Protein AF-A0A0A9XNZ0-F1 (afdb_monomer)

Foldseek 3Di:
DDDDDDDDDPDPPPDPVVVVVCVVVVVVCCVPPVPVVVVVVVVVVPPPPPPVVVVVVVVVVVVVVVVVVVVVVVVVVVVVVVVVVVVVVVVVVVVVVVVVVVVVVVVVVVVVVVVVVVVVVVVVVVVVVVVVVVVVVVVVVVVVVVVVVVVVVVVVPPPDDDPVVVVVVVVVVVVVVVVVVVVVVVVVVVVVVVVVVVVVVVVVVVVVCVVCVVVVVVVVVVVVVVVVVVVVVVVVVVVVVVVVVVVVVVVVVVVVVVVVVVVVVVVVVVVVVVVVVVVVVVVVVVVVVVVVVVVVVVVVVVVVVVVVVVVVVVVVVVVVVVVVVVVVVPDDPCCVVDVADPVLVPDPDVDDPVPVVVSVVVSVVVSVVVVVVVVVVVVVVVVVVVVVVVVVVVVVVVVVVVVVVPPPPPDDD

Secondary structure (DSSP, 8-state):
--------------SSHHHHHHHHTTHHHHHH-HHHHHHHHHHHHSTT-HHHHHHHHHHHHHHHHHHHHHHHHHHHHHHHHHHHHHHHHHHHHHHHHHHHHHHHHHHHHHHHHHHHHHHHHHHHHHHHHHHHHHHHHHHHHHHHHHHHHHHHHHHTTTT--SSHHHHHHHHHHHHHHHHHHHHH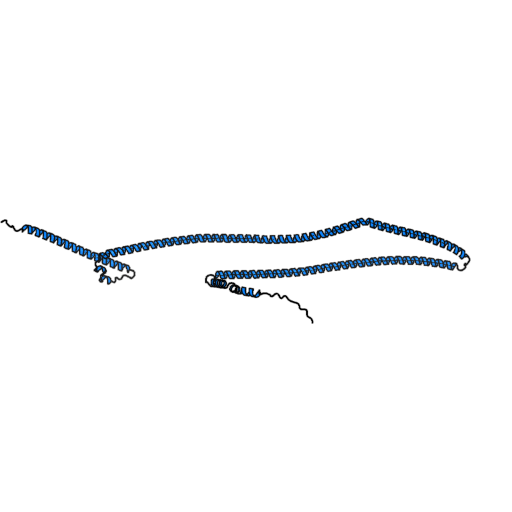HHHHHHHHHHHHHHHHHHHHHHHHHHHHHHHHHHHHHHHHHHHHHHHHHHHHHHHHHHHHHHHHHHHHHHHHHHHHHHHHHHHHHHHHHHHHHHHHHHHHHHHHHHHHHHHHHHHHHHHHHHHHHHHHHHHHHHHHHHHHHHHHTTS-HHHHH-SS-HHHHT------GGGHHHHHHHHHHHHHHHHHHHHHHHHHHHHHHHHHHHHHHHHHHHHHHHHHH--------

Sequence (413 aa):
MPTGKKGGKKKKKGSSFNQEEMISKGELLEASFPDAAVNVANMLKEKSFPVVYQEMKHKWHLFEYASKMKDMYIHKLKEDLDLIDEQKVIVHQLQIESIDKILADTYTRSKKYFNEYERRRNAIITDRNCFISHNIKLSRSEQDWLQSYNYLLHEDNKEYNEFFFQDIR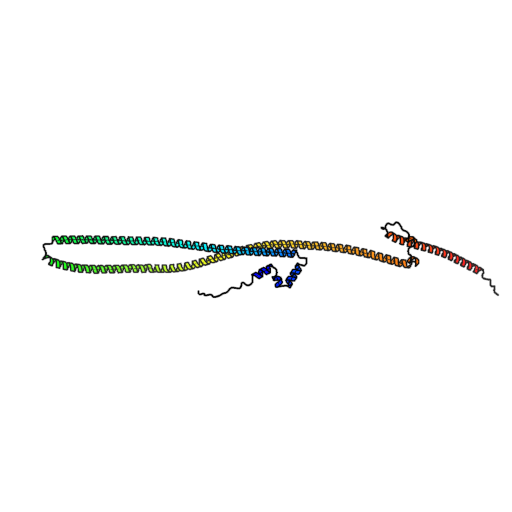LAQYEKRQQFIMEMNYYGEWVLQVMKQACERIQRIYDDYVENTREKKALYDILRDQNSKDEVSIDEFNKKIAWLQVQQKKASDTVSKTKNIASSILDLEAEKSIYDDAQNVLRQRFVTEAEADQRKLDELSQISNACIQELQEDLKLAEDILKYALLCSKYETVVEKAQPYSSLILSIEMPIDKKFSRFKQMHRLLYRMAQTDLECDYMECVKEKYEKENATLEEAVRDVLKNYGSQAPNFGYY

Solvent-accessible surface area (backbone atoms only — not comparable to full-atom values): 22984 Å² total; per-residue (Å²): 137,84,91,83,90,78,87,88,80,81,73,75,81,71,74,59,73,62,53,58,56,30,59,76,67,53,52,54,48,48,76,73,36,51,69,57,40,52,49,52,52,49,60,70,64,45,96,80,47,73,65,60,52,51,51,51,51,50,53,48,52,52,49,54,49,53,51,50,50,50,51,51,52,53,52,49,55,48,53,54,50,53,52,50,52,53,50,50,52,52,53,53,51,54,51,51,56,52,51,52,51,51,51,52,52,52,50,52,52,52,51,50,53,50,53,49,50,50,52,53,52,52,50,53,53,49,52,52,52,50,53,52,53,49,53,54,51,50,53,47,52,54,49,52,50,54,49,50,53,52,48,54,61,50,63,78,53,77,85,72,83,76,76,63,58,57,61,48,46,51,53,47,48,51,50,47,49,51,48,49,52,48,48,49,51,49,48,52,48,48,52,50,51,50,48,52,50,50,55,50,51,48,50,53,49,51,51,47,50,62,71,39,47,65,57,50,53,52,49,52,53,51,52,55,48,51,54,52,49,52,53,50,51,52,52,50,52,55,51,51,56,51,49,53,53,52,51,50,52,52,51,59,48,54,56,52,52,53,55,50,54,53,52,50,54,53,50,52,53,52,47,52,53,51,54,52,52,50,51,53,50,53,53,49,52,53,55,50,53,53,52,50,49,52,51,51,52,51,51,50,51,54,51,51,51,52,52,49,53,52,51,50,52,50,49,50,52,51,50,53,49,51,48,54,57,55,56,54,71,76,52,50,74,63,49,68,79,48,63,63,58,73,70,62,77,66,58,80,67,95,64,59,85,90,48,59,69,56,58,57,53,52,53,50,52,49,43,50,54,53,52,50,53,54,49,55,50,52,50,55,51,48,55,50,51,52,51,52,48,52,52,48,56,48,52,51,53,50,51,54,54,51,49,69,74,61,62,76,85,76,70,92,126

Organism: Lygus hesperus (NCBI:txid30085)

pLDDT: mean 76.3, std 15.9, range [33.09, 95.12]

Mean predicted aligned error: 22.8 Å

Radius of gyration: 82.32 Å; Cα contacts (8 Å, |Δi|>4): 22; chains: 1; bounding box: 132×77×285 Å

Structure (mmCIF, N/CA/C/O backbone):
data_AF-A0A0A9XNZ0-F1
#
_entry.id   AF-A0A0A9XNZ0-F1
#
loop_
_atom_site.group_PDB
_atom_site.id
_atom_site.type_symbol
_atom_site.label_atom_id
_atom_site.label_alt_id
_atom_site.label_comp_id
_atom_site.label_asym_id
_atom_site.label_entity_id
_atom_site.label_seq_id
_atom_site.pdbx_PDB_ins_code
_atom_site.Cartn_x
_atom_site.Cartn_y
_atom_site.Cartn_z
_atom_site.occupancy
_atom_site.B_iso_or_equiv
_atom_site.auth_seq_id
_atom_site.auth_comp_id
_atom_site.auth_asym_id
_atom_site.auth_atom_id
_atom_site.pdbx_PDB_model_num
ATOM 1 N N . MET A 1 1 ? -12.572 -56.417 36.914 1.00 40.06 1 MET A N 1
ATOM 2 C CA . MET A 1 1 ? -13.587 -56.661 35.857 1.00 40.06 1 MET A CA 1
ATOM 3 C C . MET A 1 1 ? -14.944 -56.226 36.396 1.00 40.06 1 MET A C 1
ATOM 5 O O . MET A 1 1 ? -15.097 -56.411 37.598 1.00 40.06 1 MET A O 1
ATOM 9 N N . PRO A 1 2 ? -15.914 -55.701 35.613 1.00 40.25 2 PRO A N 1
ATOM 10 C CA . PRO A 1 2 ? -15.971 -55.431 34.159 1.00 40.25 2 PRO A CA 1
ATOM 11 C C . PRO A 1 2 ? -16.187 -53.921 33.841 1.00 40.25 2 PRO A C 1
ATOM 13 O O . PRO A 1 2 ? -16.897 -53.222 34.545 1.00 40.25 2 PRO A O 1
ATOM 16 N N . THR A 1 3 ? -15.427 -53.273 32.951 1.00 45.97 3 THR A N 1
ATOM 17 C CA . THR A 1 3 ? -15.589 -53.138 31.480 1.00 45.97 3 THR A CA 1
ATOM 18 C C . THR A 1 3 ? -16.940 -52.595 30.996 1.00 45.97 3 THR A C 1
ATOM 20 O O . THR A 1 3 ? -17.890 -53.348 30.818 1.00 45.97 3 THR A O 1
ATOM 23 N N . GLY A 1 4 ? -16.953 -51.305 30.638 1.00 35.38 4 GLY A N 1
ATOM 24 C CA . GLY A 1 4 ? -18.003 -50.654 29.849 1.00 35.38 4 GLY A CA 1
ATOM 25 C C . GLY A 1 4 ? -17.410 -49.664 28.841 1.00 35.38 4 GLY A C 1
ATOM 26 O O . GLY A 1 4 ? -17.440 -48.459 29.055 1.00 35.38 4 GLY A O 1
ATOM 27 N N . LYS A 1 5 ? -16.834 -50.184 27.748 1.00 48.03 5 LYS A N 1
ATOM 28 C CA . LYS A 1 5 ? -16.449 -49.429 26.540 1.00 48.03 5 LYS A CA 1
ATOM 29 C C . LYS A 1 5 ? -17.702 -49.044 25.746 1.00 48.03 5 LYS A C 1
ATOM 31 O O . LYS A 1 5 ? -18.435 -49.951 25.371 1.00 48.03 5 LYS A O 1
ATOM 36 N N . LYS A 1 6 ? -17.839 -47.774 25.345 1.00 37.44 6 LYS A N 1
ATOM 37 C CA . LYS A 1 6 ? -18.437 -47.318 24.064 1.00 37.44 6 LYS A CA 1
ATOM 38 C C . LYS A 1 6 ? -17.749 -45.989 23.705 1.00 37.44 6 LYS A C 1
ATOM 40 O O . LYS A 1 6 ? -17.799 -45.056 24.487 1.00 37.44 6 LYS A O 1
ATOM 45 N N . GLY A 1 7 ? -16.844 -45.953 22.722 1.00 33.09 7 GLY A N 1
ATOM 46 C CA . GLY A 1 7 ? -17.160 -45.716 21.304 1.00 33.09 7 GLY A CA 1
ATOM 47 C C . GLY A 1 7 ? -17.302 -44.201 21.090 1.00 33.09 7 GLY A C 1
ATOM 48 O O . GLY A 1 7 ? -18.287 -43.627 21.510 1.00 33.09 7 GLY A O 1
ATOM 49 N N . GLY A 1 8 ? -16.333 -43.443 20.582 1.00 35.34 8 GLY A N 1
ATOM 50 C CA . GLY A 1 8 ? -15.548 -43.665 19.378 1.00 35.34 8 GLY A CA 1
ATOM 51 C C . GLY A 1 8 ? -15.931 -42.593 18.354 1.00 35.34 8 GLY A C 1
ATOM 52 O O . GLY A 1 8 ? -16.921 -42.755 17.660 1.00 35.34 8 GLY A O 1
ATOM 53 N N . LYS A 1 9 ? -15.137 -41.521 18.245 1.00 33.16 9 LYS A N 1
ATOM 54 C CA . LYS A 1 9 ? -14.952 -40.727 17.015 1.00 33.16 9 LYS A CA 1
ATOM 55 C C . LYS A 1 9 ? -13.532 -40.154 17.028 1.00 33.16 9 LYS A C 1
ATOM 57 O O . LYS A 1 9 ? -13.307 -38.980 17.304 1.00 33.16 9 LYS A O 1
ATOM 62 N N . LYS A 1 10 ? -12.548 -41.008 16.722 1.00 39.66 10 LYS A N 1
ATOM 63 C CA . LYS A 1 10 ? -11.257 -40.536 16.205 1.00 39.66 10 LYS A CA 1
ATOM 64 C C . LYS A 1 10 ? -11.553 -39.884 14.854 1.00 39.66 10 LYS A C 1
ATOM 66 O O . LYS A 1 10 ? -11.751 -40.582 13.863 1.00 39.66 10 LYS A O 1
ATOM 71 N N . LYS A 1 11 ? -11.628 -38.550 14.824 1.00 36.69 11 LYS A N 1
ATOM 72 C CA . LYS A 1 11 ? -11.499 -37.792 13.578 1.00 36.69 11 LYS A CA 1
ATOM 73 C C . LYS A 1 11 ? -10.162 -38.203 12.962 1.00 36.69 11 LYS A C 1
ATOM 75 O O . LYS A 1 11 ? -9.114 -37.982 13.566 1.00 36.69 11 LYS A O 1
ATOM 80 N N . LYS A 1 12 ? -10.211 -38.840 11.788 1.00 39.44 12 LYS A N 1
ATOM 81 C CA . LYS A 1 12 ? -9.060 -38.939 10.890 1.00 39.44 12 LYS A CA 1
ATOM 82 C C . LYS A 1 12 ? -8.509 -37.517 10.745 1.00 39.44 12 LYS A C 1
ATOM 84 O O . LYS A 1 12 ? -9.193 -36.663 10.186 1.00 39.44 12 LYS A O 1
ATOM 89 N N . LYS A 1 13 ? -7.310 -37.261 11.279 1.00 38.69 13 LYS A N 1
ATOM 90 C CA . LYS A 1 13 ? -6.458 -36.168 10.807 1.00 38.69 13 LYS A CA 1
ATOM 91 C C . LYS A 1 13 ? -6.165 -36.500 9.346 1.00 38.69 13 LYS A C 1
ATOM 93 O O . LYS A 1 13 ? -5.299 -37.316 9.052 1.00 38.69 13 LYS A O 1
ATOM 98 N N . GLY A 1 14 ? -6.994 -35.978 8.452 1.00 35.16 14 GLY A N 1
ATOM 99 C CA . GLY A 1 14 ? -6.702 -35.979 7.033 1.00 35.16 14 GLY A CA 1
ATOM 100 C C . GLY A 1 14 ? -5.515 -35.055 6.812 1.00 35.16 14 GLY A C 1
ATOM 101 O O . GLY A 1 14 ? -5.638 -33.857 7.015 1.00 35.16 14 GLY A O 1
ATOM 102 N N . SER A 1 15 ? -4.374 -35.644 6.463 1.00 42.78 15 SER A N 1
ATOM 103 C CA . SER A 1 15 ? -3.613 -35.252 5.274 1.00 42.78 15 SER A CA 1
ATOM 104 C C . SER A 1 15 ? -3.244 -33.766 5.084 1.00 42.78 15 SER A C 1
ATOM 106 O O . SER A 1 15 ? -3.088 -33.346 3.945 1.00 42.78 15 SER A O 1
ATOM 108 N N . SER A 1 16 ? -3.066 -32.958 6.132 1.00 45.91 16 SER A N 1
ATOM 109 C CA . SER A 1 16 ? -2.479 -31.613 5.959 1.00 45.91 16 SER A CA 1
ATOM 110 C C . SER A 1 16 ? -0.948 -31.645 5.947 1.00 45.91 16 SER A C 1
ATOM 112 O O . SER A 1 16 ? -0.320 -30.820 5.299 1.00 45.91 16 SER A O 1
ATOM 114 N N . PHE A 1 17 ? -0.343 -32.648 6.595 1.00 38.59 17 PHE A N 1
ATOM 115 C CA . PHE A 1 17 ? 1.112 -32.719 6.770 1.00 38.59 17 PHE A CA 1
ATOM 116 C C . PHE A 1 17 ? 1.870 -33.057 5.471 1.00 38.59 17 PHE A C 1
ATOM 118 O O . PHE A 1 17 ? 2.995 -32.615 5.295 1.00 38.59 17 PHE A O 1
ATOM 125 N N . ASN A 1 18 ? 1.233 -33.754 4.518 1.00 50.47 18 ASN A N 1
ATOM 126 C CA . ASN A 1 18 ? 1.841 -34.023 3.207 1.00 50.47 18 ASN A CA 1
ATOM 127 C C . ASN A 1 18 ? 1.691 -32.859 2.216 1.00 50.47 18 ASN A C 1
ATOM 129 O O . ASN A 1 18 ? 2.448 -32.791 1.258 1.00 50.47 18 ASN A O 1
ATOM 133 N N . GLN A 1 19 ? 0.733 -31.946 2.407 1.00 45.38 19 GLN A N 1
ATOM 134 C CA . GLN A 1 19 ? 0.562 -30.810 1.496 1.00 45.38 19 GLN A CA 1
ATOM 135 C C . GLN A 1 19 ? 1.620 -29.732 1.743 1.00 45.38 19 GLN A C 1
ATOM 137 O O . GLN A 1 19 ? 2.163 -29.191 0.788 1.00 45.38 19 GLN A O 1
ATOM 142 N N . GLU A 1 20 ? 1.966 -29.465 3.002 1.00 45.38 20 GLU A N 1
ATOM 143 C CA . GLU A 1 20 ? 2.979 -28.464 3.364 1.00 45.38 20 GLU A CA 1
ATOM 144 C C . GLU A 1 20 ? 4.404 -28.903 2.973 1.00 45.38 20 GLU A C 1
ATOM 146 O O . GLU A 1 20 ? 5.168 -28.091 2.449 1.00 45.38 20 GLU A O 1
ATOM 151 N N . GLU A 1 21 ? 4.741 -30.194 3.103 1.00 46.94 21 GLU A N 1
ATOM 152 C CA . GLU A 1 21 ? 6.018 -30.740 2.607 1.00 46.94 21 GLU A CA 1
ATOM 153 C C . GLU A 1 21 ? 6.102 -30.761 1.069 1.00 46.94 21 GLU A C 1
ATOM 155 O O . GLU A 1 21 ? 7.163 -30.473 0.512 1.00 46.94 21 GLU A O 1
ATOM 160 N N . MET A 1 22 ? 4.994 -31.029 0.365 1.00 40.25 22 MET A N 1
ATOM 161 C CA . MET A 1 22 ? 4.961 -30.996 -1.107 1.00 40.25 22 MET A CA 1
ATOM 162 C C . MET A 1 22 ? 4.988 -29.569 -1.679 1.00 40.25 22 MET A C 1
ATOM 164 O O . MET A 1 22 ? 5.526 -29.357 -2.767 1.00 40.25 22 MET A O 1
ATOM 168 N N . ILE A 1 23 ? 4.470 -28.573 -0.948 1.00 48.50 23 ILE A N 1
ATOM 169 C CA . ILE A 1 23 ? 4.598 -27.147 -1.300 1.00 48.50 23 ILE A CA 1
ATOM 170 C C . ILE A 1 23 ? 6.050 -26.683 -1.116 1.00 48.50 23 ILE A C 1
ATOM 172 O O . ILE A 1 23 ? 6.578 -25.984 -1.978 1.00 48.50 23 ILE A O 1
ATOM 176 N N . SER A 1 24 ? 6.729 -27.140 -0.056 1.00 45.25 24 SER A N 1
ATOM 177 C CA . SER A 1 24 ? 8.149 -26.845 0.188 1.00 45.25 24 SER A CA 1
ATOM 178 C C . SER A 1 24 ? 9.097 -27.419 -0.876 1.00 45.25 24 SER A C 1
ATOM 180 O O . SER A 1 24 ? 10.214 -26.916 -1.005 1.00 45.25 24 SER A O 1
ATOM 182 N N . LYS A 1 25 ? 8.696 -28.464 -1.613 1.00 49.56 25 LYS A N 1
ATOM 183 C CA . LYS A 1 25 ? 9.523 -29.126 -2.641 1.00 49.56 25 LYS A CA 1
ATOM 184 C C . LYS A 1 25 ? 9.133 -28.804 -4.087 1.00 49.56 25 LYS A C 1
ATOM 186 O O . LYS A 1 25 ? 9.803 -29.268 -5.000 1.00 49.56 25 LYS A O 1
ATOM 191 N N . GLY A 1 26 ? 8.080 -28.016 -4.318 1.00 45.88 26 GLY A N 1
ATOM 192 C CA . GLY A 1 26 ? 7.606 -27.686 -5.673 1.00 45.88 26 GLY A CA 1
ATOM 193 C C . GLY A 1 26 ? 6.859 -28.821 -6.395 1.00 45.88 26 GLY A C 1
ATOM 194 O O . GLY A 1 26 ? 6.390 -28.628 -7.513 1.00 45.88 26 GLY A O 1
ATOM 195 N N . GLU A 1 27 ? 6.667 -29.972 -5.746 1.00 52.25 27 GLU A N 1
ATOM 196 C CA . GLU A 1 27 ? 6.055 -31.181 -6.325 1.00 52.25 27 GLU A CA 1
ATOM 197 C C . GLU A 1 27 ? 4.544 -31.014 -6.592 1.00 52.25 27 GLU A C 1
ATOM 199 O O . GLU A 1 27 ? 3.958 -31.712 -7.420 1.00 52.25 27 GLU A O 1
ATOM 204 N N . LEU A 1 28 ? 3.886 -30.052 -5.932 1.00 49.47 28 LEU A N 1
ATOM 205 C CA . LEU A 1 28 ? 2.449 -29.804 -6.104 1.00 49.47 28 LEU A CA 1
ATOM 206 C C . LEU A 1 28 ? 2.112 -29.112 -7.439 1.00 49.47 28 LEU A C 1
ATOM 208 O O . LEU A 1 28 ? 1.003 -29.273 -7.955 1.00 49.47 28 LEU A O 1
ATOM 212 N N . LEU A 1 29 ? 3.072 -28.376 -8.013 1.00 49.19 29 LEU A N 1
ATOM 213 C CA . LEU A 1 29 ? 2.934 -27.722 -9.317 1.00 49.19 29 LEU A CA 1
ATOM 214 C C . LEU A 1 29 ? 3.086 -28.739 -10.461 1.00 49.19 29 LEU A C 1
ATOM 216 O O . LEU A 1 29 ? 2.298 -28.710 -11.404 1.00 49.19 29 LEU A O 1
ATOM 220 N N . GLU A 1 30 ? 4.018 -29.689 -10.327 1.00 50.62 30 GLU A N 1
ATOM 221 C CA . GLU A 1 30 ? 4.184 -30.818 -11.257 1.00 50.62 30 GLU A CA 1
ATOM 222 C C . GLU A 1 30 ? 2.984 -31.775 -11.239 1.00 50.62 30 GLU A C 1
ATOM 224 O O . GLU A 1 30 ? 2.555 -32.240 -12.293 1.00 50.62 30 GLU A O 1
ATOM 229 N N . ALA A 1 31 ? 2.398 -32.034 -10.064 1.00 53.91 31 ALA A N 1
ATOM 230 C CA . ALA A 1 31 ? 1.256 -32.942 -9.932 1.00 53.91 31 ALA A CA 1
ATOM 231 C C . ALA A 1 31 ? -0.071 -32.351 -10.444 1.00 53.91 31 ALA A C 1
ATOM 233 O O . ALA A 1 31 ? -0.949 -33.099 -10.876 1.00 53.91 31 ALA A O 1
ATOM 234 N N . SER A 1 32 ? -0.236 -31.025 -10.380 1.00 55.44 32 SER A N 1
ATOM 235 C CA . SER A 1 32 ? -1.504 -30.360 -10.718 1.00 55.44 32 SER A CA 1
ATOM 236 C C . SER A 1 32 ? -1.523 -29.789 -12.140 1.00 55.44 32 SER A C 1
ATOM 238 O O . SER A 1 32 ? -2.592 -29.703 -12.738 1.00 55.44 32 SER A O 1
ATOM 240 N N . PHE A 1 33 ? -0.360 -29.411 -12.690 1.00 51.44 33 PHE A N 1
ATOM 241 C CA . PHE A 1 33 ? -0.231 -28.798 -14.017 1.00 51.44 33 PHE A CA 1
ATOM 242 C C . PHE A 1 33 ? 1.116 -29.168 -14.674 1.00 51.44 33 PHE A C 1
ATOM 244 O O . PHE A 1 33 ? 1.997 -28.311 -14.789 1.00 51.44 33 PHE A O 1
ATOM 251 N N . PRO A 1 34 ? 1.299 -30.423 -15.124 1.00 57.75 34 PRO A N 1
ATOM 252 C CA . PRO A 1 34 ? 2.582 -30.906 -15.642 1.00 57.75 34 PRO A CA 1
ATOM 253 C C . PRO A 1 34 ? 3.095 -30.077 -16.832 1.00 57.75 34 PRO A C 1
ATOM 255 O O . PRO A 1 34 ? 4.269 -29.719 -16.867 1.00 57.75 34 PRO A O 1
ATOM 258 N N . ASP A 1 35 ? 2.210 -29.649 -17.736 1.00 53.88 35 ASP A N 1
ATOM 259 C CA . ASP A 1 35 ? 2.588 -28.811 -18.884 1.00 53.88 35 ASP A CA 1
ATOM 260 C C . ASP A 1 35 ? 2.987 -27.380 -18.480 1.00 53.88 35 ASP A C 1
ATOM 262 O O . ASP A 1 35 ? 3.872 -26.778 -19.090 1.00 53.88 35 ASP A O 1
ATOM 266 N N . ALA A 1 36 ? 2.381 -26.824 -17.423 1.00 54.62 36 ALA A N 1
ATOM 267 C CA . ALA A 1 36 ? 2.734 -25.498 -16.914 1.00 54.62 36 ALA A CA 1
ATOM 268 C C . ALA A 1 36 ? 4.044 -25.531 -16.119 1.00 54.62 36 ALA A C 1
ATOM 270 O O . ALA A 1 36 ? 4.851 -24.615 -16.241 1.00 54.62 36 ALA A O 1
ATOM 271 N N . ALA A 1 37 ? 4.291 -26.597 -15.353 1.00 56.62 37 ALA A N 1
ATOM 272 C CA . ALA A 1 37 ? 5.547 -26.799 -14.639 1.00 56.62 37 ALA A CA 1
ATOM 273 C C . ALA A 1 37 ? 6.722 -26.980 -15.615 1.00 56.62 37 ALA A C 1
ATOM 275 O O . ALA A 1 37 ? 7.766 -26.354 -15.436 1.00 56.62 37 ALA A O 1
ATOM 276 N N . VAL A 1 38 ? 6.529 -27.749 -16.696 1.00 62.59 38 VAL A N 1
ATOM 277 C CA . VAL A 1 38 ? 7.525 -27.914 -17.767 1.00 62.59 38 VAL A CA 1
ATOM 278 C C . VAL A 1 38 ? 7.754 -26.602 -18.522 1.00 62.59 38 VAL A C 1
ATOM 280 O O . VAL A 1 38 ? 8.905 -26.246 -18.763 1.00 62.59 38 VAL A O 1
ATOM 283 N N . ASN A 1 39 ? 6.707 -25.827 -18.827 1.00 57.25 39 ASN A N 1
ATOM 284 C CA . ASN A 1 39 ? 6.858 -24.518 -19.473 1.00 57.25 39 ASN A CA 1
ATOM 285 C C . ASN A 1 39 ? 7.536 -23.477 -18.573 1.00 57.25 39 ASN A C 1
ATOM 287 O O . ASN A 1 39 ? 8.412 -22.759 -19.043 1.00 57.25 39 ASN A O 1
ATOM 291 N N . VAL A 1 40 ? 7.212 -23.420 -17.279 1.00 57.31 40 VAL A N 1
ATOM 292 C CA . VAL A 1 40 ? 7.881 -22.528 -16.315 1.00 57.31 40 VAL A CA 1
ATOM 293 C C . VAL A 1 40 ? 9.341 -22.941 -16.117 1.00 57.31 40 VAL A C 1
ATOM 295 O O . VAL A 1 40 ? 10.224 -22.086 -16.105 1.00 57.31 40 VAL A O 1
ATOM 298 N N . ALA A 1 41 ? 9.629 -24.243 -16.039 1.00 57.25 41 ALA A N 1
ATOM 299 C CA . ALA A 1 41 ? 10.993 -24.755 -15.949 1.00 57.25 41 ALA A CA 1
ATOM 300 C C . ALA A 1 41 ? 11.804 -24.514 -17.236 1.00 57.25 41 ALA A C 1
ATOM 302 O O . ALA A 1 41 ? 12.999 -24.231 -17.153 1.00 57.25 41 ALA A O 1
ATOM 303 N N . ASN A 1 42 ? 11.174 -24.587 -18.413 1.00 57.62 42 ASN A N 1
ATOM 304 C CA . ASN A 1 42 ? 11.808 -24.277 -19.695 1.00 57.62 42 ASN A CA 1
ATOM 305 C C . ASN A 1 42 ? 12.032 -22.765 -19.870 1.00 57.62 42 ASN A C 1
ATOM 307 O O . ASN A 1 42 ? 13.133 -22.374 -20.248 1.00 57.62 42 ASN A O 1
ATOM 311 N N . MET A 1 43 ? 11.075 -21.911 -19.479 1.00 53.50 43 MET A N 1
ATOM 312 C CA . MET A 1 43 ? 11.239 -20.447 -19.476 1.00 53.50 43 MET A CA 1
ATOM 313 C C . MET A 1 43 ? 12.303 -19.966 -18.477 1.00 53.50 43 MET A C 1
ATOM 315 O O . MET A 1 43 ? 12.984 -18.979 -18.735 1.00 53.50 43 MET A O 1
ATOM 319 N N . LEU A 1 44 ? 12.481 -20.662 -17.348 1.00 52.25 44 LEU A N 1
ATOM 320 C CA . LEU A 1 44 ? 13.549 -20.378 -16.379 1.00 52.25 44 LEU A CA 1
ATOM 321 C C . LEU A 1 44 ? 14.925 -20.913 -16.820 1.00 52.25 44 LEU A C 1
ATOM 323 O O . LEU A 1 44 ? 15.948 -20.402 -16.362 1.00 52.25 44 LEU A O 1
ATOM 327 N N . LYS A 1 45 ? 14.969 -21.938 -17.686 1.00 50.94 45 LYS A N 1
ATOM 328 C CA . LYS A 1 45 ? 16.206 -22.486 -18.280 1.00 50.94 45 LYS A CA 1
ATOM 329 C C . LYS A 1 45 ? 16.676 -21.706 -19.512 1.00 50.94 45 LYS A C 1
ATOM 331 O O . LYS A 1 45 ? 17.873 -21.731 -19.810 1.00 50.94 45 LYS A O 1
ATOM 336 N N . GLU A 1 46 ? 15.779 -21.023 -20.221 1.00 51.50 46 GLU A N 1
ATOM 337 C CA . GLU A 1 46 ? 16.140 -20.101 -21.298 1.00 51.50 46 GLU A CA 1
ATOM 338 C C . GLU A 1 46 ? 16.889 -18.883 -20.724 1.00 51.50 46 GLU A C 1
ATOM 340 O O . GLU A 1 46 ? 16.485 -18.249 -19.753 1.00 51.50 46 GLU A O 1
ATOM 345 N N . LYS A 1 47 ? 18.061 -18.604 -21.300 1.00 47.19 47 LYS A N 1
ATOM 346 C CA . LYS A 1 47 ? 19.194 -17.843 -20.739 1.00 47.19 47 LYS A CA 1
ATOM 347 C C . LYS A 1 47 ? 18.969 -16.337 -20.457 1.00 47.19 47 LYS A C 1
ATOM 349 O O . LYS A 1 47 ? 19.949 -15.598 -20.410 1.00 47.19 47 LYS A O 1
ATOM 354 N N . SER A 1 48 ? 17.747 -15.845 -20.243 1.00 50.56 48 SER A N 1
ATOM 355 C CA . SER A 1 48 ? 17.464 -14.397 -20.166 1.00 50.56 48 SER A CA 1
ATOM 356 C C . SER A 1 48 ? 16.848 -13.865 -18.865 1.00 50.56 48 SER A C 1
ATOM 358 O O . SER A 1 48 ? 16.632 -12.661 -18.787 1.00 50.56 48 SER A O 1
ATOM 360 N N . PHE A 1 49 ? 16.614 -14.669 -17.817 1.00 53.47 49 PHE A N 1
ATOM 361 C CA . PHE A 1 49 ? 15.954 -14.157 -16.595 1.00 53.47 49 PHE A CA 1
ATOM 362 C C . PHE A 1 49 ? 16.605 -14.471 -15.227 1.00 53.47 49 PHE A C 1
ATOM 364 O O . PHE A 1 49 ? 15.888 -14.705 -14.251 1.00 53.47 49 PHE A O 1
ATOM 371 N N . PRO A 1 50 ? 17.943 -14.403 -15.061 1.00 59.69 50 PRO A N 1
ATOM 372 C CA . PRO A 1 50 ? 18.551 -14.526 -13.732 1.00 59.69 50 PRO A CA 1
ATOM 373 C C . PRO A 1 50 ? 18.094 -13.420 -12.762 1.00 59.69 50 PRO A C 1
ATOM 375 O O . PRO A 1 50 ? 17.935 -13.686 -11.573 1.00 59.69 50 PRO A O 1
ATOM 378 N N . VAL A 1 51 ? 17.817 -12.209 -13.262 1.00 59.53 51 VAL A N 1
ATOM 379 C CA . VAL A 1 51 ? 17.354 -11.073 -12.443 1.00 59.53 51 VAL A CA 1
ATOM 380 C C . VAL A 1 51 ? 15.939 -11.309 -11.910 1.00 59.53 51 VAL A C 1
ATOM 382 O O . VAL A 1 51 ? 15.711 -11.199 -10.710 1.00 59.53 51 VAL A O 1
ATOM 385 N N . VAL A 1 52 ? 15.006 -11.735 -12.766 1.00 61.12 52 VAL A N 1
ATOM 386 C CA . VAL A 1 52 ? 13.614 -12.002 -12.361 1.00 61.12 52 VAL A CA 1
ATOM 387 C C . VAL A 1 52 ? 13.535 -13.182 -11.392 1.00 61.12 52 VAL A C 1
ATOM 389 O O . VAL A 1 52 ? 12.778 -13.130 -10.426 1.00 61.12 52 VAL A O 1
ATOM 392 N N . TYR A 1 53 ? 14.360 -14.218 -11.575 1.00 68.94 53 TYR A N 1
ATOM 393 C CA . TYR A 1 53 ? 14.442 -15.321 -10.616 1.00 68.94 53 TYR A CA 1
ATOM 394 C C . TYR A 1 53 ? 14.984 -14.867 -9.250 1.00 68.94 53 TYR A C 1
ATOM 396 O O . TYR A 1 53 ? 14.456 -15.266 -8.211 1.00 68.94 53 TYR A O 1
ATOM 404 N N . GLN A 1 54 ? 16.004 -14.002 -9.227 1.00 71.44 54 GLN A N 1
ATOM 405 C CA . GLN A 1 54 ? 16.522 -13.428 -7.981 1.00 71.44 54 GLN A CA 1
ATOM 406 C C . GLN A 1 54 ? 15.498 -12.520 -7.288 1.00 71.44 54 GLN A C 1
ATOM 408 O O . GLN A 1 54 ? 15.330 -12.627 -6.073 1.00 71.44 54 GLN A O 1
ATOM 413 N N . GLU A 1 55 ? 14.769 -11.689 -8.033 1.00 68.69 55 GLU A N 1
ATOM 414 C CA . GLU A 1 55 ? 13.691 -10.857 -7.488 1.00 68.69 55 GLU A CA 1
ATOM 415 C C . GLU A 1 55 ? 12.538 -11.698 -6.940 1.00 68.69 55 GLU A C 1
ATOM 417 O O . GLU A 1 55 ? 12.040 -11.430 -5.846 1.00 68.69 55 GLU A O 1
ATOM 422 N N . MET A 1 56 ? 12.130 -12.746 -7.657 1.00 69.94 56 MET A N 1
ATOM 423 C CA . MET A 1 56 ? 11.074 -13.651 -7.211 1.00 69.94 56 MET A CA 1
ATOM 424 C C . MET A 1 56 ? 11.496 -14.407 -5.948 1.00 69.94 56 MET A C 1
ATOM 426 O O . MET A 1 56 ? 10.718 -14.499 -5.000 1.00 69.94 56 MET A O 1
ATOM 430 N N . LYS A 1 57 ? 12.753 -14.862 -5.881 1.00 71.19 57 LYS A N 1
ATOM 431 C CA . LYS A 1 57 ? 13.332 -15.478 -4.682 1.00 71.19 57 LYS A CA 1
ATOM 432 C C . LYS A 1 57 ? 13.390 -14.498 -3.506 1.00 71.19 57 LYS A C 1
ATOM 434 O O . LYS A 1 57 ? 13.056 -14.869 -2.384 1.00 71.19 57 LYS A O 1
ATOM 439 N N . HIS A 1 58 ? 13.768 -13.243 -3.746 1.00 75.44 58 HIS A N 1
ATOM 440 C CA . HIS A 1 58 ? 13.778 -12.207 -2.713 1.00 75.44 58 HIS A CA 1
ATOM 441 C C . HIS A 1 58 ? 12.365 -11.911 -2.188 1.00 75.44 58 HIS A C 1
ATOM 443 O O . HIS A 1 58 ? 12.148 -11.908 -0.975 1.00 75.44 58 HIS A O 1
ATOM 449 N N . LYS A 1 59 ? 11.381 -11.751 -3.084 1.00 74.62 59 LYS A N 1
ATOM 450 C CA . LYS A 1 59 ? 9.967 -11.565 -2.720 1.00 74.62 59 LYS A CA 1
ATOM 451 C C . LYS A 1 59 ? 9.402 -12.770 -1.967 1.00 74.62 59 LYS A C 1
ATOM 453 O O . LYS A 1 59 ? 8.648 -12.587 -1.015 1.00 74.62 59 LYS A O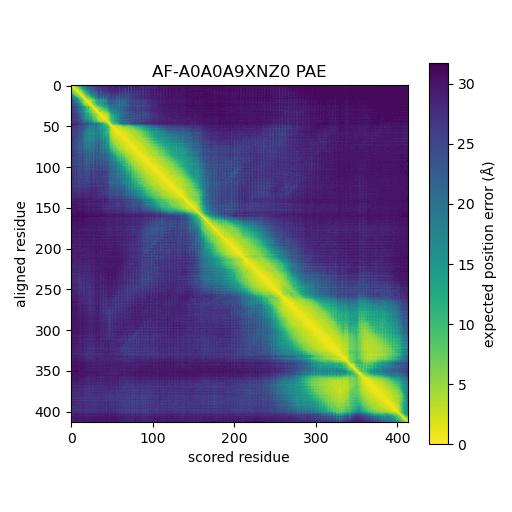 1
ATOM 458 N N . TRP A 1 60 ? 9.801 -13.985 -2.337 1.00 81.25 60 TRP A N 1
ATOM 459 C CA . TRP A 1 60 ? 9.424 -15.199 -1.616 1.00 81.25 60 TRP A CA 1
ATOM 460 C C . TRP A 1 60 ? 9.979 -15.218 -0.186 1.00 81.25 60 TRP A C 1
ATOM 462 O O . TRP A 1 60 ? 9.234 -15.465 0.757 1.00 81.25 60 TRP A O 1
ATOM 472 N N . HIS A 1 61 ? 11.253 -14.867 0.010 1.00 82.12 61 HIS A N 1
ATOM 473 C CA . HIS A 1 61 ? 11.832 -14.766 1.353 1.00 82.12 61 HIS A CA 1
ATOM 474 C C . HIS A 1 61 ? 11.191 -13.658 2.200 1.00 82.12 61 HIS A C 1
ATOM 476 O O . HIS A 1 61 ? 10.989 -13.849 3.399 1.00 82.12 61 HIS A O 1
ATOM 482 N N . LEU A 1 62 ? 10.823 -12.525 1.592 1.00 79.62 62 LEU A N 1
ATOM 483 C CA . LEU A 1 62 ? 10.045 -11.479 2.265 1.00 79.62 62 LEU A CA 1
ATOM 484 C C . LEU A 1 62 ? 8.671 -11.996 2.706 1.00 79.62 62 LEU A C 1
ATOM 486 O O . LEU A 1 62 ? 8.250 -11.725 3.829 1.00 79.62 62 LEU A O 1
ATOM 490 N N . PHE A 1 63 ? 7.996 -12.775 1.858 1.00 82.50 63 PHE A N 1
ATOM 491 C CA . PHE A 1 63 ? 6.729 -13.415 2.202 1.00 82.50 63 PHE A CA 1
ATOM 492 C C . PHE A 1 63 ? 6.888 -14.432 3.344 1.00 82.50 63 PHE A C 1
ATOM 494 O O . PHE A 1 63 ? 6.131 -14.378 4.312 1.00 82.50 63 PHE A O 1
ATOM 501 N N . GLU A 1 64 ? 7.897 -15.307 3.291 1.00 81.31 64 GLU A N 1
ATOM 502 C CA . GLU A 1 64 ? 8.198 -16.252 4.377 1.00 81.31 64 GLU A CA 1
ATOM 503 C C . GLU A 1 64 ? 8.490 -15.531 5.695 1.00 81.31 64 GLU A C 1
ATOM 505 O O . GLU A 1 64 ? 7.999 -15.937 6.750 1.00 81.31 64 GLU A O 1
ATOM 510 N N . TYR A 1 65 ? 9.268 -14.448 5.647 1.00 82.56 65 TYR A N 1
ATOM 511 C CA . TYR A 1 65 ? 9.569 -13.631 6.816 1.00 82.56 65 TYR A CA 1
ATOM 512 C C . TYR A 1 65 ? 8.306 -12.975 7.384 1.00 82.56 65 TYR A C 1
ATOM 514 O O . TYR A 1 65 ? 8.053 -13.069 8.585 1.00 82.56 65 TYR A O 1
ATOM 522 N N . ALA A 1 66 ? 7.473 -12.373 6.531 1.00 80.94 66 ALA A N 1
ATOM 523 C CA . ALA A 1 66 ? 6.209 -11.769 6.941 1.00 80.94 66 ALA A CA 1
ATOM 524 C C . ALA A 1 66 ? 5.246 -12.806 7.545 1.00 80.94 66 ALA A C 1
ATOM 526 O O . ALA A 1 66 ? 4.603 -12.529 8.559 1.00 80.94 66 ALA A O 1
ATOM 527 N N . SER A 1 67 ? 5.189 -14.015 6.978 1.00 82.94 67 SER A N 1
ATOM 528 C CA . SER A 1 67 ? 4.384 -15.115 7.515 1.00 82.94 67 SER A CA 1
ATOM 529 C C . SER A 1 67 ? 4.888 -15.562 8.888 1.00 82.94 67 SER A C 1
ATOM 531 O O . SER A 1 67 ? 4.100 -15.645 9.826 1.00 82.94 67 SER A O 1
ATOM 533 N N . LYS A 1 68 ? 6.203 -15.759 9.052 1.00 85.25 68 LYS A N 1
ATOM 534 C CA . LYS A 1 68 ? 6.805 -16.113 10.351 1.00 85.25 68 LYS A CA 1
ATOM 535 C C . LYS A 1 68 ? 6.578 -15.032 11.406 1.00 85.25 68 LYS A C 1
ATOM 537 O O . LYS A 1 68 ? 6.256 -15.355 12.546 1.00 85.25 68 LYS A O 1
ATOM 542 N N . MET A 1 69 ? 6.701 -13.757 11.036 1.00 81.88 69 MET A N 1
ATOM 543 C CA . MET A 1 69 ? 6.416 -12.641 11.942 1.00 81.88 69 MET A CA 1
ATOM 544 C C . MET A 1 69 ? 4.946 -12.626 12.355 1.00 81.88 69 MET A C 1
ATOM 546 O O . MET A 1 69 ? 4.651 -12.485 13.539 1.00 81.88 69 MET A O 1
ATOM 550 N N . LYS A 1 70 ? 4.016 -12.834 11.414 1.00 89.31 70 LYS A N 1
ATOM 551 C CA . LYS A 1 70 ? 2.587 -12.973 11.720 1.00 89.31 70 LYS A CA 1
ATOM 552 C C . LYS A 1 70 ? 2.337 -14.116 12.707 1.00 89.31 70 LYS A C 1
ATOM 554 O O . LYS A 1 70 ? 1.622 -13.909 13.684 1.00 89.31 70 LYS A O 1
ATOM 559 N N . ASP A 1 71 ? 2.928 -15.287 12.487 1.00 86.06 71 ASP A N 1
ATOM 560 C CA . ASP A 1 71 ? 2.748 -16.444 13.370 1.00 86.06 71 ASP A CA 1
ATOM 561 C C . ASP A 1 71 ? 3.341 -16.200 14.763 1.00 86.06 71 ASP A C 1
ATOM 563 O O . ASP A 1 71 ? 2.712 -16.539 15.766 1.00 86.06 71 ASP A O 1
ATOM 567 N N . MET A 1 72 ? 4.489 -15.522 14.847 1.00 91.12 72 MET A N 1
ATOM 568 C CA . MET A 1 72 ? 5.076 -15.074 16.112 1.00 91.12 72 MET A CA 1
ATOM 569 C C . MET A 1 72 ? 4.149 -14.095 16.849 1.00 91.12 72 MET A C 1
ATOM 571 O O . MET A 1 72 ? 3.922 -14.252 18.048 1.00 91.12 72 MET A O 1
ATOM 575 N N . TYR A 1 73 ? 3.565 -13.115 16.151 1.00 85.50 73 TYR A N 1
ATOM 576 C CA . TYR A 1 73 ? 2.595 -12.193 16.751 1.00 85.50 73 TYR A CA 1
ATOM 577 C C . TYR A 1 73 ? 1.326 -12.912 17.214 1.00 85.50 73 TYR A C 1
ATOM 579 O O . TYR A 1 73 ? 0.821 -12.612 18.292 1.00 85.50 73 TYR A O 1
ATOM 587 N N . ILE A 1 74 ? 0.824 -13.880 16.443 1.00 83.25 74 ILE A N 1
ATOM 588 C CA . ILE A 1 74 ? -0.319 -14.709 16.847 1.00 83.25 74 ILE A CA 1
ATOM 589 C C . ILE A 1 74 ? 0.022 -15.514 18.101 1.00 83.25 74 ILE A C 1
ATOM 591 O O . ILE A 1 74 ? -0.808 -15.605 19.004 1.00 83.25 74 ILE A O 1
ATOM 595 N N . HIS A 1 75 ? 1.220 -16.097 18.171 1.00 87.75 75 HIS A N 1
ATOM 596 C CA . HIS A 1 75 ? 1.646 -16.854 19.341 1.00 87.75 75 HIS A CA 1
ATOM 597 C C . HIS A 1 75 ? 1.751 -15.962 20.579 1.00 87.75 75 HIS A C 1
ATOM 599 O O . HIS A 1 75 ? 1.199 -16.320 21.616 1.00 87.75 75 HIS A O 1
ATOM 605 N N . LYS A 1 76 ? 2.355 -14.778 20.446 1.00 88.50 76 LYS A N 1
ATOM 606 C CA . LYS A 1 76 ? 2.458 -13.803 21.535 1.00 88.50 76 LYS A CA 1
ATOM 607 C C . LYS A 1 76 ? 1.088 -13.322 22.016 1.00 88.50 76 LYS A C 1
ATOM 609 O O . LYS A 1 76 ? 0.842 -13.265 23.210 1.00 88.50 76 LYS A O 1
ATOM 614 N N . LEU A 1 77 ? 0.159 -13.052 21.097 1.00 85.19 77 LEU A N 1
ATOM 615 C CA . LEU A 1 77 ? -1.214 -12.682 21.458 1.00 85.19 77 LEU A CA 1
ATOM 616 C C . LEU A 1 77 ? -1.954 -13.804 22.198 1.00 85.19 77 LEU A C 1
ATOM 618 O O . LEU A 1 77 ? -2.821 -13.512 23.017 1.00 85.19 77 LEU A O 1
ATOM 622 N N . LYS A 1 78 ? -1.641 -15.076 21.916 1.00 87.56 78 LYS A N 1
ATOM 623 C CA . LYS A 1 78 ? -2.178 -16.205 22.689 1.00 87.56 78 LYS A CA 1
ATOM 624 C C . LYS A 1 78 ? -1.582 -16.263 24.092 1.00 87.56 78 LYS A C 1
ATOM 626 O O . LYS A 1 78 ? -2.345 -16.405 25.033 1.00 87.56 78 LYS A O 1
ATOM 631 N N . GLU A 1 79 ? -0.269 -16.091 24.227 1.00 90.12 79 GLU A N 1
ATOM 632 C CA . GLU A 1 79 ? 0.390 -16.033 25.541 1.00 90.12 79 GLU A CA 1
ATOM 633 C C . GLU A 1 79 ? -0.157 -14.880 26.394 1.00 90.12 79 GLU A C 1
ATOM 635 O O . GLU A 1 79 ? -0.472 -15.075 27.565 1.00 90.12 79 GLU A O 1
ATOM 640 N N . ASP A 1 80 ? -0.352 -13.700 25.798 1.00 85.94 80 ASP A N 1
ATOM 641 C CA . ASP A 1 80 ? -0.946 -12.546 26.480 1.00 85.94 80 ASP A CA 1
ATOM 642 C C . ASP A 1 80 ? -2.404 -12.820 26.903 1.00 85.94 80 ASP A C 1
ATOM 644 O O . ASP A 1 80 ? -2.830 -12.387 27.974 1.00 85.94 80 ASP A O 1
ATOM 648 N N . LEU A 1 81 ? -3.183 -13.547 26.089 1.00 86.62 81 LEU A N 1
ATOM 649 C CA . LEU A 1 81 ? -4.544 -13.964 26.450 1.00 86.62 81 LEU A CA 1
ATOM 650 C C . LEU A 1 81 ? -4.550 -14.958 27.615 1.00 86.62 81 LEU A C 1
ATOM 652 O O . LEU A 1 81 ? -5.341 -14.780 28.542 1.00 86.62 81 LEU A O 1
ATOM 656 N N . ASP A 1 82 ? -3.662 -15.951 27.588 1.00 88.56 82 ASP A N 1
ATOM 657 C CA . ASP A 1 82 ? -3.529 -16.941 28.658 1.00 88.56 82 ASP A CA 1
ATOM 658 C C . ASP A 1 82 ? -3.121 -16.252 29.978 1.00 88.56 82 ASP A C 1
ATOM 660 O O . ASP A 1 82 ? -3.745 -16.480 31.013 1.00 88.56 82 ASP A O 1
ATOM 664 N N . LEU A 1 83 ? -2.173 -15.306 29.930 1.00 89.06 83 LEU A N 1
ATOM 665 C CA . LEU A 1 83 ? -1.777 -14.468 31.073 1.00 89.06 83 LEU A CA 1
ATOM 666 C C . LEU A 1 83 ? -2.938 -13.631 31.629 1.00 89.06 83 LEU A C 1
ATOM 668 O O . LEU A 1 83 ? -3.089 -13.501 32.846 1.00 89.06 83 LEU A O 1
ATOM 672 N N . ILE A 1 84 ? -3.770 -13.047 30.762 1.00 85.94 84 ILE A N 1
ATOM 673 C CA . ILE A 1 84 ? -4.952 -12.286 31.192 1.00 85.94 84 ILE A CA 1
ATOM 674 C C . ILE A 1 84 ? -5.961 -13.204 31.889 1.00 85.94 84 ILE A C 1
ATOM 676 O O . ILE A 1 84 ? -6.567 -12.802 32.886 1.00 85.94 84 ILE A O 1
ATOM 680 N N . ASP A 1 85 ? -6.164 -14.420 31.388 1.00 83.94 85 ASP A N 1
ATOM 681 C CA . ASP A 1 85 ? -7.083 -15.374 32.004 1.00 83.94 85 ASP A CA 1
ATOM 682 C C . ASP A 1 85 ? -6.547 -15.895 33.348 1.00 83.94 85 ASP A C 1
ATOM 684 O O . ASP A 1 85 ? -7.311 -15.951 34.315 1.00 83.94 85 ASP A O 1
ATOM 688 N N . GLU A 1 86 ? -5.240 -16.138 33.479 1.00 86.38 86 GLU A N 1
ATOM 689 C CA . GLU A 1 86 ? -4.596 -16.417 34.771 1.00 86.38 86 GLU A CA 1
ATOM 690 C C . GLU A 1 86 ? -4.783 -15.260 35.766 1.00 86.38 86 GLU A C 1
ATOM 692 O O . GLU A 1 86 ? -5.182 -15.473 36.915 1.00 86.38 86 GLU A O 1
ATOM 697 N N . GLN A 1 87 ? -4.580 -14.015 35.324 1.00 80.00 87 GLN A N 1
ATOM 698 C CA . GLN A 1 87 ? -4.802 -12.833 36.161 1.00 80.00 87 GLN A CA 1
ATOM 699 C C . GLN A 1 87 ? -6.260 -12.709 36.613 1.00 80.00 87 GLN A C 1
ATOM 701 O O . GLN A 1 87 ? -6.509 -12.375 37.773 1.00 80.00 87 GLN A O 1
ATOM 706 N N . LYS A 1 88 ? -7.237 -13.010 35.746 1.00 85.00 88 LYS A N 1
ATOM 707 C CA . LYS A 1 88 ? -8.657 -13.026 36.137 1.00 85.00 88 LYS A CA 1
ATOM 708 C C . LYS A 1 88 ? -8.928 -14.056 37.225 1.00 85.00 88 LYS A C 1
ATOM 710 O O . LYS A 1 88 ? -9.654 -13.742 38.166 1.00 85.00 88 LYS A O 1
ATOM 715 N N . VAL A 1 89 ? -8.351 -15.255 37.117 1.00 86.38 89 VAL A N 1
ATOM 716 C CA . VAL A 1 89 ? -8.505 -16.307 38.134 1.00 86.38 89 VAL A CA 1
ATOM 717 C C . VAL A 1 89 ? -7.944 -15.838 39.477 1.00 86.38 89 VAL A C 1
ATOM 719 O O . VAL A 1 89 ? -8.630 -15.951 40.491 1.00 86.38 89 VAL A O 1
ATOM 722 N N . ILE A 1 90 ? -6.755 -15.229 39.488 1.00 85.00 90 ILE A N 1
ATOM 723 C CA . ILE A 1 90 ? -6.133 -14.694 40.711 1.00 85.00 90 ILE A CA 1
ATOM 724 C C . ILE A 1 90 ? -6.986 -13.579 41.330 1.00 85.00 90 ILE A C 1
ATOM 726 O O . ILE A 1 90 ? -7.236 -13.586 42.535 1.00 85.00 90 ILE A O 1
ATOM 730 N N . VAL A 1 91 ? -7.471 -12.631 40.523 1.00 81.94 91 VAL A N 1
ATOM 731 C CA . VAL A 1 91 ? -8.331 -11.538 41.010 1.00 81.94 91 VAL A CA 1
ATOM 732 C C . VAL A 1 91 ? -9.631 -12.086 41.595 1.00 81.94 91 VAL A C 1
ATOM 734 O O . VAL A 1 91 ? -10.053 -11.640 42.661 1.00 81.94 91 VAL A O 1
ATOM 737 N N . HIS A 1 92 ? -10.248 -13.071 40.943 1.00 82.44 92 HIS A N 1
ATOM 738 C CA . HIS A 1 92 ? -11.475 -13.684 41.438 1.00 82.44 92 HIS A CA 1
ATOM 739 C C . HIS A 1 92 ? -11.240 -14.445 42.754 1.00 82.44 92 HIS A C 1
ATOM 741 O O . HIS A 1 92 ? -12.083 -14.391 43.650 1.00 82.44 92 HIS A O 1
ATOM 747 N N . GLN A 1 93 ? -10.088 -15.105 42.903 1.00 83.56 93 GLN A N 1
ATOM 748 C CA . GLN A 1 93 ? -9.687 -15.765 44.146 1.00 83.56 93 GLN A CA 1
ATOM 749 C C . GLN A 1 93 ? -9.527 -14.749 45.289 1.00 83.56 93 GLN A C 1
ATOM 751 O O . GLN A 1 93 ? -10.107 -14.926 46.358 1.00 83.56 93 GLN A O 1
ATOM 756 N N . LEU A 1 94 ? -8.833 -13.633 45.038 1.00 83.31 94 LEU A N 1
ATOM 757 C CA . LEU A 1 94 ? -8.658 -12.549 46.013 1.00 83.31 94 LEU A CA 1
ATOM 758 C C . LEU A 1 94 ? -9.991 -11.906 46.424 1.00 83.31 94 LEU A C 1
ATOM 760 O O . LEU A 1 94 ? -10.185 -11.549 47.587 1.00 83.31 94 LEU A O 1
ATOM 764 N N . GLN A 1 95 ? -10.926 -11.756 45.482 1.00 79.81 95 GLN A N 1
ATOM 765 C CA . GLN A 1 95 ? -12.267 -11.245 45.773 1.00 79.81 95 GLN A CA 1
ATOM 766 C C . GLN A 1 95 ? -13.054 -12.197 46.679 1.00 79.81 95 GLN A C 1
ATOM 768 O O . GLN A 1 95 ? -13.687 -11.732 47.626 1.00 79.81 95 GLN A O 1
ATOM 773 N N . ILE A 1 96 ? -12.982 -13.511 46.435 1.00 84.38 96 ILE A N 1
ATOM 774 C CA . ILE A 1 96 ? -13.617 -14.522 47.295 1.00 84.38 96 ILE A CA 1
ATOM 775 C C . ILE A 1 96 ? -13.023 -14.462 48.707 1.00 84.38 96 ILE A C 1
ATOM 777 O O . ILE A 1 96 ? -13.773 -14.337 49.671 1.00 84.38 96 ILE A O 1
ATOM 781 N N . GLU A 1 97 ? -11.695 -14.441 48.838 1.00 85.06 97 GLU A N 1
ATOM 782 C CA . GLU A 1 97 ? -11.023 -14.339 50.143 1.00 85.06 97 GLU A CA 1
ATOM 783 C C . GLU A 1 97 ? -11.406 -13.058 50.903 1.00 85.06 97 GLU A C 1
ATOM 785 O O . GLU A 1 97 ? -11.578 -13.064 52.125 1.00 85.06 97 GLU A O 1
ATOM 790 N N . SER A 1 98 ? -11.580 -11.943 50.186 1.00 81.06 98 SER A N 1
ATOM 791 C CA . SER A 1 98 ? -12.042 -10.684 50.774 1.00 81.06 98 SER A CA 1
ATOM 792 C C . SER A 1 98 ? -13.481 -10.783 51.290 1.00 81.06 98 SER A C 1
ATOM 794 O O . SER A 1 98 ? -13.755 -10.325 52.403 1.00 81.06 98 SER A O 1
ATOM 796 N N . ILE A 1 99 ? -14.382 -11.401 50.520 1.00 81.25 99 ILE A N 1
ATOM 797 C CA . ILE A 1 99 ? -15.774 -11.637 50.923 1.00 81.25 99 ILE A CA 1
ATOM 798 C C . ILE A 1 99 ? -15.825 -12.551 52.150 1.00 81.25 99 ILE A C 1
ATOM 800 O O . ILE A 1 99 ? -16.500 -12.217 53.126 1.00 81.25 99 ILE A O 1
ATOM 804 N N . ASP A 1 100 ? -15.064 -13.645 52.152 1.00 84.56 100 ASP A N 1
ATOM 805 C CA . ASP A 1 100 ? -14.993 -14.581 53.277 1.00 84.56 100 ASP A CA 1
ATOM 806 C C . ASP A 1 100 ? -14.516 -13.891 54.557 1.00 84.56 100 ASP A C 1
ATOM 808 O O . ASP A 1 100 ? -15.075 -14.102 55.638 1.00 84.56 100 ASP A O 1
ATOM 812 N N . LYS A 1 101 ? -13.533 -12.991 54.446 1.00 87.81 101 LYS A N 1
ATOM 813 C CA . LYS A 1 101 ? -13.057 -12.192 55.580 1.00 87.81 101 LYS A CA 1
ATOM 814 C C . LYS A 1 101 ? -14.141 -11.256 56.124 1.00 87.81 101 LYS A C 1
ATOM 816 O O . LYS A 1 101 ? -14.319 -11.171 57.339 1.00 87.81 101 LYS A O 1
ATOM 821 N N . ILE A 1 102 ? -14.900 -10.591 55.250 1.00 83.81 102 ILE A N 1
ATOM 822 C CA . ILE A 1 102 ? -16.024 -9.726 55.653 1.00 83.81 102 ILE A CA 1
ATOM 823 C C . ILE A 1 102 ? -17.123 -10.551 56.343 1.00 83.81 102 ILE A C 1
ATOM 825 O O . ILE A 1 102 ? -17.669 -10.131 57.370 1.00 83.81 102 ILE A O 1
ATOM 829 N N . LEU A 1 103 ? -17.434 -11.741 55.826 1.00 81.44 103 LEU A N 1
ATOM 830 C CA . LEU A 1 103 ? -18.403 -12.657 56.433 1.00 81.44 103 LEU A CA 1
ATOM 831 C C . LEU A 1 103 ? -17.938 -13.147 57.813 1.00 81.44 103 LEU A C 1
ATOM 833 O O . LEU A 1 103 ? -18.721 -13.149 58.765 1.00 81.44 103 LEU A O 1
ATOM 837 N N . ALA A 1 104 ? -16.659 -13.488 57.968 1.00 87.38 104 ALA A N 1
ATOM 838 C CA . ALA A 1 104 ? -16.093 -13.881 59.257 1.00 87.38 104 ALA A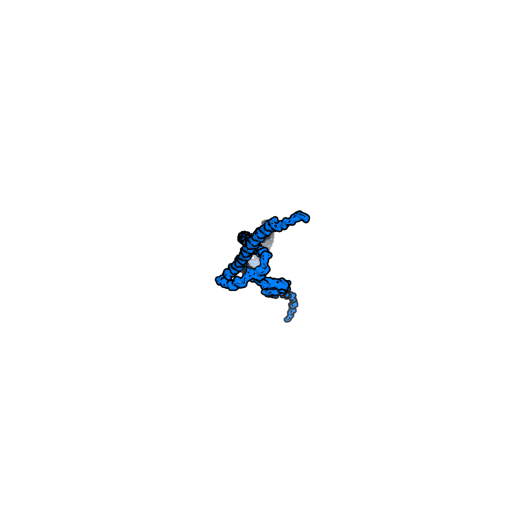 CA 1
ATOM 839 C C . ALA A 1 104 ? -16.150 -12.739 60.293 1.00 87.38 104 ALA A C 1
ATOM 841 O O . ALA A 1 104 ? -16.542 -12.957 61.447 1.00 87.38 104 ALA A O 1
ATOM 842 N N . ASP A 1 105 ? -15.825 -11.509 59.887 1.00 88.25 105 ASP A N 1
ATOM 843 C CA . ASP A 1 105 ? -15.867 -10.330 60.760 1.00 88.25 105 ASP A CA 1
ATOM 844 C C . ASP A 1 105 ? -17.299 -9.983 61.191 1.00 88.25 105 ASP A C 1
ATOM 846 O O . ASP A 1 105 ? -17.560 -9.708 62.370 1.00 88.25 105 ASP A O 1
ATOM 850 N N . THR A 1 106 ? -18.252 -10.025 60.257 1.00 83.75 106 THR A N 1
ATOM 851 C CA . THR A 1 106 ? -19.673 -9.773 60.548 1.00 83.75 106 THR A CA 1
ATOM 852 C C . THR A 1 106 ? -20.260 -10.844 61.463 1.00 83.75 106 THR A C 1
ATOM 854 O O . THR A 1 106 ? -20.928 -10.501 62.444 1.00 83.75 106 THR A O 1
ATOM 857 N N . TYR A 1 107 ? -19.936 -12.120 61.235 1.00 88.88 107 TYR A N 1
ATOM 858 C CA . TYR A 1 107 ? -20.313 -13.214 62.130 1.00 88.88 107 TYR A CA 1
ATOM 859 C C . TYR A 1 107 ? -19.751 -13.016 63.543 1.00 88.88 107 TYR A C 1
ATOM 861 O O . TYR A 1 107 ? -20.481 -13.128 64.532 1.00 88.88 107 TYR A O 1
ATOM 869 N N . THR A 1 108 ? -18.474 -12.643 63.657 1.00 88.62 108 THR A N 1
ATOM 870 C CA . THR A 1 108 ? -17.818 -12.403 64.951 1.00 88.62 108 THR A CA 1
ATOM 871 C C . THR A 1 108 ? -18.468 -11.242 65.707 1.00 88.62 108 THR A C 1
ATOM 873 O O . THR A 1 108 ? -18.734 -11.355 66.908 1.00 88.62 108 THR A O 1
ATOM 876 N N . ARG A 1 109 ? -18.801 -10.144 65.011 1.00 85.56 109 ARG A N 1
ATOM 877 C CA . ARG A 1 109 ? -19.550 -9.017 65.594 1.00 85.56 109 ARG A CA 1
ATOM 878 C C . ARG A 1 109 ? -20.940 -9.440 66.057 1.00 85.56 109 ARG A C 1
ATOM 880 O O . ARG A 1 109 ? -21.301 -9.156 67.197 1.00 85.56 109 ARG A O 1
ATOM 887 N N . SER A 1 110 ? -21.689 -10.162 65.224 1.00 81.06 110 SER A N 1
ATOM 888 C CA . SER A 1 110 ? -23.027 -10.652 65.572 1.00 81.06 110 SER A CA 1
ATOM 889 C C . SER A 1 110 ? -22.994 -11.560 66.803 1.00 81.06 110 SER A C 1
ATOM 891 O O . SER A 1 110 ? -23.785 -11.389 67.729 1.00 81.06 110 SER A O 1
ATOM 893 N N . LYS A 1 111 ? -22.020 -12.475 66.873 1.00 89.06 111 LYS A N 1
ATOM 894 C CA . LYS A 1 111 ? -21.821 -13.354 68.032 1.00 89.06 111 LYS A CA 1
ATOM 895 C C . LYS A 1 111 ? -21.500 -12.565 69.303 1.00 89.06 111 LYS A C 1
ATOM 897 O O . LYS A 1 111 ? -22.015 -12.890 70.370 1.00 89.06 111 LYS A O 1
ATOM 902 N N . LYS A 1 112 ? -20.687 -11.507 69.206 1.00 89.38 112 LYS A N 1
ATOM 903 C CA . LYS A 1 112 ? -20.394 -10.619 70.341 1.00 89.38 112 LYS A CA 1
ATOM 904 C C . LYS A 1 112 ? -21.660 -9.925 70.855 1.00 89.38 112 LYS A C 1
ATOM 906 O O . LYS A 1 112 ? -21.909 -9.975 72.057 1.00 89.38 112 LYS A O 1
ATOM 911 N N . TYR A 1 113 ? -22.470 -9.348 69.964 1.00 83.75 113 TYR A N 1
ATOM 912 C CA . TYR A 1 113 ? -23.736 -8.709 70.341 1.00 83.75 113 TYR A CA 1
ATOM 913 C C . TYR A 1 113 ? -24.734 -9.700 70.943 1.00 83.75 113 TYR A C 1
ATOM 915 O O . TYR A 1 113 ? -25.392 -9.381 71.931 1.00 83.75 113 TYR A O 1
ATOM 923 N N . PHE A 1 114 ? -24.806 -10.916 70.400 1.00 86.62 114 PHE A N 1
ATOM 924 C CA . PHE A 1 114 ? -25.652 -11.973 70.946 1.00 86.62 114 PHE A CA 1
ATOM 925 C C . PHE A 1 114 ? -25.238 -12.354 72.374 1.00 86.62 114 PHE A C 1
ATOM 927 O O . PHE A 1 114 ? -26.073 -12.381 73.276 1.00 86.62 114 PHE A O 1
ATOM 934 N N . ASN A 1 115 ? -23.940 -12.557 72.611 1.00 88.25 115 ASN A N 1
ATOM 935 C CA . ASN A 1 115 ? -23.417 -12.859 73.945 1.00 88.25 115 ASN A CA 1
ATOM 936 C C . ASN A 1 115 ? -23.666 -11.711 74.939 1.00 88.25 115 ASN A C 1
ATOM 938 O O . ASN A 1 115 ? -23.928 -11.945 76.119 1.00 88.25 115 ASN A O 1
ATOM 942 N N . GLU A 1 116 ? -23.570 -10.459 74.487 1.00 88.50 116 GLU A N 1
ATOM 943 C CA . GLU A 1 116 ? -23.830 -9.279 75.316 1.00 88.50 116 GLU A CA 1
ATOM 944 C C . GLU A 1 116 ? -25.315 -9.153 75.678 1.00 88.50 116 GLU A C 1
ATOM 946 O O . GLU A 1 116 ? -25.652 -8.916 76.842 1.00 88.50 116 GLU A O 1
ATOM 951 N N . TYR A 1 117 ? -26.203 -9.404 74.714 1.00 88.50 117 TYR A N 1
ATOM 952 C CA . TYR A 1 117 ? -27.638 -9.520 74.953 1.00 88.50 117 TYR A CA 1
ATOM 953 C C . TYR A 1 117 ? -27.948 -10.621 75.974 1.00 88.50 117 TYR A C 1
ATOM 955 O O . TYR A 1 117 ? -28.677 -10.374 76.936 1.00 88.50 117 TYR A O 1
ATOM 963 N N . GLU A 1 118 ? -27.364 -11.810 75.817 1.00 87.38 118 GLU A N 1
ATOM 964 C CA . GLU A 1 118 ? -27.606 -12.940 76.714 1.00 87.38 118 GLU A CA 1
ATOM 965 C C . GLU A 1 118 ? -27.141 -12.641 78.146 1.00 87.38 118 GLU A C 1
ATOM 967 O O . GLU A 1 118 ? -27.885 -12.870 79.104 1.00 87.38 118 GLU A O 1
ATOM 972 N N . ARG A 1 119 ? -25.957 -12.032 78.305 1.00 88.50 119 ARG A N 1
ATOM 973 C CA . ARG A 1 119 ? -25.471 -11.548 79.607 1.00 88.50 119 ARG A CA 1
ATOM 974 C C . ARG A 1 119 ? -26.440 -10.555 80.237 1.00 88.50 119 ARG A C 1
ATOM 976 O O . ARG A 1 119 ? -26.779 -10.703 81.408 1.00 88.50 119 ARG A O 1
ATOM 983 N N . ARG A 1 120 ? -26.906 -9.563 79.473 1.00 84.00 120 ARG A N 1
ATOM 984 C CA . ARG A 1 120 ? -27.814 -8.522 79.976 1.00 84.00 120 ARG A CA 1
ATOM 985 C C . ARG A 1 120 ? -29.174 -9.097 80.364 1.00 84.00 120 ARG A C 1
ATOM 987 O O . ARG A 1 120 ? -29.693 -8.767 81.427 1.00 84.00 120 ARG A O 1
ATOM 994 N N . ARG A 1 121 ? -29.716 -10.010 79.553 1.00 88.88 121 ARG A N 1
ATOM 995 C CA . ARG A 1 121 ? -30.944 -10.756 79.853 1.00 88.88 121 ARG A CA 1
ATOM 996 C C . ARG A 1 121 ? -30.800 -11.540 81.157 1.00 88.88 121 ARG A C 1
ATOM 998 O O . ARG A 1 121 ? -31.652 -11.425 82.033 1.00 88.88 121 ARG A O 1
ATOM 1005 N N . ASN A 1 122 ? -29.723 -12.311 81.303 1.00 88.50 122 ASN A N 1
ATOM 1006 C CA . ASN A 1 122 ? -29.493 -13.136 82.489 1.00 88.50 122 ASN A CA 1
ATOM 1007 C C . ASN A 1 122 ? -29.269 -12.282 83.747 1.00 88.50 122 ASN A C 1
ATOM 1009 O O . ASN A 1 122 ? -29.771 -12.638 84.810 1.00 88.50 122 ASN A O 1
ATOM 1013 N N . ALA A 1 123 ? -28.590 -11.137 83.632 1.00 86.69 123 ALA A N 1
ATOM 1014 C CA . ALA A 1 123 ? -28.451 -10.180 84.729 1.00 86.69 123 ALA A CA 1
ATOM 1015 C C . ALA A 1 123 ? -29.814 -9.649 85.203 1.00 86.69 123 ALA A C 1
ATOM 1017 O O . ALA A 1 123 ? -30.098 -9.705 86.394 1.00 86.69 123 ALA A O 1
ATOM 1018 N N . ILE A 1 124 ? -30.691 -9.232 84.279 1.00 85.62 124 ILE A N 1
ATOM 1019 C CA . ILE A 1 124 ? -32.049 -8.759 84.606 1.00 85.62 124 ILE A CA 1
ATOM 1020 C C . ILE A 1 124 ? -32.880 -9.863 85.275 1.00 85.62 124 ILE A C 1
ATOM 1022 O O . ILE A 1 124 ? -33.575 -9.609 86.256 1.00 85.62 124 ILE A O 1
ATOM 1026 N N . ILE A 1 125 ? -32.809 -11.096 84.761 1.00 85.62 125 ILE A N 1
ATOM 1027 C CA . ILE A 1 125 ? -33.514 -12.243 85.355 1.00 85.62 125 ILE A CA 1
ATOM 1028 C C . ILE A 1 125 ? -33.008 -12.502 86.778 1.00 85.62 125 ILE A C 1
ATOM 1030 O O . ILE A 1 125 ? -33.807 -12.725 87.685 1.00 85.62 125 ILE A O 1
ATOM 1034 N N . THR A 1 126 ? -31.692 -12.454 86.982 1.00 88.88 126 THR A N 1
ATOM 1035 C CA . THR A 1 126 ? -31.069 -12.706 88.287 1.00 88.88 126 THR A CA 1
ATOM 1036 C C . THR A 1 126 ? -31.461 -11.628 89.291 1.00 88.88 126 THR A C 1
ATOM 1038 O O . THR A 1 126 ? -31.899 -11.958 90.387 1.00 88.88 126 THR A O 1
ATOM 1041 N N . ASP A 1 127 ? -31.388 -10.356 88.899 1.00 87.44 127 ASP A N 1
ATOM 1042 C CA . ASP A 1 127 ? -31.785 -9.217 89.730 1.00 87.44 127 ASP A CA 1
ATOM 1043 C C . ASP A 1 127 ? -33.262 -9.308 90.144 1.00 87.44 127 ASP A C 1
ATOM 1045 O O . ASP A 1 127 ? -33.607 -9.224 91.325 1.00 87.44 127 ASP A O 1
ATOM 1049 N N . ARG A 1 128 ? -34.143 -9.637 89.190 1.00 82.00 128 ARG A N 1
ATOM 1050 C CA . ARG A 1 128 ? -35.570 -9.846 89.459 1.00 82.00 128 ARG A CA 1
ATOM 1051 C C . ARG A 1 128 ? -35.823 -11.024 90.402 1.00 82.00 128 ARG A C 1
ATOM 1053 O O . ARG A 1 128 ? -36.659 -10.917 91.297 1.00 82.00 128 ARG A O 1
ATOM 1060 N N . ASN A 1 129 ? -35.095 -12.127 90.247 1.00 85.31 129 ASN A N 1
ATOM 1061 C CA . ASN A 1 129 ? -35.202 -13.280 91.142 1.00 85.31 129 ASN A CA 1
ATOM 1062 C C . ASN A 1 129 ? -34.674 -12.973 92.551 1.00 85.31 129 ASN A C 1
ATOM 1064 O O . ASN A 1 129 ? -35.270 -13.421 93.534 1.00 85.31 129 ASN A O 1
ATOM 1068 N N . CYS A 1 130 ? -33.600 -12.186 92.668 1.00 86.88 130 CYS A N 1
ATOM 1069 C CA . CYS A 1 130 ? -33.093 -11.688 93.946 1.00 86.88 130 CYS A CA 1
ATOM 1070 C C . CYS A 1 130 ? -34.133 -10.807 94.644 1.00 86.88 130 CYS A C 1
ATOM 1072 O O . CYS A 1 130 ? -34.423 -11.029 95.819 1.00 86.88 130 CYS A O 1
ATOM 1074 N N . PHE A 1 131 ? -34.751 -9.875 93.914 1.00 84.25 131 PHE A N 1
ATOM 1075 C CA . PHE A 1 131 ? -35.822 -9.024 94.430 1.00 84.25 131 PHE A CA 1
ATOM 1076 C C . PHE A 1 131 ? -37.023 -9.842 94.927 1.00 84.25 131 PHE A C 1
ATOM 1078 O O . PHE A 1 131 ? -37.505 -9.629 96.039 1.00 84.25 131 PHE A O 1
ATOM 1085 N N . ILE A 1 132 ? -37.485 -10.825 94.146 1.00 82.00 132 ILE A N 1
ATOM 1086 C CA . ILE A 1 132 ? -38.580 -11.722 94.553 1.00 82.00 132 ILE A CA 1
ATOM 1087 C C . ILE A 1 132 ? -38.193 -12.504 95.815 1.00 82.00 132 ILE A C 1
ATOM 1089 O O . ILE A 1 132 ? -38.953 -12.545 96.780 1.00 82.00 132 ILE A O 1
ATOM 1093 N N . SER A 1 133 ? -36.992 -13.086 95.839 1.00 83.12 133 SER A N 1
ATOM 1094 C CA . SER A 1 133 ? -36.509 -13.874 96.979 1.00 83.12 133 SER A CA 1
ATOM 1095 C C . SER A 1 133 ? -36.384 -13.035 98.252 1.00 83.12 133 SER A C 1
ATOM 1097 O O . SER A 1 133 ? -36.689 -13.521 99.339 1.00 83.12 133 SER A O 1
ATOM 1099 N N . HIS A 1 134 ? -35.950 -11.779 98.127 1.00 82.88 134 HIS A N 1
ATOM 1100 C CA . HIS A 1 134 ? -35.876 -10.839 99.239 1.00 82.88 134 HIS A CA 1
ATOM 1101 C C . HIS A 1 134 ? -37.266 -10.536 99.809 1.00 82.88 134 HIS A C 1
ATOM 1103 O O . HIS A 1 134 ? -37.464 -10.673 101.013 1.00 82.88 134 HIS A O 1
ATOM 1109 N N . ASN A 1 135 ? -38.245 -10.231 98.951 1.00 77.06 135 ASN A N 1
ATOM 1110 C CA . ASN A 1 135 ? -39.624 -9.977 99.381 1.00 77.06 135 ASN A CA 1
ATOM 1111 C C . ASN A 1 135 ? -40.263 -11.201 100.059 1.00 77.06 135 ASN A C 1
ATOM 1113 O O . ASN A 1 135 ? -40.921 -11.059 101.086 1.00 77.06 135 ASN A O 1
ATOM 1117 N N . ILE A 1 136 ? -40.026 -12.414 99.540 1.00 78.44 136 ILE A N 1
ATOM 1118 C CA . ILE A 1 136 ? -40.514 -13.654 100.171 1.00 78.44 136 ILE A CA 1
ATOM 1119 C C . ILE A 1 136 ? -39.904 -13.833 101.566 1.00 78.44 136 ILE A C 1
ATOM 1121 O O . ILE A 1 136 ? -40.608 -14.218 102.496 1.00 78.44 136 ILE A O 1
ATOM 1125 N N . LYS A 1 137 ? -38.604 -13.559 101.734 1.00 80.44 137 LYS A N 1
ATOM 1126 C CA . LYS A 1 137 ? -37.944 -13.638 103.048 1.00 80.44 137 LYS A CA 1
ATOM 1127 C C . LYS A 1 137 ? -38.494 -12.606 104.029 1.00 80.44 137 LYS A C 1
ATOM 1129 O O . LYS A 1 137 ? -38.724 -12.959 105.180 1.00 80.44 137 LYS A O 1
ATOM 1134 N N . LEU A 1 138 ? -38.717 -11.374 103.573 1.00 77.81 138 LEU A N 1
ATOM 1135 C CA . LEU A 1 138 ? -39.289 -10.309 104.393 1.00 77.81 138 LEU A CA 1
ATOM 1136 C C . LEU A 1 138 ? -40.682 -10.713 104.899 1.00 77.81 138 LEU A C 1
ATOM 1138 O O . LEU A 1 138 ? -40.906 -10.749 106.106 1.00 77.81 138 LEU A O 1
ATOM 1142 N N . SER A 1 139 ? -41.545 -11.162 103.981 1.00 71.81 139 SER A N 1
ATOM 1143 C CA . SER A 1 139 ? -42.897 -11.644 104.284 1.00 71.81 139 SER A CA 1
ATOM 1144 C C . SER A 1 139 ? -42.895 -12.842 105.241 1.00 71.81 139 SER A C 1
ATOM 1146 O O . SER A 1 139 ? -43.707 -12.893 106.161 1.00 71.81 139 SER A O 1
ATOM 1148 N N . ARG A 1 140 ? -41.950 -13.782 105.091 1.00 75.12 140 ARG A N 1
ATOM 1149 C CA . ARG A 1 140 ? -41.789 -14.887 106.051 1.00 75.12 140 ARG A CA 1
ATOM 1150 C C . ARG A 1 140 ? -41.356 -14.405 107.431 1.00 75.12 140 ARG A C 1
ATOM 1152 O O . ARG A 1 140 ? -41.910 -14.881 108.407 1.00 75.12 140 ARG A O 1
ATOM 1159 N N . SER A 1 141 ? -40.435 -13.444 107.534 1.00 73.38 141 SER A N 1
ATOM 1160 C CA . SER A 1 141 ? -40.043 -12.908 108.846 1.00 73.38 141 SER A CA 1
ATOM 1161 C C . SER A 1 141 ? -41.183 -12.164 109.545 1.00 73.38 141 SER A C 1
ATOM 1163 O O . SER A 1 141 ? -41.331 -12.275 110.758 1.00 73.38 141 SER A O 1
ATOM 1165 N N . GLU A 1 142 ? -42.026 -11.460 108.784 1.00 70.69 142 GLU A N 1
ATOM 1166 C CA . GLU A 1 142 ? -43.236 -10.825 109.313 1.00 70.69 142 GLU A CA 1
ATOM 1167 C C . GLU A 1 142 ? -44.224 -11.886 109.816 1.00 70.69 142 GLU A C 1
ATOM 1169 O O . GLU A 1 142 ? -44.812 -11.743 110.888 1.00 70.69 142 GLU A O 1
ATOM 1174 N N . GLN A 1 143 ? -44.358 -12.992 109.082 1.00 71.69 143 GLN A N 1
ATOM 1175 C CA . GLN A 1 143 ? -45.202 -14.120 109.464 1.00 71.69 143 GLN A CA 1
ATOM 1176 C C . GLN A 1 143 ? -44.673 -14.867 110.703 1.00 71.69 143 GLN A C 1
ATOM 1178 O O . GLN A 1 143 ? -45.461 -15.206 111.586 1.00 71.69 143 GLN A O 1
ATOM 1183 N N . ASP A 1 144 ? -43.359 -15.074 110.808 1.00 73.44 144 ASP A N 1
ATOM 1184 C CA . ASP A 1 144 ? -42.701 -15.705 111.959 1.00 73.44 144 ASP A CA 1
ATOM 1185 C C . ASP A 1 144 ? -42.798 -14.818 113.211 1.00 73.44 144 ASP A C 1
ATOM 1187 O O . ASP A 1 144 ? -43.016 -15.313 114.321 1.00 73.44 144 ASP A O 1
ATOM 1191 N N . TRP A 1 145 ? -42.708 -13.493 113.044 1.00 72.12 145 TRP A N 1
ATOM 1192 C CA . TRP A 1 145 ? -42.950 -12.524 114.114 1.00 72.12 145 TRP A CA 1
ATOM 1193 C C . TRP A 1 145 ? -44.401 -12.593 114.610 1.00 72.12 145 TRP A C 1
ATOM 1195 O O . TRP A 1 145 ? -44.637 -12.694 115.814 1.00 72.12 145 TRP A O 1
ATOM 1205 N N . LEU A 1 146 ? -45.374 -12.642 113.694 1.00 70.50 146 LEU A N 1
ATOM 1206 C CA . LEU A 1 146 ? -46.794 -12.809 114.029 1.00 70.50 146 LEU A CA 1
ATOM 1207 C C . LEU A 1 146 ? -47.094 -14.160 114.696 1.00 70.50 146 LEU A C 1
ATOM 1209 O O . LEU A 1 146 ? -47.940 -14.229 115.591 1.00 70.50 146 LEU A O 1
ATOM 1213 N N . GLN A 1 147 ? -46.423 -15.239 114.288 1.00 69.56 147 GLN A N 1
ATOM 1214 C CA . GLN A 1 147 ? -46.553 -16.546 114.936 1.00 69.56 147 GLN A CA 1
ATOM 1215 C C . GLN A 1 147 ? -45.930 -16.559 116.333 1.00 69.56 147 GLN A C 1
ATOM 1217 O O . GLN A 1 147 ? -46.545 -17.088 117.253 1.00 69.56 147 GLN A O 1
ATOM 1222 N N . SER A 1 148 ? -44.766 -15.936 116.518 1.00 70.62 148 SER A N 1
ATOM 1223 C CA . SER A 1 148 ? -44.107 -15.827 117.826 1.00 70.62 148 SER A CA 1
ATOM 1224 C C . SER A 1 148 ? -44.920 -14.970 118.799 1.00 70.62 148 SER A C 1
ATOM 1226 O O . SER A 1 148 ? -45.075 -15.333 119.962 1.00 70.62 148 SER A O 1
ATOM 1228 N N . TYR A 1 149 ? -45.512 -13.876 118.310 1.00 67.81 149 TYR A N 1
ATOM 1229 C CA . TYR A 1 149 ? -46.449 -13.054 119.074 1.00 67.81 149 TYR A CA 1
ATOM 1230 C C . TYR A 1 149 ? -47.699 -13.849 119.488 1.00 67.81 149 TYR A C 1
ATOM 1232 O O . TYR A 1 149 ? -48.093 -13.810 120.650 1.00 67.81 149 TYR A O 1
ATOM 1240 N N . ASN A 1 150 ? -48.282 -14.634 118.572 1.00 66.94 150 ASN A N 1
ATOM 1241 C CA . ASN A 1 150 ? -49.398 -15.533 118.894 1.00 66.94 150 ASN A CA 1
ATOM 1242 C C . ASN A 1 150 ? -49.011 -16.639 119.886 1.00 66.94 150 ASN A C 1
ATOM 1244 O O . ASN A 1 150 ? -49.827 -17.008 120.724 1.00 66.94 150 ASN A O 1
ATOM 1248 N N . TYR A 1 151 ? -47.790 -17.170 119.801 1.00 67.12 151 TYR A N 1
ATOM 1249 C CA . TYR A 1 151 ? -47.287 -18.187 120.724 1.00 67.12 151 TYR A CA 1
ATOM 1250 C C . TYR A 1 151 ? -47.125 -17.627 122.146 1.00 67.12 151 TYR A C 1
ATOM 1252 O O . TYR A 1 151 ? -47.611 -18.246 123.086 1.00 67.12 151 TYR A O 1
ATOM 1260 N N . LEU A 1 152 ? -46.558 -16.422 122.296 1.00 61.94 152 LEU A N 1
ATOM 1261 C CA . LEU A 1 152 ? -46.489 -15.686 123.571 1.00 61.94 152 LEU A CA 1
ATOM 1262 C C . LEU A 1 152 ? -47.882 -15.445 124.176 1.00 61.94 152 LEU A C 1
ATOM 1264 O O . LEU A 1 152 ? -48.098 -15.676 125.361 1.00 61.94 152 LEU A O 1
ATOM 1268 N N . LEU A 1 153 ? -48.854 -15.074 123.339 1.00 60.72 153 LEU A N 1
ATOM 1269 C CA . LEU A 1 153 ? -50.258 -14.912 123.737 1.00 60.72 153 LEU A CA 1
ATOM 1270 C C . LEU A 1 153 ? -50.926 -16.225 124.178 1.00 60.72 153 LEU A C 1
ATOM 1272 O O . LEU A 1 153 ? -51.884 -16.206 124.953 1.00 60.72 153 LEU A O 1
ATOM 1276 N N . HIS A 1 154 ? -50.451 -17.358 123.659 1.00 59.25 154 HIS A N 1
ATOM 1277 C CA . HIS A 1 154 ? -50.919 -18.692 124.024 1.00 59.25 154 HIS A CA 1
ATOM 1278 C C . HIS A 1 154 ? -50.237 -19.238 125.287 1.00 59.25 154 HIS A C 1
ATOM 1280 O O . HIS A 1 154 ? -50.869 -20.000 126.019 1.00 59.25 154 HIS A O 1
ATOM 1286 N N . GLU A 1 155 ? -48.985 -18.856 125.550 1.00 55.22 155 GLU A N 1
ATOM 1287 C CA . GLU A 1 155 ? -48.247 -19.214 126.768 1.00 55.22 155 GLU A CA 1
ATOM 1288 C C . GLU A 1 155 ? -48.791 -18.482 128.004 1.00 55.22 155 GLU A C 1
ATOM 1290 O O . GLU A 1 155 ? -48.986 -19.123 129.036 1.00 55.22 155 GLU A O 1
ATOM 1295 N N . ASP A 1 156 ? -49.165 -17.203 127.872 1.00 50.03 156 ASP A N 1
ATOM 1296 C CA . ASP A 1 156 ? -49.789 -16.412 128.951 1.00 50.03 156 ASP A CA 1
ATOM 1297 C C . ASP A 1 156 ? -51.216 -16.870 129.317 1.00 50.03 156 ASP A C 1
ATOM 1299 O O . ASP A 1 156 ? -51.738 -16.515 130.371 1.00 50.03 156 ASP A O 1
ATOM 1303 N N . ASN A 1 157 ? -51.865 -17.683 128.477 1.00 49.50 157 ASN A N 1
ATOM 1304 C CA . ASN A 1 157 ? -53.278 -18.060 128.625 1.00 49.50 157 ASN A CA 1
ATOM 1305 C C . ASN A 1 157 ? -53.507 -19.535 128.978 1.00 49.50 157 ASN A C 1
ATOM 1307 O O . ASN A 1 157 ? -54.578 -20.091 128.724 1.00 49.50 157 ASN A O 1
ATOM 1311 N N . LYS A 1 158 ? -52.518 -20.201 129.578 1.00 49.03 158 LYS A N 1
ATOM 1312 C CA . LYS A 1 158 ? -52.588 -21.648 129.826 1.00 49.03 158 LYS A CA 1
ATOM 1313 C C . LYS A 1 158 ? -53.406 -22.093 131.048 1.00 49.03 158 LYS A C 1
ATOM 1315 O O . LYS A 1 158 ? -53.366 -23.276 131.370 1.00 49.03 158 LYS A O 1
ATOM 1320 N N . GLU A 1 159 ? -54.196 -21.218 131.677 1.00 47.62 159 GLU A N 1
ATOM 1321 C CA . GLU A 1 159 ? -54.995 -21.591 132.862 1.00 47.62 159 GLU A CA 1
ATOM 1322 C C . GLU A 1 159 ? -56.446 -21.066 132.906 1.00 47.62 159 GLU A C 1
ATOM 1324 O O . GLU A 1 159 ? -57.070 -21.092 133.961 1.00 47.62 159 GLU A O 1
ATOM 1329 N N . TYR A 1 160 ? -57.035 -20.639 131.780 1.00 45.66 160 TYR A N 1
ATOM 1330 C CA . TYR A 1 160 ? -58.438 -20.172 131.753 1.00 45.66 160 TYR A CA 1
ATOM 1331 C C . TYR A 1 160 ? -59.231 -20.624 130.509 1.00 45.66 160 TYR A C 1
ATOM 1333 O O . TYR A 1 160 ? -59.974 -19.862 129.891 1.00 45.66 160 TYR A O 1
ATOM 1341 N N . ASN A 1 161 ? -59.114 -21.903 130.148 1.00 57.88 161 ASN A N 1
ATOM 1342 C CA . ASN A 1 161 ? -60.032 -22.557 129.205 1.00 57.88 161 ASN A CA 1
ATOM 1343 C C . ASN A 1 161 ? -61.089 -23.280 130.057 1.00 57.88 161 ASN A C 1
ATOM 1345 O O . ASN A 1 161 ? -60.731 -24.058 130.925 1.00 57.88 161 ASN A O 1
ATOM 1349 N N . GLU A 1 162 ? -62.393 -23.030 129.955 1.00 53.16 162 GLU A N 1
ATOM 1350 C CA . GLU A 1 162 ? -63.209 -23.599 128.873 1.00 53.16 162 GLU A CA 1
ATOM 1351 C C . GLU A 1 162 ? -64.539 -22.850 128.633 1.00 53.16 162 GLU A C 1
ATOM 1353 O O . GLU A 1 162 ? -65.268 -23.202 127.712 1.00 53.16 162 GLU A O 1
ATOM 1358 N N . PHE A 1 163 ? -64.854 -21.780 129.375 1.00 48.19 163 PHE A N 1
ATOM 1359 C CA . PHE A 1 163 ? -66.127 -21.049 129.204 1.00 48.19 163 PHE A CA 1
ATOM 1360 C C . PHE A 1 163 ? -66.040 -19.842 128.246 1.00 48.19 163 PHE A C 1
ATOM 1362 O O . PHE A 1 163 ? -67.023 -19.482 127.607 1.00 48.19 163 PHE A O 1
ATOM 1369 N N . PHE A 1 164 ? -64.853 -19.249 128.065 1.00 50.56 164 PHE A N 1
ATOM 1370 C CA . PHE A 1 164 ? -64.657 -18.070 127.201 1.00 50.56 164 PHE A CA 1
ATOM 1371 C C . PHE A 1 164 ? -64.623 -18.411 125.694 1.00 50.56 164 PHE A C 1
ATOM 1373 O O . PHE A 1 164 ? -64.855 -17.559 124.835 1.00 50.56 164 PHE A O 1
ATOM 1380 N N . PHE A 1 165 ? -64.361 -19.677 125.347 1.00 52.69 165 PHE A N 1
ATOM 1381 C CA . PHE A 1 165 ? -64.198 -20.115 123.957 1.00 52.69 165 PHE A CA 1
ATOM 1382 C C . PHE A 1 165 ? -65.506 -20.232 123.181 1.00 52.69 165 PHE A C 1
ATOM 1384 O O . PHE A 1 165 ? -65.454 -20.297 121.956 1.00 52.69 165 PHE A O 1
ATOM 1391 N N . GLN A 1 166 ? -66.666 -20.255 123.840 1.00 55.00 166 GLN A N 1
ATOM 1392 C CA . GLN A 1 166 ? -67.946 -20.377 123.141 1.00 55.00 166 GLN A CA 1
ATOM 1393 C C . GLN A 1 166 ? -68.416 -19.023 122.585 1.00 55.00 166 GLN A C 1
ATOM 1395 O O . GLN A 1 166 ? -68.763 -18.952 121.405 1.00 55.00 166 GLN A O 1
ATOM 1400 N N . ASP A 1 167 ? -68.272 -17.942 123.359 1.00 53.19 167 ASP A N 1
ATOM 1401 C CA . ASP A 1 167 ? -68.522 -16.572 122.887 1.00 53.19 167 ASP A CA 1
ATOM 1402 C C . ASP A 1 167 ? -67.443 -16.100 121.904 1.00 53.19 167 ASP A C 1
ATOM 1404 O O . ASP A 1 167 ? -67.762 -15.499 120.879 1.00 53.19 167 ASP A O 1
ATOM 1408 N N . ILE A 1 168 ? -66.170 -16.463 122.122 1.00 56.72 168 ILE A N 1
ATOM 1409 C CA . ILE A 1 168 ? -65.115 -16.210 121.129 1.00 56.72 168 ILE A CA 1
ATOM 1410 C C . ILE A 1 168 ? -65.347 -17.027 119.855 1.00 56.72 168 ILE A C 1
ATOM 1412 O O . ILE A 1 168 ? -65.110 -16.497 118.777 1.00 56.72 168 ILE A O 1
ATOM 1416 N N . ARG A 1 169 ? -65.827 -18.279 119.913 1.00 57.19 169 ARG A N 1
ATOM 1417 C CA . ARG A 1 169 ? -66.126 -19.062 118.698 1.00 57.19 169 ARG A CA 1
ATOM 1418 C C . ARG A 1 169 ? -67.291 -18.487 117.911 1.00 57.19 169 ARG A C 1
ATOM 1420 O O . ARG A 1 169 ? -67.199 -18.485 116.690 1.00 57.19 169 ARG A O 1
ATOM 1427 N N . LEU A 1 170 ? -68.344 -17.996 118.563 1.00 58.62 170 LEU A N 1
ATOM 1428 C CA . LEU A 1 170 ? -69.458 -17.325 117.885 1.00 58.62 170 LEU A CA 1
ATOM 1429 C C . LEU A 1 170 ? -69.016 -15.981 117.292 1.00 58.62 170 LEU A C 1
ATOM 1431 O O . LEU A 1 170 ? -69.233 -15.756 116.104 1.00 58.62 170 LEU A O 1
ATOM 1435 N N . ALA A 1 171 ? -68.264 -15.168 118.039 1.00 60.19 171 ALA A N 1
ATOM 1436 C CA . ALA A 1 171 ? -67.673 -13.930 117.529 1.00 60.19 171 ALA A CA 1
ATOM 1437 C C . ALA A 1 171 ? -66.621 -14.174 116.426 1.00 60.19 171 ALA A C 1
ATOM 1439 O O . ALA A 1 171 ? -66.493 -13.377 115.501 1.00 60.19 171 ALA A O 1
ATOM 1440 N N . GLN A 1 172 ? -65.870 -15.280 116.476 1.00 59.84 172 GLN A N 1
ATOM 1441 C CA . GLN A 1 172 ? -64.953 -15.711 115.416 1.00 59.84 172 GLN A CA 1
ATOM 1442 C C . GLN A 1 172 ? -65.703 -16.278 114.214 1.00 59.84 172 GLN A C 1
ATOM 1444 O O . GLN A 1 172 ? -65.222 -16.118 113.101 1.00 59.84 172 GLN A O 1
ATOM 1449 N N . TYR A 1 173 ? -66.860 -16.919 114.394 1.00 63.62 173 TYR A N 1
ATOM 1450 C CA . TYR A 1 173 ? -67.699 -17.395 113.294 1.00 63.62 173 TYR A CA 1
ATOM 1451 C C . TYR A 1 173 ? -68.390 -16.223 112.590 1.00 63.62 173 TYR A C 1
ATOM 1453 O O . TYR A 1 173 ? -68.402 -16.189 111.364 1.00 63.62 173 TYR A O 1
ATOM 1461 N N . GLU A 1 174 ? -68.862 -15.220 113.335 1.00 62.81 174 GLU A N 1
ATOM 1462 C CA . GLU A 1 174 ? -69.356 -13.950 112.791 1.00 62.81 174 GLU A CA 1
ATOM 1463 C C . GLU A 1 174 ? -68.239 -13.147 112.124 1.00 62.81 174 GLU A C 1
ATOM 1465 O O . GLU A 1 174 ? -68.413 -12.730 110.984 1.00 62.81 174 GLU A O 1
ATOM 1470 N N . LYS A 1 175 ? -67.054 -13.021 112.741 1.00 65.62 175 LYS A N 1
ATOM 1471 C CA . LYS A 1 175 ? -65.875 -12.428 112.082 1.00 65.62 175 LYS A CA 1
ATOM 1472 C C . LYS A 1 175 ? -65.428 -13.221 110.864 1.00 65.62 175 LYS A C 1
ATOM 1474 O O . LYS A 1 175 ? -64.951 -12.625 109.914 1.00 65.62 175 LYS A O 1
ATOM 1479 N N . ARG A 1 176 ? -65.564 -14.549 110.857 1.00 66.81 176 ARG A N 1
ATOM 1480 C CA . ARG A 1 176 ? -65.225 -15.392 109.703 1.00 66.81 176 ARG A CA 1
ATOM 1481 C C . ARG A 1 176 ? -66.261 -15.254 108.598 1.00 66.81 176 ARG A C 1
ATOM 1483 O O . ARG A 1 176 ? -65.873 -15.244 107.441 1.00 66.81 176 ARG A O 1
ATOM 1490 N N . GLN A 1 177 ? -67.542 -15.120 108.926 1.00 66.81 177 GLN A N 1
ATOM 1491 C CA . GLN A 1 177 ? -68.590 -14.824 107.950 1.00 66.81 177 GLN A CA 1
ATOM 1492 C C . GLN A 1 177 ? -68.459 -13.401 107.403 1.00 66.81 177 GLN A C 1
ATOM 1494 O O . GLN A 1 177 ? -68.533 -13.224 106.194 1.00 66.81 177 GLN A O 1
ATOM 1499 N N . GLN A 1 178 ? -68.147 -12.414 108.246 1.00 70.00 178 GLN A N 1
ATOM 1500 C CA . GLN A 1 178 ? -67.767 -11.068 107.813 1.00 70.00 178 GLN A CA 1
ATOM 1501 C C . GLN A 1 178 ? -66.504 -11.100 106.954 1.00 70.00 178 GLN A C 1
ATOM 1503 O O . GLN A 1 178 ? -66.502 -10.497 105.898 1.00 70.00 178 GLN A O 1
ATOM 1508 N N . PHE A 1 179 ? -65.482 -11.877 107.317 1.00 71.62 179 PHE A N 1
ATOM 1509 C CA . PHE A 1 179 ? -64.265 -12.039 106.520 1.00 71.62 179 PHE A CA 1
ATOM 1510 C C . PHE A 1 179 ? -64.518 -12.773 105.201 1.00 71.62 179 PHE A C 1
ATOM 1512 O O . PHE A 1 179 ? -63.865 -12.470 104.216 1.00 71.62 179 PHE A O 1
ATOM 1519 N N . ILE A 1 180 ? -65.456 -13.725 105.141 1.00 72.44 180 ILE A N 1
ATOM 1520 C CA . ILE A 1 180 ? -65.876 -14.384 103.894 1.00 72.44 180 ILE A CA 1
ATOM 1521 C C . ILE A 1 180 ? -66.681 -13.411 103.029 1.00 72.44 180 ILE A C 1
ATOM 1523 O O . ILE A 1 180 ? -66.474 -13.373 101.822 1.00 72.44 180 ILE A O 1
ATOM 1527 N N . MET A 1 181 ? -67.565 -12.606 103.621 1.00 71.94 181 MET A N 1
ATOM 1528 C CA . MET A 1 181 ? -68.284 -11.546 102.911 1.00 71.94 181 MET A CA 1
ATOM 1529 C C . MET A 1 181 ? -67.327 -10.460 102.407 1.00 71.94 181 MET A C 1
ATOM 1531 O O . MET A 1 181 ? -67.425 -10.071 101.249 1.00 71.94 181 MET A O 1
ATOM 1535 N N . GLU A 1 182 ? -66.363 -10.033 103.221 1.00 73.31 182 GLU A N 1
ATOM 1536 C CA . GLU A 1 182 ? -65.289 -9.118 102.838 1.00 73.31 182 GLU A CA 1
ATOM 1537 C C . GLU A 1 182 ? -64.396 -9.751 101.773 1.00 73.31 182 GLU A C 1
ATOM 1539 O O . GLU A 1 182 ? -64.126 -9.107 100.774 1.00 73.31 182 GLU A O 1
ATOM 1544 N N . MET A 1 183 ? -63.991 -11.017 101.901 1.00 72.75 183 MET A N 1
ATOM 1545 C CA . MET A 1 183 ? -63.201 -11.724 100.885 1.00 72.75 183 MET A CA 1
ATOM 1546 C C . MET A 1 183 ? -63.964 -11.920 99.579 1.00 72.75 183 MET A C 1
ATOM 1548 O O . MET A 1 183 ? -63.352 -11.844 98.521 1.00 72.75 183 MET A O 1
ATOM 1552 N N . ASN A 1 184 ? -65.276 -12.146 99.619 1.00 73.25 184 ASN A N 1
ATOM 1553 C CA . ASN A 1 184 ? -66.105 -12.205 98.418 1.00 73.25 184 ASN A CA 1
ATOM 1554 C C . ASN A 1 184 ? -66.257 -10.817 97.793 1.00 73.25 184 ASN A C 1
ATOM 1556 O O . ASN A 1 184 ? -66.121 -10.692 96.582 1.00 73.25 184 ASN A O 1
ATOM 1560 N N . TYR A 1 185 ? -66.440 -9.772 98.602 1.00 77.00 185 TYR A N 1
ATOM 1561 C CA . TYR A 1 185 ? -66.451 -8.385 98.141 1.00 77.00 185 TYR A CA 1
ATOM 1562 C C . TYR A 1 185 ? -65.100 -7.977 97.533 1.00 77.00 185 TYR A C 1
ATOM 1564 O O . TYR A 1 185 ? -65.054 -7.418 96.442 1.00 77.00 185 TYR A O 1
ATOM 1572 N N . TYR A 1 186 ? -63.983 -8.321 98.178 1.00 75.00 186 TYR A N 1
ATOM 1573 C CA . TYR A 1 186 ? -62.633 -8.120 97.658 1.00 75.00 186 TYR A CA 1
ATOM 1574 C C . TYR A 1 186 ? -62.362 -9.003 96.438 1.00 75.00 186 TYR A C 1
ATOM 1576 O O . TYR A 1 186 ? -61.689 -8.558 95.518 1.00 75.00 186 TYR A O 1
ATOM 1584 N N . GLY A 1 187 ? -62.894 -10.222 96.386 1.00 73.69 187 GLY A N 1
ATOM 1585 C CA . GLY A 1 187 ? -62.785 -11.130 95.248 1.00 73.69 187 GLY A CA 1
ATOM 1586 C C . GLY A 1 187 ? -63.524 -10.602 94.022 1.00 73.69 187 GLY A C 1
ATOM 1587 O O . GLY A 1 187 ? -62.949 -10.559 92.934 1.00 73.69 187 GLY A O 1
ATOM 1588 N N . GLU A 1 188 ? -64.756 -10.121 94.199 1.00 75.94 188 GLU A N 1
ATOM 1589 C CA . GLU A 1 188 ? -65.517 -9.415 93.166 1.00 75.94 188 GLU A CA 1
ATOM 1590 C C . GLU A 1 188 ? -64.824 -8.116 92.757 1.00 75.94 188 GLU A C 1
ATOM 1592 O O . GLU A 1 188 ? -64.686 -7.853 91.564 1.00 75.94 188 GLU A O 1
ATOM 1597 N N . TRP A 1 189 ? -64.303 -7.345 93.715 1.00 79.31 189 TRP A N 1
ATOM 1598 C CA . TRP A 1 189 ? -63.545 -6.127 93.441 1.00 79.31 189 TRP A CA 1
ATOM 1599 C C . TRP A 1 189 ? -62.266 -6.416 92.641 1.00 79.31 189 TRP A C 1
ATOM 1601 O O . TRP A 1 189 ? -62.012 -5.754 91.638 1.00 79.31 189 TRP A O 1
ATOM 1611 N N . VAL A 1 190 ? -61.489 -7.445 92.998 1.00 78.44 190 VAL A N 1
ATOM 1612 C CA . VAL A 1 190 ? -60.284 -7.867 92.261 1.00 78.44 190 VAL A CA 1
ATOM 1613 C C . VAL A 1 190 ? -60.643 -8.366 90.864 1.00 78.44 190 VAL A C 1
ATOM 1615 O O . VAL A 1 190 ? -59.970 -7.995 89.904 1.00 78.44 190 VAL A O 1
ATOM 1618 N N . LEU A 1 191 ? -61.710 -9.157 90.713 1.00 76.75 191 LEU A N 1
ATOM 1619 C CA . LEU A 1 191 ? -62.216 -9.587 89.405 1.00 76.75 191 LEU A CA 1
ATOM 1620 C C . LEU A 1 191 ? -62.637 -8.392 88.546 1.00 76.75 191 LEU A C 1
ATOM 1622 O O . LEU A 1 191 ? -62.332 -8.347 87.354 1.00 76.75 191 LEU A O 1
ATOM 1626 N N . GLN A 1 192 ? -63.289 -7.399 89.147 1.00 79.56 192 GLN A N 1
ATOM 1627 C CA . GLN A 1 192 ? -63.699 -6.177 88.470 1.00 79.56 192 GLN A CA 1
ATOM 1628 C C . GLN A 1 192 ? -62.485 -5.329 88.059 1.00 79.56 192 GLN A C 1
ATOM 1630 O O . GLN A 1 192 ? -62.435 -4.852 86.926 1.00 79.56 192 GLN A O 1
ATOM 1635 N N . VAL A 1 193 ? -61.468 -5.214 88.919 1.00 82.94 193 VAL A N 1
ATOM 1636 C CA . VAL A 1 193 ? -60.191 -4.545 88.616 1.00 82.94 193 VAL A CA 1
ATOM 1637 C C . VAL A 1 193 ? -59.426 -5.283 87.514 1.00 82.94 193 VAL A C 1
ATOM 1639 O O . VAL A 1 193 ? -58.931 -4.646 86.586 1.00 82.94 193 VAL A O 1
ATOM 1642 N N . MET A 1 194 ? -59.366 -6.617 87.548 1.00 77.19 194 MET A N 1
ATOM 1643 C CA . MET A 1 194 ? -58.751 -7.434 86.494 1.00 77.19 194 MET A CA 1
ATOM 1644 C C . MET A 1 194 ? -59.476 -7.279 85.161 1.00 77.19 194 MET A C 1
ATOM 1646 O O . MET A 1 194 ? -58.825 -7.133 84.126 1.00 77.19 194 MET A O 1
ATOM 1650 N N . LYS A 1 195 ? -60.813 -7.272 85.175 1.00 80.75 195 LYS A N 1
ATOM 1651 C CA . LYS A 1 195 ? -61.624 -7.052 83.977 1.00 80.75 195 LYS A CA 1
ATOM 1652 C C . LYS A 1 195 ? -61.368 -5.662 83.394 1.00 80.75 195 LYS A C 1
ATOM 1654 O O . LYS A 1 195 ? -61.081 -5.553 82.207 1.00 80.75 195 LYS A O 1
ATOM 1659 N N . GLN A 1 196 ? -61.360 -4.623 84.231 1.00 82.75 196 GLN A N 1
ATOM 1660 C CA . GLN A 1 196 ? -61.016 -3.262 83.809 1.00 82.75 196 GLN A CA 1
ATOM 1661 C C . GLN A 1 196 ? -59.582 -3.166 83.270 1.00 82.75 196 GLN A C 1
ATOM 1663 O O . GLN A 1 196 ? -59.347 -2.481 82.277 1.00 82.75 196 GLN A O 1
ATOM 1668 N N . ALA A 1 197 ? -58.619 -3.861 83.880 1.00 78.88 197 ALA A N 1
ATOM 1669 C CA . ALA A 1 197 ? -57.241 -3.905 83.400 1.00 78.88 197 ALA A CA 1
ATOM 1670 C C . ALA A 1 197 ? -57.131 -4.607 82.037 1.00 78.88 197 ALA A C 1
ATOM 1672 O O . ALA A 1 197 ? -56.443 -4.100 81.154 1.00 78.88 197 ALA A O 1
ATOM 1673 N N . CYS A 1 198 ? -57.845 -5.719 81.836 1.00 80.06 198 CYS A N 1
ATOM 1674 C CA . CYS A 1 198 ? -57.897 -6.419 80.551 1.00 80.06 198 CYS A CA 1
ATOM 1675 C C . CYS A 1 198 ? -58.532 -5.547 79.467 1.00 80.06 198 CYS A C 1
ATOM 1677 O O . CYS A 1 198 ? -57.935 -5.375 78.411 1.00 80.06 198 CYS A O 1
ATOM 1679 N N . GLU A 1 199 ? -59.676 -4.918 79.748 1.00 87.19 199 GLU A N 1
ATOM 1680 C CA . GLU A 1 199 ? -60.319 -3.978 78.821 1.00 87.19 199 GLU A CA 1
ATOM 1681 C C . GLU A 1 199 ? -59.397 -2.801 78.473 1.00 87.19 199 GLU A C 1
ATOM 1683 O O . GLU A 1 199 ? -59.379 -2.333 77.338 1.00 87.19 199 GLU A O 1
ATOM 1688 N N . ARG A 1 200 ? -58.596 -2.328 79.433 1.00 81.38 200 ARG A N 1
ATOM 1689 C CA . ARG A 1 200 ? -57.638 -1.237 79.220 1.00 81.38 200 ARG A CA 1
ATOM 1690 C C . ARG A 1 200 ? -56.445 -1.672 78.367 1.00 81.38 200 ARG A C 1
ATOM 1692 O O . ARG A 1 200 ? -56.032 -0.912 77.500 1.00 81.38 200 ARG A O 1
ATOM 1699 N N . ILE A 1 201 ? -55.917 -2.881 78.570 1.00 81.75 201 ILE A N 1
ATOM 1700 C CA . ILE A 1 201 ? -54.871 -3.468 77.714 1.00 81.75 201 ILE A CA 1
ATOM 1701 C C . ILE A 1 201 ? -55.399 -3.670 76.296 1.00 81.75 201 ILE A C 1
ATOM 1703 O O . ILE A 1 201 ? -54.702 -3.356 75.336 1.00 81.75 201 ILE A O 1
ATOM 1707 N N . GLN A 1 202 ? -56.630 -4.157 76.169 1.00 81.94 202 GLN A N 1
ATOM 1708 C CA . GLN A 1 202 ? -57.265 -4.398 74.883 1.00 81.94 202 GLN A CA 1
ATOM 1709 C C . GLN A 1 202 ? -57.470 -3.084 74.123 1.00 81.94 202 GLN A C 1
ATOM 1711 O O . GLN A 1 202 ? -57.037 -2.987 72.985 1.00 81.94 202 GLN A O 1
ATOM 1716 N N . ARG A 1 203 ? -57.937 -2.020 74.794 1.00 85.94 203 ARG A N 1
ATOM 1717 C CA . ARG A 1 203 ? -57.973 -0.667 74.209 1.00 85.94 203 ARG A CA 1
ATOM 1718 C C . ARG A 1 203 ? -56.600 -0.153 73.785 1.00 85.94 203 ARG A C 1
ATOM 1720 O O . ARG A 1 203 ? -56.491 0.416 72.714 1.00 85.94 203 ARG A O 1
ATOM 1727 N N . ILE A 1 204 ? -55.550 -0.353 74.587 1.00 83.00 204 ILE A N 1
ATOM 1728 C CA . ILE A 1 204 ? -54.182 0.062 74.215 1.00 83.00 204 ILE A CA 1
ATOM 1729 C C . ILE A 1 204 ? -53.696 -0.704 72.980 1.00 83.00 204 ILE A C 1
ATOM 1731 O O . ILE A 1 204 ? -53.014 -0.140 72.126 1.00 83.00 204 ILE A O 1
ATOM 1735 N N . TYR A 1 205 ? -54.016 -1.994 72.896 1.00 80.12 205 TYR A N 1
ATOM 1736 C CA . TYR A 1 205 ? -53.671 -2.819 71.749 1.00 80.12 205 TYR A CA 1
ATOM 1737 C C . TYR A 1 205 ? -54.431 -2.376 70.497 1.00 80.12 205 TYR A C 1
ATOM 1739 O O . TYR A 1 205 ? -53.807 -2.186 69.455 1.00 80.12 205 TYR A O 1
ATOM 1747 N N . ASP A 1 206 ? -55.736 -2.146 70.614 1.00 83.12 206 ASP A N 1
ATOM 1748 C CA . ASP A 1 206 ? -56.577 -1.669 69.519 1.00 83.12 206 ASP A CA 1
ATOM 1749 C C . ASP A 1 206 ? -56.118 -0.275 69.058 1.00 83.12 206 ASP A C 1
ATOM 1751 O O . ASP A 1 206 ? -55.849 -0.092 67.873 1.00 83.12 206 ASP A O 1
ATOM 1755 N N . ASP A 1 207 ? -55.851 0.656 69.984 1.00 79.44 207 ASP A N 1
ATOM 1756 C CA . ASP A 1 207 ? -55.266 1.973 69.690 1.00 79.44 207 ASP A CA 1
ATOM 1757 C C . ASP A 1 207 ? -53.902 1.856 68.996 1.00 79.44 207 ASP A C 1
ATOM 1759 O O . ASP A 1 207 ? -53.593 2.634 68.093 1.00 79.44 207 ASP A O 1
ATOM 1763 N N . TYR A 1 208 ? -53.049 0.908 69.398 1.00 81.31 208 TYR A N 1
ATOM 1764 C CA . TYR A 1 208 ? -51.764 0.669 68.738 1.00 81.31 208 TYR A CA 1
ATOM 1765 C C . TYR A 1 208 ? -51.963 0.146 67.314 1.00 81.31 208 TYR A C 1
ATOM 1767 O O . TYR A 1 208 ? -51.292 0.612 66.391 1.00 81.31 208 TYR A O 1
ATOM 1775 N N . VAL A 1 209 ? -52.875 -0.807 67.117 1.00 80.56 209 VAL A N 1
ATOM 1776 C CA . VAL A 1 209 ? -53.183 -1.374 65.800 1.00 80.56 209 VAL A CA 1
ATOM 1777 C C . VAL A 1 209 ? -53.759 -0.300 64.880 1.00 80.56 209 VAL A C 1
ATOM 1779 O O . VAL A 1 209 ? -53.273 -0.152 63.761 1.00 80.56 209 VAL A O 1
ATOM 1782 N N . GLU A 1 210 ? -54.717 0.491 65.358 1.00 81.75 210 GLU A N 1
ATOM 1783 C CA . GLU A 1 210 ? -55.357 1.574 64.609 1.00 81.75 210 GLU A CA 1
ATOM 1784 C C . GLU A 1 210 ? -54.331 2.660 64.238 1.00 81.75 210 GLU A C 1
ATOM 1786 O O . GLU A 1 210 ? -54.157 2.974 63.059 1.00 81.75 210 GLU A O 1
ATOM 1791 N N . ASN A 1 211 ? -53.532 3.132 65.207 1.00 77.75 211 ASN A N 1
ATOM 1792 C CA . ASN A 1 211 ? -52.509 4.164 64.978 1.00 77.75 211 ASN A CA 1
ATOM 1793 C C . ASN A 1 211 ? -51.310 3.692 64.133 1.00 77.75 211 ASN A C 1
ATOM 1795 O O . ASN A 1 211 ? -50.561 4.520 63.603 1.00 77.75 211 ASN A O 1
ATOM 1799 N N . THR A 1 212 ? -51.067 2.381 64.020 1.00 79.44 212 THR A N 1
ATOM 1800 C CA . THR A 1 212 ? -49.965 1.837 63.201 1.00 79.44 2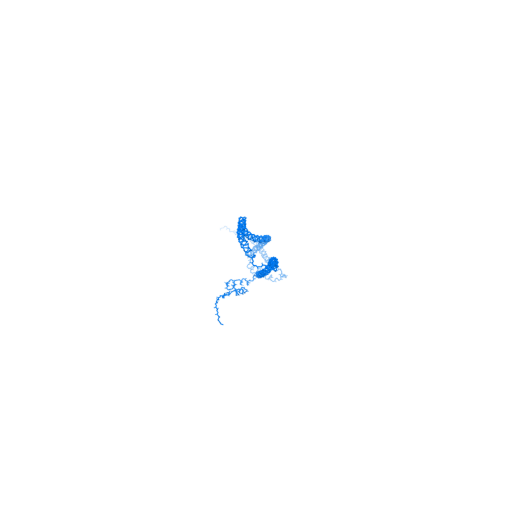12 THR A CA 1
ATOM 1801 C C . THR A 1 212 ? -50.411 1.286 61.853 1.00 79.44 212 THR A C 1
ATOM 1803 O O . THR A 1 212 ? -49.552 1.017 61.011 1.00 79.44 212 THR A O 1
ATOM 1806 N N . ARG A 1 213 ? -51.718 1.168 61.599 1.00 81.31 213 ARG A N 1
ATOM 1807 C CA . ARG A 1 213 ? -52.268 0.623 60.351 1.00 81.31 213 ARG A CA 1
ATOM 1808 C C . ARG A 1 213 ? -51.847 1.430 59.126 1.00 81.31 213 ARG A C 1
ATOM 1810 O O . ARG A 1 213 ? -51.314 0.858 58.178 1.00 81.31 213 ARG A O 1
ATOM 1817 N N . GLU A 1 214 ? -52.016 2.750 59.169 1.00 78.00 214 GLU A N 1
ATOM 1818 C CA . GLU A 1 214 ? -51.601 3.639 58.075 1.00 78.00 214 GLU A CA 1
ATOM 1819 C C . GLU A 1 214 ? -50.081 3.640 57.888 1.00 78.00 214 GLU A C 1
ATOM 1821 O O . GLU A 1 214 ? -49.589 3.593 56.764 1.00 78.00 214 GLU A O 1
ATOM 1826 N N . LYS A 1 215 ? -49.317 3.609 58.989 1.00 75.75 215 LYS A N 1
ATOM 1827 C CA . LYS A 1 215 ? -47.847 3.568 58.938 1.00 75.75 215 LYS A CA 1
ATOM 1828 C C . LYS A 1 215 ? -47.321 2.263 58.338 1.00 75.75 215 LYS A C 1
ATOM 1830 O O . LYS A 1 215 ? -46.350 2.303 57.589 1.00 75.75 215 LYS A O 1
ATOM 1835 N N . LYS A 1 216 ? -47.956 1.121 58.632 1.00 77.56 216 LYS A N 1
ATOM 1836 C CA . LYS A 1 216 ? -47.640 -0.169 57.998 1.00 77.56 216 LYS A CA 1
ATOM 1837 C C . LYS A 1 216 ? -47.956 -0.150 56.506 1.00 77.56 216 LYS A C 1
ATOM 1839 O O . LYS A 1 216 ? -47.099 -0.526 55.719 1.00 77.56 216 LYS A O 1
ATOM 1844 N N . ALA A 1 217 ? -49.125 0.362 56.118 1.00 79.81 217 ALA A N 1
ATOM 1845 C CA . ALA A 1 217 ? -49.489 0.485 54.707 1.00 79.81 217 ALA A CA 1
ATOM 1846 C C . ALA A 1 217 ? -48.509 1.390 53.935 1.00 79.81 217 ALA A C 1
ATOM 1848 O O . ALA A 1 217 ? -48.066 1.036 52.846 1.00 79.81 217 ALA A O 1
ATOM 1849 N N . LEU A 1 218 ? -48.110 2.524 54.521 1.00 76.62 218 LEU A N 1
ATOM 1850 C CA . LEU A 1 218 ? -47.096 3.416 53.949 1.00 76.62 218 LEU A CA 1
ATOM 1851 C C . LEU A 1 218 ? -45.719 2.751 53.838 1.00 76.62 218 LEU A C 1
ATOM 1853 O O . LEU A 1 218 ? -45.031 2.941 52.838 1.00 76.62 218 LEU A O 1
ATOM 1857 N N . TYR A 1 219 ? -45.319 1.964 54.839 1.00 81.12 219 TYR A N 1
ATOM 1858 C CA . TYR A 1 219 ? -44.072 1.201 54.795 1.00 81.12 219 TYR A CA 1
ATOM 1859 C C . TYR A 1 219 ? -44.080 0.160 53.671 1.00 81.12 219 TYR A C 1
ATOM 1861 O O . TYR A 1 219 ? -43.096 0.060 52.942 1.00 81.12 219 TYR A O 1
ATOM 1869 N N . ASP A 1 220 ? -45.181 -0.572 53.494 1.00 80.88 220 ASP A N 1
ATOM 1870 C CA . ASP A 1 220 ? -45.304 -1.571 52.429 1.00 80.88 220 ASP A CA 1
ATOM 1871 C C . ASP A 1 220 ? -45.268 -0.915 51.036 1.00 80.88 220 ASP A C 1
ATOM 1873 O O . ASP A 1 220 ? -44.557 -1.393 50.154 1.00 80.88 220 ASP A O 1
ATOM 1877 N N . ILE A 1 221 ? -45.926 0.240 50.857 1.00 85.06 221 ILE A N 1
ATOM 1878 C CA . ILE A 1 221 ? -45.850 1.028 49.612 1.00 85.06 221 ILE A CA 1
ATOM 1879 C C . ILE A 1 221 ? -44.414 1.494 49.339 1.00 85.06 221 ILE A C 1
ATOM 1881 O O . ILE A 1 221 ? -43.919 1.331 48.224 1.00 85.06 221 ILE A O 1
ATOM 1885 N N . LEU A 1 222 ? -43.733 2.050 50.348 1.00 81.44 222 LEU A N 1
ATOM 1886 C CA . LEU A 1 222 ? -42.342 2.495 50.218 1.00 81.44 222 LEU A CA 1
ATOM 1887 C C . LEU A 1 222 ? -41.408 1.330 49.902 1.00 81.44 222 LEU A C 1
ATOM 1889 O O . LEU A 1 222 ? -40.504 1.480 49.089 1.00 81.44 222 LEU A O 1
ATOM 1893 N N . ARG A 1 223 ? -41.629 0.163 50.510 1.00 87.19 223 ARG A N 1
ATOM 1894 C CA . ARG A 1 223 ? -40.853 -1.049 50.246 1.00 87.19 223 ARG A CA 1
ATOM 1895 C C . ARG A 1 223 ? -41.022 -1.521 48.801 1.00 87.19 223 ARG A C 1
ATOM 1897 O O . ARG A 1 223 ? -40.023 -1.846 48.161 1.00 87.19 223 ARG A O 1
ATOM 1904 N N . ASP A 1 224 ? -42.247 -1.518 48.280 1.00 87.81 224 ASP A N 1
ATOM 1905 C CA . ASP A 1 224 ? -42.526 -1.862 46.882 1.00 87.81 224 ASP A CA 1
ATOM 1906 C C . ASP A 1 224 ? -41.929 -0.840 45.905 1.00 87.81 224 ASP A C 1
ATOM 1908 O O . ASP A 1 224 ? -41.419 -1.213 44.848 1.00 87.81 224 ASP A O 1
ATOM 1912 N N . GLN A 1 225 ? -41.957 0.451 46.249 1.00 89.06 225 GLN A N 1
ATOM 1913 C CA . GLN A 1 225 ? -41.287 1.497 45.470 1.00 89.06 225 GLN A CA 1
ATOM 1914 C C . GLN A 1 225 ? -39.773 1.303 45.457 1.00 89.06 225 GLN A C 1
ATOM 1916 O O . GLN A 1 225 ? -39.184 1.267 44.383 1.00 89.06 225 GLN A O 1
ATOM 1921 N N . ASN A 1 226 ? -39.163 1.067 46.617 1.00 86.88 226 ASN A N 1
ATOM 1922 C CA . ASN A 1 226 ? -37.724 0.853 46.726 1.00 86.88 226 ASN A CA 1
ATOM 1923 C C . ASN A 1 226 ? -37.280 -0.390 45.935 1.00 86.88 226 ASN A C 1
ATOM 1925 O O . ASN A 1 226 ? -36.258 -0.368 45.262 1.00 86.88 226 ASN A O 1
ATOM 1929 N N . SER A 1 227 ? -38.096 -1.450 45.942 1.00 89.00 227 SER A N 1
ATOM 1930 C CA . SER A 1 227 ? -37.898 -2.634 45.099 1.00 89.00 227 SER A CA 1
ATOM 1931 C C . SER A 1 227 ? -37.915 -2.304 43.599 1.00 89.00 227 SER A C 1
ATOM 1933 O O . SER A 1 227 ? -37.093 -2.828 42.848 1.00 89.00 227 SER A O 1
ATOM 1935 N N . LYS A 1 228 ? -38.842 -1.456 43.139 1.00 91.06 228 LYS A N 1
ATOM 1936 C CA . LYS A 1 228 ? -38.917 -1.032 41.728 1.00 91.06 228 LYS A CA 1
ATOM 1937 C C . LYS A 1 228 ? -37.769 -0.100 41.346 1.00 91.06 228 LYS A C 1
ATOM 1939 O O . LYS A 1 228 ? -37.249 -0.193 40.231 1.00 91.06 228 LYS A O 1
ATOM 1944 N N . ASP A 1 229 ? -37.366 0.766 42.266 1.00 89.12 229 ASP A N 1
ATOM 1945 C CA . ASP A 1 229 ? -36.239 1.672 42.085 1.00 89.12 229 ASP A CA 1
ATOM 1946 C C . ASP A 1 229 ? -34.926 0.884 41.998 1.00 89.12 229 ASP A C 1
ATOM 1948 O O . ASP A 1 229 ? -34.128 1.148 41.104 1.00 89.12 229 ASP A O 1
ATOM 1952 N N . GLU A 1 230 ? -34.731 -0.151 42.822 1.00 90.81 230 GLU A N 1
ATOM 1953 C CA . GLU A 1 230 ? -33.576 -1.058 42.730 1.00 90.81 230 GLU A CA 1
ATOM 1954 C C . GLU A 1 230 ? -33.491 -1.757 41.366 1.00 90.81 230 GLU A C 1
ATOM 1956 O O . GLU A 1 230 ? -32.416 -1.800 40.763 1.00 90.81 230 GLU A O 1
ATOM 1961 N N . VAL A 1 231 ? -34.618 -2.246 40.835 1.00 92.94 231 VAL A N 1
ATOM 1962 C CA . VAL A 1 231 ? -34.672 -2.838 39.486 1.00 92.94 231 VAL A CA 1
ATOM 1963 C C . VAL A 1 231 ? -34.310 -1.801 38.420 1.00 92.94 231 VAL A C 1
ATOM 1965 O O . VAL A 1 231 ? -33.506 -2.080 37.532 1.00 92.94 231 VAL A O 1
ATOM 1968 N N . SER A 1 232 ? -34.846 -0.585 38.533 1.00 91.31 232 SER A N 1
ATOM 1969 C CA . SER A 1 232 ? -34.568 0.503 37.587 1.00 91.31 232 SER A CA 1
ATOM 1970 C C . SER A 1 232 ? -33.098 0.937 37.633 1.00 91.31 232 SER A C 1
ATOM 1972 O O . SER A 1 232 ? -32.482 1.184 36.596 1.00 91.31 232 SER A O 1
ATOM 1974 N N . ILE A 1 233 ? -32.502 0.993 38.827 1.00 91.12 233 ILE A N 1
ATOM 1975 C CA . ILE A 1 233 ? -31.081 1.296 39.029 1.00 91.12 233 ILE A CA 1
ATOM 1976 C C . ILE A 1 233 ? -30.206 0.210 38.394 1.00 91.12 233 ILE A C 1
ATOM 1978 O O . ILE A 1 233 ? -29.232 0.538 37.715 1.00 91.12 233 ILE A O 1
ATOM 1982 N N . ASP A 1 234 ? -30.550 -1.068 38.556 1.00 93.19 234 ASP A N 1
ATOM 1983 C CA . ASP A 1 234 ? -29.821 -2.168 37.918 1.00 93.19 234 ASP A CA 1
ATOM 1984 C C . ASP A 1 234 ? -29.904 -2.099 36.380 1.00 93.19 234 ASP A C 1
ATOM 1986 O O . ASP A 1 234 ? -28.894 -2.249 35.684 1.00 93.19 234 ASP A O 1
ATOM 1990 N N . GLU A 1 235 ? -31.075 -1.773 35.826 1.00 93.38 235 GLU A N 1
ATOM 1991 C CA . GLU A 1 235 ? -31.238 -1.528 34.388 1.00 93.38 235 GLU A CA 1
ATOM 1992 C C . GLU A 1 235 ? -30.399 -0.341 33.895 1.00 93.38 235 GLU A C 1
ATOM 1994 O O . GLU A 1 235 ? -29.727 -0.440 32.859 1.00 93.38 235 GLU A O 1
ATOM 1999 N N . PHE A 1 236 ? -30.370 0.767 34.641 1.00 92.50 236 PHE A N 1
ATOM 2000 C CA . PHE A 1 236 ? -29.523 1.911 34.306 1.00 92.50 236 PHE A CA 1
ATOM 2001 C C . PHE A 1 236 ? -28.037 1.561 34.370 1.00 92.50 236 PHE A C 1
ATOM 2003 O O . PHE A 1 236 ? -27.299 1.920 33.451 1.00 92.50 236 PHE A O 1
ATOM 2010 N N . ASN A 1 237 ? -27.598 0.805 35.375 1.00 91.56 237 ASN A N 1
ATOM 2011 C CA . ASN A 1 237 ? -26.212 0.351 35.487 1.00 91.56 237 ASN A CA 1
ATOM 2012 C C . ASN A 1 237 ? -25.809 -0.531 34.298 1.00 91.56 237 ASN A C 1
ATOM 2014 O O . ASN A 1 237 ? -24.754 -0.315 33.695 1.00 91.56 237 ASN A O 1
ATOM 2018 N N . LYS A 1 238 ? -26.676 -1.464 33.883 1.00 93.44 238 LYS A N 1
ATOM 2019 C CA . LYS A 1 238 ? -26.470 -2.275 32.671 1.00 93.44 238 LYS A CA 1
ATOM 2020 C C . LYS A 1 238 ? -26.376 -1.408 31.416 1.00 93.44 238 LYS A C 1
ATOM 2022 O O . LYS A 1 238 ? -25.505 -1.631 30.573 1.00 93.44 238 LYS A O 1
ATOM 2027 N N . LYS A 1 239 ? -27.235 -0.392 31.294 1.00 93.38 239 LYS A N 1
ATOM 2028 C CA . LYS A 1 239 ? -27.224 0.541 30.159 1.00 93.38 239 LYS A CA 1
ATOM 2029 C C . LYS A 1 239 ? -25.953 1.392 30.125 1.00 93.38 239 LYS A C 1
ATOM 2031 O O . LYS A 1 239 ? -25.381 1.569 29.051 1.00 93.38 239 LYS A O 1
ATOM 2036 N N . ILE A 1 240 ? -25.480 1.869 31.277 1.00 93.19 240 ILE A N 1
ATOM 2037 C CA . ILE A 1 240 ? -24.217 2.609 31.407 1.00 93.19 240 ILE A CA 1
ATOM 2038 C C . ILE A 1 240 ? -23.038 1.723 30.996 1.00 93.19 240 ILE A C 1
ATOM 2040 O O . ILE A 1 240 ? -22.231 2.140 30.166 1.00 93.19 240 ILE A O 1
ATOM 2044 N N . ALA A 1 241 ? -22.967 0.488 31.500 1.00 91.50 241 ALA A N 1
ATOM 2045 C CA . ALA A 1 241 ? -21.915 -0.456 31.128 1.00 91.50 241 ALA A CA 1
ATOM 2046 C C . ALA A 1 241 ? -21.907 -0.733 29.613 1.00 91.50 241 ALA A C 1
ATOM 2048 O O . ALA A 1 241 ? -20.854 -0.719 28.973 1.00 91.50 241 ALA A O 1
ATOM 2049 N N . TRP A 1 242 ? -23.085 -0.911 29.007 1.00 94.69 242 TRP A N 1
ATOM 2050 C CA . TRP A 1 242 ? -23.205 -1.073 27.558 1.00 94.69 242 TRP A CA 1
ATOM 2051 C C . TRP A 1 242 ? -22.723 0.166 26.788 1.00 94.69 242 TRP A C 1
ATOM 2053 O O . TRP A 1 242 ? -21.955 0.030 25.833 1.00 94.69 242 TRP A O 1
ATOM 2063 N N . LEU A 1 243 ? -23.114 1.372 27.213 1.00 93.00 243 LEU A N 1
ATOM 2064 C CA . LEU A 1 243 ? -22.676 2.626 26.589 1.00 93.00 243 LEU A CA 1
ATOM 2065 C C . LEU A 1 243 ? -21.156 2.813 26.672 1.00 93.00 243 LEU A C 1
ATOM 2067 O O . L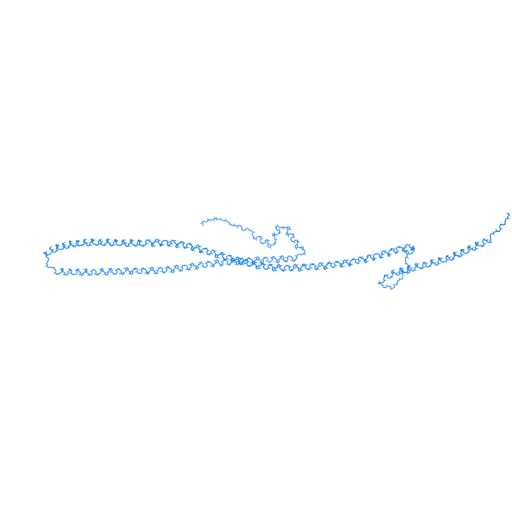EU A 1 243 ? -20.547 3.215 25.684 1.00 93.00 243 LEU A O 1
ATOM 2071 N N . GLN A 1 244 ? -20.527 2.463 27.796 1.00 92.75 244 GLN A N 1
ATOM 2072 C CA . GLN A 1 244 ? -19.068 2.509 27.944 1.00 92.75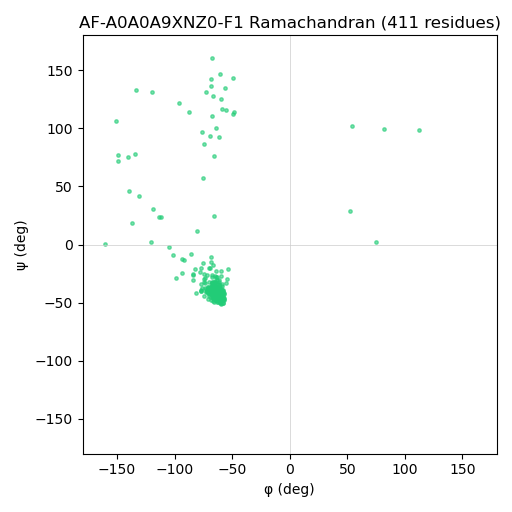 244 GLN A CA 1
ATOM 2073 C C . GLN A 1 244 ? -18.361 1.565 26.961 1.00 92.75 244 GLN A C 1
ATOM 2075 O O . GLN A 1 244 ? -17.366 1.941 26.336 1.00 92.75 244 GLN A O 1
ATOM 2080 N N . VAL A 1 245 ? -18.897 0.356 26.757 1.00 92.44 245 VAL A N 1
ATOM 2081 C CA . VAL A 1 245 ? -18.374 -0.580 25.748 1.00 92.44 245 VAL A CA 1
ATOM 2082 C C . VAL A 1 245 ? -18.511 -0.001 24.338 1.00 92.44 245 VAL A C 1
ATOM 2084 O O . VAL A 1 245 ? -17.573 -0.100 23.545 1.00 92.44 245 VAL A O 1
ATOM 2087 N N . GLN A 1 246 ? -19.646 0.624 24.015 1.00 91.75 246 GLN A N 1
ATOM 2088 C CA . GLN A 1 246 ? -19.848 1.263 22.710 1.00 91.75 246 GLN A CA 1
ATOM 2089 C C . GLN A 1 246 ? -18.909 2.453 22.499 1.00 91.75 246 GLN A C 1
ATOM 2091 O O . GLN A 1 246 ? -18.317 2.578 21.429 1.00 91.75 246 GLN A O 1
ATOM 2096 N N . GLN A 1 247 ? -18.705 3.283 23.523 1.00 91.12 247 GLN A N 1
ATOM 2097 C CA . GLN A 1 247 ? -17.762 4.398 23.477 1.00 91.12 247 GLN A CA 1
ATOM 2098 C C . GLN A 1 247 ? -16.335 3.909 23.211 1.00 91.12 247 GLN A C 1
ATOM 2100 O O . GLN A 1 247 ? -15.640 4.469 22.363 1.00 91.12 247 GLN A O 1
ATOM 2105 N N . LYS A 1 248 ? -15.909 2.828 23.877 1.00 89.75 248 LYS A N 1
ATOM 2106 C CA . LYS A 1 248 ? -14.597 2.216 23.636 1.00 89.75 248 LYS A CA 1
ATOM 2107 C C . LYS A 1 248 ? -14.469 1.710 22.198 1.00 89.75 248 LYS A C 1
ATOM 2109 O O . LYS A 1 248 ? -13.501 2.050 21.528 1.00 89.75 248 LYS A O 1
ATOM 2114 N N . LYS A 1 249 ? -15.476 0.992 21.685 1.00 88.88 249 LYS A N 1
ATOM 2115 C CA . LYS A 1 249 ? -15.499 0.537 20.281 1.00 88.88 249 LYS A CA 1
ATOM 2116 C C . LYS A 1 249 ? -15.431 1.699 19.291 1.00 88.88 249 LYS A C 1
ATOM 2118 O O . LYS A 1 249 ? -14.690 1.621 18.314 1.00 88.88 249 LYS A O 1
ATOM 2123 N N . ALA A 1 250 ? -16.178 2.774 19.533 1.00 85.62 250 ALA A N 1
ATOM 2124 C CA . ALA A 1 250 ? -16.145 3.963 18.688 1.00 85.62 250 ALA A CA 1
ATOM 2125 C C . ALA A 1 250 ? -14.751 4.611 18.698 1.00 85.62 250 ALA A C 1
ATOM 2127 O O . ALA A 1 250 ? -14.205 4.890 17.633 1.00 85.62 250 ALA A O 1
ATOM 2128 N N . SER A 1 251 ? -14.135 4.751 19.875 1.00 85.94 251 SER A N 1
ATOM 2129 C CA . SER A 1 251 ? -12.761 5.249 20.026 1.00 85.94 251 SER A CA 1
ATOM 2130 C C . SER A 1 251 ? -11.741 4.389 19.267 1.00 85.94 251 SER A C 1
ATOM 2132 O O . SER A 1 251 ? -10.931 4.911 18.501 1.00 85.94 251 SER A O 1
ATOM 2134 N N . ASP A 1 252 ? -11.835 3.061 19.390 1.00 84.69 252 ASP A N 1
ATOM 2135 C CA . ASP A 1 252 ? -10.976 2.113 18.668 1.00 84.69 252 ASP A CA 1
ATOM 2136 C C . ASP A 1 252 ? -11.177 2.182 17.144 1.00 84.69 252 ASP A C 1
ATOM 2138 O O . ASP A 1 252 ? -10.273 1.879 16.367 1.00 84.69 252 ASP A O 1
ATOM 2142 N N . THR A 1 253 ? -12.367 2.573 16.689 1.00 83.25 253 THR A N 1
ATOM 2143 C CA . THR A 1 253 ? -12.651 2.749 15.259 1.00 83.25 253 THR A CA 1
ATOM 2144 C C . THR A 1 253 ? -12.044 4.055 14.744 1.00 83.25 253 THR A C 1
ATOM 2146 O O . THR A 1 253 ? -11.449 4.066 13.669 1.00 83.25 253 THR A O 1
ATOM 2149 N N . VAL A 1 254 ? -12.123 5.131 15.535 1.00 80.88 254 VAL A N 1
ATOM 2150 C CA . VAL A 1 254 ? -11.515 6.436 15.225 1.00 80.88 254 VAL A CA 1
ATOM 2151 C C . VAL A 1 254 ? -9.986 6.357 15.187 1.00 80.88 254 VAL A C 1
ATOM 2153 O O . VAL A 1 254 ? -9.348 6.966 14.329 1.00 80.88 254 VAL A O 1
ATOM 2156 N N . SER A 1 255 ? -9.366 5.585 16.082 1.00 76.56 255 SER A N 1
ATOM 2157 C CA . SER A 1 255 ? -7.911 5.389 16.052 1.00 76.56 255 SER A CA 1
ATOM 2158 C C . SER A 1 255 ? -7.465 4.632 14.796 1.00 76.56 255 SER A C 1
ATOM 2160 O O . SER A 1 255 ? -6.489 5.021 14.155 1.00 76.56 255 SER A O 1
ATOM 2162 N N . LYS A 1 256 ? -8.223 3.611 14.374 1.00 77.75 256 LYS A N 1
ATOM 2163 C CA . LYS A 1 256 ? -7.967 2.887 13.119 1.00 77.75 256 LYS A CA 1
ATOM 2164 C C . LYS A 1 256 ? -8.122 3.775 11.888 1.00 77.75 256 LYS A C 1
ATOM 2166 O O . LYS A 1 256 ? -7.273 3.711 11.004 1.00 77.75 256 LYS A O 1
ATOM 2171 N N . THR A 1 257 ? -9.153 4.616 11.816 1.00 73.94 257 THR A N 1
ATOM 2172 C CA . THR A 1 257 ? -9.326 5.535 10.676 1.00 73.94 257 THR A CA 1
ATOM 2173 C C . THR A 1 257 ? -8.236 6.599 10.614 1.00 73.94 257 THR A C 1
ATOM 2175 O O . THR A 1 257 ? -7.814 6.961 9.518 1.00 73.94 257 THR A O 1
ATOM 2178 N N . LYS A 1 258 ? -7.697 7.041 11.757 1.00 75.44 258 LYS A N 1
ATOM 2179 C CA . LYS A 1 258 ? -6.536 7.941 11.787 1.00 75.44 258 LYS A CA 1
ATOM 2180 C C . LYS A 1 258 ? -5.287 7.308 11.157 1.00 75.44 258 LYS A C 1
ATOM 2182 O O . LYS A 1 258 ? -4.587 7.985 10.412 1.00 75.44 258 LYS A O 1
ATOM 2187 N N . ASN A 1 259 ? -5.050 6.015 11.388 1.00 74.38 259 ASN A N 1
ATOM 2188 C CA . ASN A 1 259 ? -3.946 5.287 10.748 1.00 74.38 259 ASN A CA 1
ATOM 2189 C C . ASN A 1 259 ? -4.151 5.127 9.231 1.00 74.38 259 ASN A C 1
ATOM 2191 O O . ASN A 1 259 ? -3.191 5.153 8.468 1.00 74.38 259 ASN A O 1
ATOM 2195 N N . ILE A 1 260 ? -5.401 4.995 8.774 1.00 75.81 260 ILE A N 1
ATOM 2196 C CA . ILE A 1 260 ? -5.713 4.967 7.337 1.00 75.81 260 ILE A CA 1
ATOM 2197 C C . ILE A 1 260 ? -5.393 6.324 6.695 1.00 75.81 260 ILE A C 1
ATOM 2199 O O . ILE A 1 260 ? -4.819 6.361 5.612 1.00 75.81 260 ILE A O 1
ATOM 2203 N N . ALA A 1 261 ? -5.703 7.435 7.370 1.00 75.81 261 ALA A N 1
ATOM 2204 C CA . ALA A 1 261 ? -5.394 8.772 6.865 1.00 75.81 261 ALA A CA 1
ATOM 2205 C C . ALA A 1 261 ? -3.882 9.011 6.698 1.00 75.81 261 ALA A C 1
ATOM 2207 O O . ALA A 1 261 ? -3.479 9.608 5.704 1.00 75.81 261 ALA A O 1
ATOM 2208 N N . SER A 1 262 ? -3.037 8.507 7.608 1.00 77.19 262 SER A N 1
ATOM 2209 C CA . SER A 1 262 ? -1.579 8.571 7.418 1.00 77.19 262 SER A CA 1
ATOM 2210 C C . SER A 1 262 ? -1.113 7.730 6.230 1.00 77.19 262 SER A C 1
ATOM 2212 O O . SER A 1 262 ? -0.315 8.209 5.437 1.00 77.19 262 SER A O 1
ATOM 2214 N N . SER A 1 263 ? -1.668 6.529 6.038 1.00 78.19 263 SER A N 1
ATOM 2215 C CA . SER A 1 263 ? -1.324 5.705 4.872 1.00 78.19 263 SER A CA 1
ATOM 2216 C C . SER A 1 263 ? -1.751 6.338 3.545 1.00 78.19 263 SER A C 1
ATOM 2218 O O . SER A 1 263 ? -1.083 6.133 2.540 1.00 78.19 263 SER A O 1
ATOM 2220 N N . ILE A 1 264 ? -2.839 7.115 3.521 1.00 80.69 264 ILE A N 1
ATOM 2221 C CA . ILE A 1 264 ? -3.239 7.874 2.326 1.00 80.69 264 ILE A CA 1
ATOM 2222 C C . ILE A 1 264 ? -2.191 8.940 1.988 1.00 80.69 264 ILE A C 1
ATOM 2224 O O . ILE A 1 264 ? -1.821 9.055 0.825 1.00 80.69 264 ILE A O 1
ATOM 2228 N N . LEU A 1 265 ? -1.669 9.664 2.985 1.00 83.69 265 LEU A N 1
ATOM 2229 C CA . LEU A 1 265 ? -0.608 10.656 2.769 1.00 83.69 265 LEU A CA 1
ATOM 2230 C C . LEU A 1 265 ? 0.686 10.010 2.255 1.00 83.69 265 LEU A C 1
ATOM 2232 O O . LEU A 1 265 ? 1.314 10.544 1.343 1.00 83.69 265 LEU A O 1
ATOM 2236 N N . ASP A 1 266 ? 1.054 8.845 2.794 1.00 82.81 266 ASP A N 1
ATOM 2237 C CA . ASP A 1 266 ? 2.222 8.092 2.324 1.00 82.81 266 ASP A CA 1
ATOM 2238 C C . ASP A 1 266 ? 2.046 7.648 0.859 1.00 82.81 266 ASP A C 1
ATOM 2240 O O . ASP A 1 266 ? 2.960 7.796 0.049 1.00 82.81 266 ASP A O 1
ATOM 2244 N N . LEU A 1 267 ? 0.851 7.170 0.489 1.00 84.25 267 LEU A N 1
ATOM 2245 C CA . LEU A 1 267 ? 0.526 6.785 -0.889 1.00 84.25 267 LEU A CA 1
ATOM 2246 C C . LEU A 1 267 ? 0.485 7.984 -1.848 1.00 84.25 267 LEU A C 1
ATOM 2248 O O . LEU A 1 267 ? 0.887 7.856 -3.003 1.00 84.25 267 LEU A O 1
ATOM 2252 N N . GLU A 1 268 ? 0.014 9.150 -1.402 1.00 85.50 268 GLU A N 1
ATOM 2253 C CA . GLU A 1 268 ? 0.051 10.385 -2.196 1.00 85.50 268 GLU A CA 1
ATOM 2254 C C . GLU A 1 268 ? 1.489 10.857 -2.440 1.00 85.50 268 GLU A C 1
ATOM 2256 O O . GLU A 1 268 ? 1.822 11.255 -3.560 1.00 85.50 268 GLU A O 1
ATOM 2261 N N . ALA A 1 269 ? 2.357 10.752 -1.430 1.00 87.75 269 ALA A N 1
ATOM 2262 C CA . ALA A 1 269 ? 3.779 11.040 -1.579 1.00 87.75 269 ALA A CA 1
ATOM 2263 C C . ALA A 1 269 ? 4.448 10.066 -2.563 1.00 87.75 269 ALA A C 1
ATOM 2265 O O . ALA A 1 269 ? 5.174 10.499 -3.458 1.00 87.75 269 ALA A O 1
ATOM 2266 N N . GLU A 1 270 ? 4.162 8.764 -2.454 1.00 84.44 270 GLU A N 1
ATOM 2267 C CA . GLU A 1 270 ? 4.691 7.753 -3.375 1.00 84.44 270 GLU A CA 1
ATOM 2268 C C . GLU A 1 270 ? 4.212 7.995 -4.814 1.00 84.44 270 GLU A C 1
ATOM 2270 O O . GLU A 1 270 ? 5.005 7.945 -5.755 1.00 84.44 270 GLU A O 1
ATOM 2275 N N . LYS A 1 271 ? 2.934 8.350 -4.994 1.00 88.69 271 LYS A N 1
ATOM 2276 C CA . LYS A 1 271 ? 2.379 8.724 -6.299 1.00 88.69 271 LYS A CA 1
ATOM 2277 C C . LYS A 1 271 ? 3.133 9.902 -6.918 1.00 88.69 271 LYS A C 1
ATOM 2279 O O . LYS A 1 271 ? 3.479 9.830 -8.092 1.00 88.69 271 LYS A O 1
ATOM 2284 N N . SER A 1 272 ? 3.422 10.949 -6.142 1.00 90.19 272 SER A N 1
ATOM 2285 C CA . SER A 1 272 ? 4.189 12.103 -6.630 1.00 90.19 272 SER A CA 1
ATOM 2286 C C . SER A 1 272 ? 5.580 11.695 -7.124 1.00 90.19 272 SER A C 1
ATOM 2288 O O . SER A 1 272 ? 6.012 12.156 -8.176 1.00 90.19 272 SER A O 1
ATOM 2290 N N . ILE A 1 273 ? 6.259 10.788 -6.412 1.00 91.00 273 ILE A N 1
ATOM 2291 C CA . ILE A 1 273 ? 7.572 10.263 -6.820 1.00 91.00 273 ILE A CA 1
ATOM 2292 C C . ILE A 1 273 ? 7.467 9.506 -8.152 1.00 91.00 273 ILE A C 1
ATOM 2294 O O . ILE A 1 273 ? 8.324 9.669 -9.024 1.00 91.00 273 ILE A O 1
ATOM 2298 N N . TYR A 1 274 ? 6.424 8.690 -8.334 1.00 86.69 274 TYR A N 1
ATOM 2299 C CA . TYR A 1 274 ? 6.207 7.979 -9.596 1.00 86.69 274 TYR A CA 1
ATOM 2300 C C . TYR A 1 274 ? 5.857 8.916 -10.751 1.00 86.69 274 TYR A C 1
ATOM 2302 O O . TYR A 1 274 ? 6.369 8.716 -11.853 1.00 86.69 274 TYR A O 1
ATOM 2310 N N . ASP A 1 275 ? 5.034 9.937 -10.513 1.00 88.56 275 ASP A N 1
ATOM 2311 C CA . ASP A 1 275 ? 4.683 10.937 -11.522 1.00 88.56 275 ASP A CA 1
ATOM 2312 C C . ASP A 1 275 ? 5.942 11.704 -11.978 1.00 88.56 275 ASP A C 1
ATOM 2314 O O . ASP A 1 275 ? 6.179 11.858 -13.181 1.00 88.56 275 ASP A O 1
ATOM 2318 N N . ASP A 1 276 ? 6.817 12.090 -11.044 1.00 90.50 276 ASP A N 1
ATOM 2319 C CA . ASP A 1 276 ? 8.101 12.729 -11.354 1.00 90.50 276 ASP A CA 1
ATOM 2320 C C . ASP A 1 276 ? 9.026 11.797 -12.151 1.00 90.50 276 ASP A C 1
ATOM 2322 O O . ASP A 1 276 ? 9.568 12.187 -13.191 1.00 90.50 276 ASP A O 1
ATOM 2326 N N . ALA A 1 277 ? 9.168 10.537 -11.726 1.00 85.56 277 ALA A N 1
ATOM 2327 C CA . ALA A 1 277 ? 9.971 9.546 -12.440 1.00 85.56 277 ALA A CA 1
ATOM 2328 C C . ALA A 1 277 ? 9.437 9.286 -13.860 1.00 85.56 277 ALA A C 1
ATOM 2330 O O . ALA A 1 277 ? 10.215 9.187 -14.815 1.00 85.56 277 ALA A O 1
ATOM 2331 N N . GLN A 1 278 ? 8.113 9.220 -14.026 1.00 90.06 278 GLN A N 1
ATOM 2332 C CA . GLN A 1 278 ? 7.474 9.053 -15.327 1.00 90.06 278 GLN A CA 1
ATOM 2333 C C . GLN A 1 278 ? 7.733 10.259 -16.235 1.00 90.06 278 GLN A C 1
ATOM 2335 O O . GLN A 1 278 ? 8.015 10.077 -17.422 1.00 90.06 278 GLN A O 1
ATOM 2340 N N . ASN A 1 279 ? 7.674 11.479 -15.699 1.00 90.62 279 ASN A N 1
ATOM 2341 C CA . ASN A 1 279 ? 7.968 12.694 -16.455 1.00 90.62 279 ASN A CA 1
ATOM 2342 C C . ASN A 1 279 ? 9.428 12.735 -16.921 1.00 90.62 279 ASN A C 1
ATOM 2344 O O . ASN A 1 279 ? 9.682 13.022 -18.093 1.00 90.62 279 ASN A O 1
ATOM 2348 N N . VAL A 1 280 ? 10.378 12.364 -16.056 1.00 92.62 280 VAL A N 1
ATOM 2349 C CA . VAL A 1 280 ? 11.802 12.259 -16.419 1.00 92.62 280 VAL A CA 1
ATOM 2350 C C . VAL A 1 280 ? 12.017 11.223 -17.524 1.00 92.62 280 VAL A C 1
ATOM 2352 O O . VAL A 1 280 ? 12.726 11.493 -18.494 1.00 92.62 280 VAL A O 1
ATOM 2355 N N . LEU A 1 281 ? 11.385 10.049 -17.421 1.00 87.50 281 LEU A N 1
ATOM 2356 C CA . LEU A 1 281 ? 11.479 9.013 -18.454 1.00 87.50 281 LEU A CA 1
ATOM 2357 C C . LEU A 1 281 ? 10.892 9.480 -19.788 1.00 87.50 281 LEU A C 1
ATOM 2359 O O . LEU A 1 281 ? 11.520 9.286 -20.826 1.00 87.50 281 LEU A O 1
ATOM 2363 N N . ARG A 1 282 ? 9.725 10.136 -19.778 1.00 90.38 282 ARG A N 1
ATOM 2364 C CA . ARG A 1 282 ? 9.117 10.693 -20.997 1.00 90.38 282 ARG A CA 1
ATOM 2365 C C . ARG A 1 282 ? 10.028 11.714 -21.668 1.00 90.38 282 ARG A C 1
ATOM 2367 O O . ARG A 1 282 ? 10.204 11.649 -22.879 1.00 90.38 282 ARG A O 1
ATOM 2374 N N . GLN A 1 283 ? 10.627 12.620 -20.896 1.00 93.62 283 GLN A N 1
ATOM 2375 C CA . GLN A 1 283 ? 11.575 13.598 -21.434 1.00 93.62 283 GLN A CA 1
ATOM 2376 C C . GLN A 1 283 ? 12.789 12.912 -22.064 1.00 93.62 283 GLN A C 1
ATOM 2378 O O . GLN A 1 283 ? 13.153 13.254 -23.186 1.00 93.62 283 GLN A O 1
ATOM 2383 N N . ARG A 1 284 ? 13.363 11.899 -21.398 1.00 92.44 284 ARG A N 1
ATOM 2384 C CA . ARG A 1 284 ? 14.481 11.122 -21.956 1.00 92.44 284 ARG A CA 1
ATOM 2385 C C . ARG A 1 284 ? 14.118 10.444 -23.272 1.00 92.44 284 ARG A C 1
ATOM 2387 O O . ARG A 1 284 ? 14.858 10.603 -24.237 1.00 92.44 284 ARG A O 1
ATOM 2394 N N . PHE A 1 285 ? 12.965 9.779 -23.342 1.00 91.38 285 PHE A N 1
ATOM 2395 C CA . PHE A 1 285 ? 12.509 9.133 -24.575 1.00 91.38 285 PHE A CA 1
ATOM 2396 C C . PHE A 1 285 ? 12.370 10.114 -25.738 1.00 91.38 285 PHE A C 1
ATOM 2398 O O . PHE A 1 285 ? 12.794 9.797 -26.844 1.00 91.38 285 PHE A O 1
ATOM 2405 N N . VAL A 1 286 ? 11.817 11.307 -25.500 1.00 94.06 286 VAL A N 1
ATOM 2406 C CA . VAL A 1 286 ? 11.715 12.339 -26.543 1.00 94.06 286 VAL A CA 1
ATOM 2407 C C . VAL A 1 286 ? 13.106 12.780 -26.999 1.00 94.06 286 VAL A C 1
ATOM 2409 O O . VAL A 1 286 ? 13.372 12.804 -28.197 1.00 94.06 286 VAL A O 1
ATOM 2412 N N . THR A 1 287 ? 14.020 13.058 -26.065 1.00 95.06 287 THR A N 1
ATOM 2413 C CA . THR A 1 287 ? 15.380 13.494 -26.419 1.00 95.06 287 THR A CA 1
ATOM 2414 C C . THR A 1 287 ? 16.187 12.424 -27.152 1.00 95.06 287 THR A C 1
ATOM 2416 O O . THR A 1 287 ? 16.923 12.748 -28.081 1.00 95.06 287 THR A O 1
ATOM 2419 N N . GLU A 1 288 ? 16.049 11.153 -26.766 1.00 92.69 288 GLU A N 1
ATOM 2420 C CA . GLU A 1 288 ? 16.724 10.034 -27.430 1.00 92.69 288 GLU A CA 1
ATOM 2421 C C . GLU A 1 288 ? 16.136 9.792 -28.821 1.00 92.69 288 GLU A C 1
ATOM 2423 O O . GLU A 1 288 ? 16.895 9.669 -29.779 1.00 92.69 288 GLU A O 1
ATOM 2428 N N . ALA A 1 289 ? 14.808 9.839 -28.967 1.00 91.38 289 ALA A N 1
ATOM 2429 C CA . ALA A 1 289 ? 14.152 9.723 -30.266 1.00 91.38 289 ALA A CA 1
ATOM 2430 C C . ALA A 1 289 ? 14.574 10.844 -31.232 1.00 91.38 289 ALA A C 1
ATOM 2432 O O . ALA A 1 289 ? 14.849 10.581 -32.401 1.00 91.38 289 ALA A O 1
ATOM 2433 N N . GLU A 1 290 ? 14.685 12.089 -30.755 1.00 94.94 290 GLU A N 1
ATOM 2434 C CA . GLU A 1 290 ? 15.205 13.198 -31.563 1.00 94.94 290 GLU A CA 1
ATOM 2435 C C . GLU A 1 290 ? 16.677 13.001 -31.949 1.00 94.94 290 GLU A C 1
ATOM 2437 O O . GLU A 1 290 ? 17.067 13.313 -33.075 1.00 94.94 290 GLU A O 1
ATOM 2442 N N . ALA A 1 291 ? 17.508 12.495 -31.033 1.00 94.19 291 ALA A N 1
ATOM 2443 C CA . ALA A 1 291 ? 18.916 12.225 -31.310 1.00 94.19 291 ALA A CA 1
ATOM 2444 C C . ALA A 1 291 ? 19.089 11.101 -32.343 1.00 94.19 291 ALA A C 1
ATOM 2446 O O . ALA A 1 291 ? 19.924 11.219 -33.242 1.00 94.19 291 ALA A O 1
ATOM 2447 N N . ASP A 1 292 ? 18.291 10.040 -32.243 1.00 92.31 292 ASP A N 1
ATOM 2448 C CA . ASP A 1 292 ? 18.302 8.931 -33.193 1.00 92.31 292 ASP A CA 1
ATOM 2449 C C . ASP A 1 292 ? 17.777 9.359 -34.565 1.00 92.31 292 ASP A C 1
ATOM 2451 O O . ASP A 1 292 ? 18.385 9.011 -35.578 1.00 92.31 292 ASP A O 1
ATOM 2455 N N . GLN A 1 293 ? 16.734 10.194 -34.616 1.00 93.94 293 GLN A N 1
ATOM 2456 C CA . GLN A 1 293 ? 16.257 10.770 -35.873 1.00 93.94 293 GLN A CA 1
ATOM 2457 C C . GLN A 1 293 ? 17.355 11.589 -36.565 1.00 93.94 293 GLN A C 1
ATOM 2459 O O . GLN A 1 293 ? 17.606 11.392 -37.750 1.00 93.94 293 GLN A O 1
ATOM 2464 N N . ARG A 1 294 ? 18.076 12.446 -35.825 1.00 94.31 294 ARG A N 1
ATOM 2465 C CA . ARG A 1 294 ? 19.189 13.230 -36.393 1.00 94.31 294 ARG A CA 1
ATOM 2466 C C . ARG A 1 294 ? 20.300 12.341 -36.950 1.00 94.31 294 ARG A C 1
ATOM 2468 O O . ARG A 1 294 ? 20.819 12.631 -38.023 1.00 94.31 294 ARG A O 1
ATOM 2475 N N . LYS A 1 295 ? 20.649 11.254 -36.253 1.00 93.75 295 LYS A N 1
ATOM 2476 C CA . LYS A 1 295 ? 21.648 10.287 -36.740 1.00 93.75 295 LYS A CA 1
ATOM 2477 C C . LYS A 1 295 ? 21.179 9.569 -38.001 1.00 93.75 295 LYS A C 1
ATOM 2479 O O . LYS A 1 295 ? 21.981 9.350 -38.903 1.00 93.75 295 LYS A O 1
ATOM 2484 N N . LEU A 1 296 ? 19.903 9.189 -38.069 1.00 93.31 296 LEU A N 1
ATOM 2485 C CA . LEU A 1 296 ? 19.329 8.575 -39.266 1.00 93.31 296 LEU A CA 1
ATOM 2486 C C . LEU A 1 296 ? 19.348 9.541 -40.452 1.00 93.31 296 LEU A C 1
ATOM 2488 O O . LEU A 1 296 ? 19.714 9.132 -41.553 1.00 93.31 296 LEU A O 1
ATOM 2492 N N . ASP A 1 297 ? 19.018 10.812 -40.227 1.00 93.62 297 ASP A N 1
ATOM 2493 C CA . ASP A 1 297 ? 19.061 11.842 -41.265 1.00 93.62 297 ASP A CA 1
ATOM 2494 C C . ASP A 1 297 ? 20.496 12.066 -41.769 1.00 93.62 297 ASP A C 1
ATOM 2496 O O . ASP A 1 297 ? 20.723 12.107 -42.978 1.00 93.62 297 ASP A O 1
ATOM 2500 N N . GLU A 1 298 ? 21.480 12.136 -40.867 1.00 94.75 298 GLU A N 1
ATOM 2501 C CA . GLU A 1 298 ? 22.902 12.259 -41.215 1.00 94.75 298 GLU A CA 1
ATOM 2502 C C . GLU A 1 298 ? 23.402 11.043 -42.012 1.00 94.75 298 GLU A C 1
ATOM 2504 O O . GLU A 1 298 ? 23.998 11.197 -43.080 1.00 94.75 298 GLU A O 1
ATOM 2509 N N . LEU A 1 299 ? 23.103 9.824 -41.551 1.00 93.06 299 LEU A N 1
ATOM 2510 C CA . LEU A 1 299 ? 23.464 8.592 -42.259 1.00 93.06 299 LEU A CA 1
ATOM 2511 C C . LEU A 1 299 ? 22.802 8.510 -43.638 1.00 93.06 299 LEU A C 1
ATOM 2513 O O . LEU A 1 299 ? 23.443 8.093 -44.601 1.00 93.06 299 LEU A O 1
ATOM 2517 N N . SER A 1 300 ? 21.541 8.929 -43.748 1.00 92.38 300 SER A N 1
ATOM 2518 C CA . SER A 1 300 ? 20.814 9.001 -45.015 1.00 92.38 300 SER A CA 1
ATOM 2519 C C . SER A 1 300 ? 21.475 9.989 -45.980 1.00 92.38 300 SER A C 1
ATOM 2521 O O . SER A 1 300 ? 21.702 9.654 -47.142 1.00 92.38 300 SER A O 1
ATOM 2523 N N . GLN A 1 301 ? 21.866 11.176 -45.506 1.00 95.12 301 GLN A N 1
ATOM 2524 C CA . GLN A 1 301 ? 22.580 12.166 -46.319 1.00 95.12 301 GLN A CA 1
ATOM 2525 C C . GLN A 1 301 ? 23.931 11.639 -46.810 1.00 95.12 301 GLN A C 1
ATOM 2527 O O . GLN A 1 301 ? 24.200 11.697 -48.010 1.00 95.12 301 GLN A O 1
ATOM 2532 N N . ILE A 1 302 ? 24.748 11.073 -45.915 1.00 93.62 302 ILE A N 1
ATOM 2533 C CA . ILE A 1 302 ? 26.060 10.508 -46.264 1.00 93.62 302 ILE A CA 1
ATOM 2534 C C . ILE A 1 302 ? 25.904 9.346 -47.253 1.00 93.62 302 ILE A C 1
ATOM 2536 O O . ILE A 1 302 ? 26.617 9.285 -48.254 1.00 93.62 302 ILE A O 1
ATOM 2540 N N . SER A 1 303 ? 24.951 8.441 -47.011 1.00 94.06 303 SER A N 1
ATOM 2541 C CA . SER A 1 303 ? 24.691 7.309 -47.902 1.00 94.06 303 SER A CA 1
ATOM 2542 C C . SER A 1 303 ? 24.244 7.774 -49.285 1.00 94.06 303 SER A C 1
ATOM 2544 O O . SER A 1 303 ? 24.724 7.246 -50.283 1.00 94.06 303 SER A O 1
ATOM 2546 N N . ASN A 1 304 ? 23.342 8.753 -49.366 1.00 93.12 304 ASN A N 1
ATOM 2547 C CA . ASN A 1 304 ? 22.858 9.266 -50.646 1.00 93.12 304 ASN A CA 1
ATOM 2548 C C . ASN A 1 304 ? 23.960 9.999 -51.417 1.00 93.12 304 ASN A C 1
ATOM 2550 O O . ASN A 1 304 ? 24.067 9.802 -52.624 1.00 93.12 304 ASN A O 1
ATOM 2554 N N . ALA A 1 305 ? 24.805 10.778 -50.735 1.00 92.88 305 ALA A N 1
ATOM 2555 C CA . ALA A 1 305 ? 25.967 11.415 -51.350 1.00 92.88 305 ALA A CA 1
ATOM 2556 C C . ALA A 1 305 ? 26.949 10.372 -51.911 1.00 92.88 305 ALA A C 1
ATOM 2558 O O . ALA A 1 305 ? 27.335 10.452 -53.071 1.00 92.88 305 ALA A O 1
ATOM 2559 N N . CYS A 1 306 ? 27.267 9.329 -51.137 1.00 92.94 306 CYS A N 1
ATOM 2560 C CA . CYS A 1 306 ? 28.135 8.242 -51.595 1.00 92.94 306 CYS A CA 1
ATOM 2561 C C . CYS A 1 306 ? 27.532 7.475 -52.786 1.00 92.94 306 CYS A C 1
ATOM 2563 O O . CYS A 1 306 ? 28.239 7.141 -53.733 1.00 92.94 306 CYS A O 1
ATOM 2565 N N . ILE A 1 307 ? 26.216 7.226 -52.782 1.00 92.06 307 ILE A N 1
ATOM 2566 C CA . ILE A 1 307 ? 25.522 6.611 -53.923 1.00 92.06 307 ILE A CA 1
ATOM 2567 C C . ILE A 1 307 ? 25.627 7.500 -55.168 1.00 92.06 307 ILE A C 1
ATOM 2569 O O . ILE A 1 307 ? 25.866 6.974 -56.252 1.00 92.06 307 ILE A O 1
ATOM 2573 N N . GLN A 1 308 ? 25.465 8.819 -55.028 1.00 94.81 308 GLN A N 1
ATOM 2574 C CA . GLN A 1 308 ? 25.601 9.760 -56.142 1.00 94.81 308 GLN A CA 1
ATOM 2575 C C . GLN A 1 308 ? 27.025 9.762 -56.706 1.00 94.81 308 GLN A C 1
ATOM 2577 O O . GLN A 1 308 ? 27.182 9.594 -57.912 1.00 94.81 308 GLN A O 1
ATOM 2582 N N . GLU A 1 309 ? 28.049 9.846 -55.853 1.00 94.62 309 GLU A N 1
ATOM 2583 C CA . GLU A 1 309 ? 29.455 9.762 -56.279 1.00 94.62 309 GLU A CA 1
ATOM 2584 C C . GLU A 1 309 ? 29.740 8.451 -57.029 1.00 94.62 309 GLU A C 1
ATOM 2586 O O . GLU A 1 309 ? 30.303 8.460 -58.122 1.00 94.62 309 GLU A O 1
ATOM 2591 N N . LEU A 1 310 ? 29.270 7.313 -56.506 1.00 93.06 310 LEU A N 1
ATOM 2592 C CA . LEU A 1 310 ? 29.438 6.015 -57.168 1.00 93.06 310 LEU A CA 1
ATOM 2593 C C . LEU A 1 310 ? 28.689 5.926 -58.506 1.00 93.06 310 LEU A C 1
ATOM 2595 O O . LEU A 1 310 ? 29.154 5.251 -59.425 1.00 93.06 310 LEU A O 1
ATOM 2599 N N . GLN A 1 311 ? 27.534 6.581 -58.637 1.00 92.81 311 GLN A N 1
ATOM 2600 C CA . GLN A 1 311 ? 26.801 6.661 -59.903 1.00 92.81 311 GLN A CA 1
ATOM 2601 C C . GLN A 1 311 ? 27.529 7.534 -60.931 1.00 92.81 311 GLN A C 1
ATOM 2603 O O . GLN A 1 311 ? 27.540 7.193 -62.116 1.00 92.81 311 GLN A O 1
ATOM 2608 N N . GLU A 1 312 ? 28.147 8.633 -60.498 1.00 94.38 312 GLU A N 1
ATOM 2609 C CA . GLU A 1 312 ? 28.979 9.483 -61.353 1.00 94.38 312 GLU A CA 1
ATOM 2610 C C . GLU A 1 312 ? 30.228 8.738 -61.837 1.00 94.38 312 GLU A C 1
ATOM 2612 O O . GLU A 1 312 ? 30.500 8.726 -63.040 1.00 94.38 312 GLU A O 1
ATOM 2617 N N . ASP A 1 313 ? 30.921 8.033 -60.939 1.00 92.62 313 ASP A N 1
ATOM 2618 C CA . ASP A 1 313 ? 32.070 7.185 -61.273 1.00 92.62 313 ASP A CA 1
ATOM 2619 C C . ASP A 1 313 ? 31.688 6.059 -62.241 1.00 92.62 313 ASP A C 1
ATOM 2621 O O . ASP A 1 313 ? 32.403 5.793 -63.214 1.00 92.62 313 ASP A O 1
ATOM 2625 N N . LEU A 1 314 ? 30.540 5.408 -62.016 1.00 92.31 314 LEU A N 1
ATOM 2626 C CA . LEU A 1 314 ? 30.017 4.381 -62.915 1.00 92.31 314 LEU A CA 1
ATOM 2627 C C . LEU A 1 314 ? 29.754 4.960 -64.308 1.00 92.31 314 LEU A C 1
ATOM 2629 O O . LEU A 1 314 ? 30.178 4.374 -65.303 1.00 92.31 314 LEU A O 1
ATOM 2633 N N . LYS A 1 315 ? 29.101 6.123 -64.387 1.00 93.88 315 LYS A N 1
ATOM 2634 C CA . LYS A 1 315 ? 28.825 6.800 -65.657 1.00 93.88 315 LYS A CA 1
ATOM 2635 C C . LYS A 1 315 ? 30.116 7.183 -66.381 1.00 93.88 315 LYS A C 1
ATOM 2637 O O . LYS A 1 315 ? 30.222 6.967 -67.586 1.00 93.88 315 LYS A O 1
ATOM 2642 N N . LEU A 1 316 ? 31.113 7.695 -65.658 1.00 94.62 316 LEU A N 1
ATOM 2643 C CA . LEU A 1 316 ? 32.422 8.014 -66.224 1.00 94.62 316 LEU A CA 1
ATOM 2644 C C . LEU A 1 316 ? 33.108 6.758 -66.777 1.00 94.62 316 LEU A C 1
ATOM 2646 O O . LEU A 1 316 ? 33.630 6.781 -67.892 1.00 94.62 316 LEU A O 1
ATOM 2650 N N . ALA A 1 317 ? 33.080 5.651 -66.033 1.00 91.19 317 ALA A N 1
ATOM 2651 C CA . ALA A 1 317 ? 33.632 4.377 -66.481 1.00 91.19 317 ALA A CA 1
ATOM 2652 C C . ALA A 1 317 ? 32.905 3.840 -67.726 1.00 91.19 317 ALA A C 1
ATOM 2654 O O . ALA A 1 317 ? 33.558 3.399 -68.674 1.00 91.19 317 ALA A O 1
ATOM 2655 N N . GLU A 1 318 ? 31.571 3.916 -67.759 1.00 90.88 318 GLU A N 1
ATOM 2656 C CA . GLU A 1 318 ? 30.770 3.559 -68.932 1.00 90.88 318 GLU A CA 1
ATOM 2657 C C . GLU A 1 318 ? 31.122 4.416 -70.148 1.00 90.88 318 GLU A C 1
ATOM 2659 O O . GLU A 1 318 ? 31.267 3.885 -71.248 1.00 90.88 318 GLU A O 1
ATOM 2664 N N . ASP A 1 319 ? 31.274 5.727 -69.973 1.00 92.38 319 ASP A N 1
ATOM 2665 C CA . ASP A 1 319 ? 31.600 6.638 -71.066 1.00 92.38 319 ASP A CA 1
ATOM 2666 C C . ASP A 1 319 ? 33.025 6.398 -71.585 1.00 92.38 319 ASP A C 1
ATOM 2668 O O . ASP A 1 319 ? 33.218 6.297 -72.798 1.00 92.38 319 ASP A O 1
ATOM 2672 N N . ILE A 1 320 ? 34.007 6.179 -70.702 1.00 90.25 320 ILE A N 1
ATOM 2673 C CA . ILE A 1 320 ? 35.367 5.766 -71.091 1.00 90.25 320 ILE A CA 1
ATOM 2674 C C . ILE A 1 320 ? 35.328 4.458 -71.891 1.00 90.25 320 ILE A C 1
ATOM 2676 O O . ILE A 1 320 ? 35.969 4.362 -72.939 1.00 90.25 320 ILE A O 1
ATOM 2680 N N . LEU A 1 321 ? 34.561 3.459 -71.442 1.00 88.38 321 LEU A N 1
ATOM 2681 C CA . LEU A 1 321 ? 34.409 2.191 -72.160 1.00 88.38 321 LEU A CA 1
ATOM 2682 C C . LEU A 1 321 ? 33.740 2.384 -73.526 1.00 88.38 321 LEU A C 1
ATOM 2684 O O . LEU A 1 321 ? 34.201 1.808 -74.511 1.00 88.38 321 LEU A O 1
ATOM 2688 N N . LYS A 1 322 ? 32.693 3.215 -73.619 1.00 91.81 322 LYS A N 1
ATOM 2689 C CA . LYS A 1 322 ? 32.044 3.557 -74.896 1.00 91.81 322 LYS A CA 1
ATOM 2690 C C . LYS A 1 322 ? 33.035 4.208 -75.860 1.00 91.81 322 LYS A C 1
ATOM 2692 O O . LYS A 1 322 ? 33.087 3.797 -77.019 1.00 91.81 322 LYS A O 1
ATOM 2697 N N . TYR A 1 323 ? 33.837 5.171 -75.399 1.00 90.19 323 TYR A N 1
ATOM 2698 C CA . TYR A 1 323 ? 34.868 5.802 -76.226 1.00 90.19 323 TYR A CA 1
ATOM 2699 C C . TYR A 1 323 ? 35.944 4.803 -76.650 1.00 90.19 323 TYR A C 1
ATOM 2701 O O . TYR A 1 323 ? 36.275 4.749 -77.829 1.00 90.19 323 TYR A O 1
ATOM 2709 N N . ALA A 1 324 ? 36.429 3.951 -75.743 1.00 84.81 324 ALA A N 1
ATOM 2710 C CA . ALA A 1 324 ? 37.402 2.913 -76.078 1.00 84.81 324 ALA A CA 1
ATOM 2711 C C . ALA A 1 324 ? 36.868 1.947 -77.153 1.00 84.81 324 ALA A C 1
ATOM 2713 O O . ALA A 1 324 ? 37.571 1.634 -78.114 1.00 84.81 324 ALA A O 1
ATOM 2714 N N . LEU A 1 325 ? 35.604 1.522 -77.039 1.00 86.75 325 LEU A N 1
ATOM 2715 C CA . LEU A 1 325 ? 34.937 0.685 -78.041 1.00 86.75 325 LEU A CA 1
ATOM 2716 C C . LEU A 1 325 ? 34.765 1.404 -79.384 1.00 86.75 325 LEU A C 1
ATOM 2718 O O . LEU A 1 325 ? 34.924 0.779 -80.434 1.00 86.75 325 LEU A O 1
ATOM 2722 N N . LEU A 1 326 ? 34.434 2.699 -79.368 1.00 90.62 326 LEU A N 1
ATOM 2723 C CA . LEU A 1 326 ? 34.302 3.508 -80.579 1.00 90.62 326 LEU A CA 1
ATOM 2724 C C . LEU A 1 326 ? 35.652 3.677 -81.283 1.00 90.62 326 LEU A C 1
ATOM 2726 O O . LEU A 1 326 ? 35.736 3.401 -82.477 1.00 90.62 326 LEU A O 1
ATOM 2730 N N . CYS A 1 327 ? 36.699 4.062 -80.547 1.00 85.06 327 CYS A N 1
ATOM 2731 C CA . CYS A 1 327 ? 38.061 4.197 -81.065 1.00 85.06 327 CYS A CA 1
ATOM 2732 C C . CYS A 1 327 ? 38.558 2.874 -81.649 1.00 85.06 327 CYS A C 1
ATOM 2734 O O . CYS A 1 327 ? 39.067 2.849 -82.767 1.00 85.06 327 CYS A O 1
ATOM 2736 N N . SER A 1 328 ? 38.297 1.753 -80.965 1.00 83.50 328 SER A N 1
ATOM 2737 C CA . SER A 1 328 ? 38.697 0.441 -81.466 1.00 83.50 328 SER A CA 1
ATOM 2738 C C . SER A 1 328 ? 38.073 0.101 -82.823 1.00 83.50 328 SER A C 1
ATOM 2740 O O . SER A 1 328 ? 38.649 -0.671 -83.574 1.00 83.50 328 SER A O 1
ATOM 2742 N N . LYS A 1 329 ? 36.94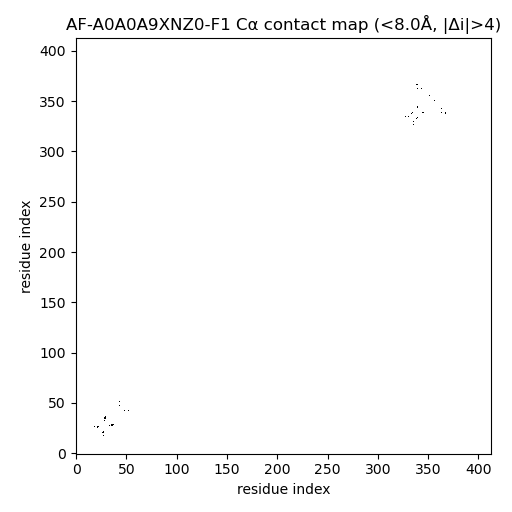9 0.692 -83.250 1.00 88.88 329 LYS A N 1
ATOM 2743 C CA . LYS A 1 329 ? 36.431 0.440 -84.612 1.00 88.88 329 LYS A CA 1
ATOM 2744 C C . LYS A 1 329 ? 37.397 0.867 -85.722 1.00 88.88 329 LYS A C 1
ATOM 2746 O O . LYS A 1 329 ? 37.391 0.217 -86.764 1.00 88.88 329 LYS A O 1
ATOM 2751 N N . TYR A 1 330 ? 38.205 1.898 -85.490 1.00 87.00 330 TYR A N 1
ATOM 2752 C CA . TYR A 1 330 ? 39.125 2.471 -86.478 1.00 87.00 330 TYR A CA 1
ATOM 2753 C C . TYR A 1 330 ? 40.541 1.893 -86.409 1.00 87.00 330 TYR A C 1
ATOM 2755 O O . TYR A 1 330 ? 41.317 2.082 -87.338 1.00 87.00 330 TYR A O 1
ATOM 2763 N N . GLU A 1 331 ? 40.860 1.153 -85.348 1.00 84.00 331 GLU A N 1
ATOM 2764 C CA . GLU A 1 331 ? 42.141 0.461 -85.209 1.00 84.00 331 GLU A CA 1
ATOM 2765 C C . GLU A 1 331 ? 42.261 -0.692 -86.213 1.00 84.00 331 GLU A C 1
ATOM 2767 O O . GLU A 1 331 ? 41.304 -1.445 -86.464 1.00 84.00 331 GLU A O 1
ATOM 2772 N N . THR A 1 332 ? 43.469 -0.883 -86.735 1.00 84.12 332 THR A N 1
ATOM 2773 C CA . THR A 1 332 ? 43.785 -2.004 -87.618 1.00 84.12 332 THR A CA 1
ATOM 2774 C C . THR A 1 332 ? 43.720 -3.341 -86.869 1.00 84.12 332 THR A C 1
ATOM 2776 O O . THR A 1 332 ? 43.806 -3.423 -85.641 1.00 84.12 332 THR A O 1
ATOM 2779 N N . VAL A 1 333 ? 43.591 -4.449 -87.607 1.00 83.06 333 VAL A N 1
ATOM 2780 C CA . VAL A 1 333 ? 43.608 -5.801 -87.010 1.00 83.06 333 VAL A CA 1
ATOM 2781 C C . VAL A 1 333 ? 44.917 -6.061 -86.251 1.00 83.06 333 VAL A C 1
ATOM 2783 O O . VAL A 1 333 ? 44.899 -6.718 -85.210 1.00 83.06 333 VAL A O 1
ATOM 2786 N N . VAL A 1 334 ? 46.033 -5.510 -86.739 1.00 80.19 334 VAL A N 1
ATOM 2787 C CA . VAL A 1 334 ? 47.359 -5.644 -86.120 1.00 80.19 334 VAL A CA 1
ATOM 2788 C C . VAL A 1 334 ? 47.399 -4.926 -84.772 1.00 80.19 334 VAL A C 1
ATOM 2790 O O . VAL A 1 334 ? 47.766 -5.538 -83.772 1.00 80.19 334 VAL A O 1
ATOM 2793 N N . GLU A 1 335 ? 46.938 -3.677 -84.707 1.00 78.19 335 GLU A N 1
ATOM 2794 C CA . GLU A 1 335 ? 46.906 -2.895 -83.464 1.00 78.19 335 GLU A CA 1
ATOM 2795 C C . GLU A 1 335 ? 45.911 -3.435 -82.432 1.00 78.19 335 GLU A C 1
ATOM 2797 O O . GLU A 1 335 ? 46.088 -3.212 -81.236 1.00 78.19 335 GLU A O 1
ATOM 2802 N N . LYS A 1 336 ? 44.856 -4.138 -82.860 1.00 79.88 336 LYS A N 1
ATOM 2803 C CA . LYS A 1 336 ? 43.931 -4.831 -81.948 1.00 79.88 336 LYS A CA 1
ATOM 2804 C C . LYS A 1 336 ? 44.536 -6.097 -81.361 1.00 79.88 336 LYS A C 1
ATOM 2806 O O . LYS A 1 336 ? 44.376 -6.357 -80.172 1.00 79.88 336 LYS A O 1
ATOM 2811 N N . ALA A 1 337 ? 45.193 -6.900 -82.200 1.00 77.50 337 ALA A N 1
ATOM 2812 C CA . ALA A 1 337 ? 45.811 -8.155 -81.783 1.00 77.50 337 ALA A CA 1
ATOM 2813 C C . ALA A 1 337 ? 47.056 -7.910 -80.919 1.00 77.50 337 ALA A C 1
ATOM 2815 O O . ALA A 1 337 ? 47.299 -8.639 -79.957 1.00 77.50 337 ALA A O 1
ATOM 2816 N N . GLN A 1 338 ? 47.822 -6.867 -81.244 1.00 75.56 338 GLN A N 1
ATOM 2817 C CA . GLN A 1 338 ? 49.034 -6.485 -80.538 1.00 75.56 338 GLN A CA 1
ATOM 2818 C C . GLN A 1 338 ? 49.061 -4.963 -80.290 1.00 75.56 338 GLN A C 1
ATOM 2820 O O . GLN A 1 338 ? 49.786 -4.231 -80.960 1.00 75.56 338 GLN A O 1
ATOM 2825 N N . PRO A 1 339 ? 48.309 -4.469 -79.288 1.00 68.44 339 PRO A N 1
ATOM 2826 C CA . PRO A 1 339 ? 48.202 -3.035 -78.995 1.00 68.44 339 PRO A CA 1
ATOM 2827 C C . PRO A 1 339 ? 49.487 -2.407 -78.447 1.00 68.44 339 PRO A C 1
ATOM 2829 O O . PRO A 1 339 ? 49.574 -1.186 -78.335 1.00 68.44 339 PRO A O 1
ATOM 2832 N N . TYR A 1 340 ? 50.478 -3.227 -78.089 1.00 71.38 340 TYR A N 1
ATOM 2833 C CA . TYR A 1 340 ? 51.770 -2.784 -77.582 1.00 71.38 340 TYR A CA 1
ATOM 2834 C C . TYR A 1 340 ? 52.892 -3.536 -78.295 1.00 71.38 340 TYR A C 1
ATOM 2836 O O . TYR A 1 340 ? 52.865 -4.769 -78.383 1.00 71.38 340 TYR A O 1
ATOM 2844 N N . SER A 1 341 ? 53.911 -2.809 -78.757 1.00 66.12 341 SER A N 1
ATOM 2845 C CA . SER A 1 341 ? 55.096 -3.430 -79.346 1.00 66.12 341 SER A CA 1
ATOM 2846 C C . SER A 1 341 ? 55.798 -4.335 -78.323 1.00 66.12 341 SER A C 1
ATOM 2848 O O . SER A 1 341 ? 55.809 -4.067 -77.115 1.00 66.12 341 SER A O 1
ATOM 2850 N N . SER A 1 342 ? 56.397 -5.430 -78.799 1.00 64.81 342 SER A N 1
ATOM 2851 C CA . SER A 1 342 ? 57.177 -6.353 -77.959 1.00 64.81 342 SER A CA 1
ATOM 2852 C C . SER A 1 342 ? 58.301 -5.631 -77.207 1.00 64.81 342 SER A C 1
ATOM 2854 O O . SER A 1 342 ? 58.561 -5.951 -76.048 1.00 64.81 342 SER A O 1
ATOM 2856 N N . LEU A 1 343 ? 58.877 -4.591 -77.822 1.00 60.16 343 LEU A N 1
ATOM 2857 C CA . LEU A 1 343 ? 59.864 -3.699 -77.215 1.00 60.16 343 LEU A CA 1
ATOM 2858 C C . LEU A 1 343 ? 59.351 -3.016 -75.939 1.00 60.16 343 LEU A C 1
ATOM 2860 O O . LEU A 1 343 ? 60.083 -2.943 -74.959 1.00 60.16 343 LEU A O 1
ATOM 2864 N N . ILE A 1 344 ? 58.096 -2.570 -75.886 1.00 61.53 344 ILE A N 1
ATOM 2865 C CA . ILE A 1 344 ? 57.548 -1.875 -74.704 1.00 61.53 344 ILE A CA 1
ATOM 2866 C C . ILE A 1 344 ? 57.209 -2.816 -73.573 1.00 61.53 344 ILE A C 1
ATOM 2868 O O . ILE A 1 344 ? 57.348 -2.461 -72.401 1.00 61.53 344 ILE A O 1
ATOM 2872 N N . LEU A 1 345 ? 56.758 -4.022 -73.908 1.00 60.56 345 LEU A N 1
ATOM 2873 C CA . LEU A 1 345 ? 56.512 -5.050 -72.906 1.00 60.56 345 LEU A CA 1
ATOM 2874 C C . LEU A 1 345 ? 57.815 -5.451 -72.196 1.00 60.56 345 LEU A C 1
ATOM 2876 O O . LEU A 1 345 ? 57.752 -5.792 -71.015 1.00 60.56 345 LEU A O 1
ATOM 2880 N N . SER A 1 346 ? 58.964 -5.329 -72.875 1.00 58.41 346 SER A N 1
ATOM 2881 C CA . SER A 1 346 ? 60.303 -5.573 -72.321 1.00 58.41 346 SER A CA 1
ATOM 2882 C C . SER A 1 346 ? 60.954 -4.390 -71.593 1.00 58.41 346 SER A C 1
ATOM 2884 O O . SER A 1 346 ? 61.988 -4.583 -70.959 1.00 58.41 346 SER A O 1
ATOM 2886 N N . ILE A 1 347 ? 60.382 -3.178 -71.635 1.00 62.62 347 ILE A N 1
ATOM 2887 C CA . ILE A 1 347 ? 60.920 -2.046 -70.865 1.00 62.62 347 ILE A CA 1
ATOM 2888 C C . ILE A 1 347 ? 60.522 -2.223 -69.391 1.00 62.62 347 ILE A C 1
ATOM 2890 O O . ILE A 1 347 ? 59.424 -1.857 -68.953 1.00 62.62 347 ILE A O 1
ATOM 2894 N N . GLU A 1 348 ? 61.436 -2.783 -68.600 1.00 57.25 348 GLU A N 1
ATOM 2895 C CA . GLU A 1 348 ? 61.395 -2.703 -67.141 1.00 57.25 348 GLU A CA 1
ATOM 2896 C C . GLU A 1 348 ? 61.809 -1.296 -66.707 1.00 57.25 348 GLU A C 1
ATOM 2898 O O . GLU A 1 348 ? 62.972 -1.011 -66.436 1.00 57.25 348 GLU A O 1
ATOM 2903 N N . MET A 1 349 ? 60.849 -0.373 -66.656 1.00 58.72 349 MET A N 1
ATOM 2904 C CA . MET A 1 349 ? 61.096 0.894 -65.971 1.00 58.72 349 MET A CA 1
ATOM 2905 C C . MET A 1 349 ? 61.229 0.611 -64.463 1.00 58.72 349 MET A C 1
ATOM 2907 O O . MET A 1 349 ? 60.397 -0.138 -63.935 1.00 58.72 349 MET A O 1
ATOM 2911 N N . PRO A 1 350 ? 62.205 1.211 -63.749 1.00 57.56 350 PRO A N 1
ATOM 2912 C CA . PRO A 1 350 ? 62.388 1.058 -62.305 1.00 57.56 350 PRO A CA 1
ATOM 2913 C C . PRO A 1 350 ? 61.326 1.879 -61.561 1.00 57.56 350 PRO A C 1
ATOM 2915 O O . PRO A 1 350 ? 61.610 2.802 -60.805 1.00 57.56 350 PRO A O 1
ATOM 2918 N N . ILE A 1 351 ? 60.063 1.587 -61.847 1.00 59.03 351 ILE A N 1
ATOM 2919 C CA . ILE A 1 351 ? 58.916 2.203 -61.213 1.00 59.03 351 ILE A CA 1
ATOM 2920 C C . ILE A 1 351 ? 58.621 1.374 -59.967 1.00 59.03 351 ILE A C 1
ATOM 2922 O O . ILE A 1 351 ? 58.247 0.204 -60.069 1.00 59.03 351 ILE A O 1
ATOM 2926 N N . ASP A 1 352 ? 58.795 1.982 -58.794 1.00 57.00 352 ASP A N 1
ATOM 2927 C CA . ASP A 1 352 ? 58.429 1.392 -57.506 1.00 57.00 352 ASP A CA 1
ATOM 2928 C C . ASP A 1 352 ? 56.983 0.853 -57.563 1.00 57.00 352 ASP A C 1
ATOM 2930 O O . ASP A 1 352 ? 56.110 1.461 -58.193 1.00 57.00 352 ASP A O 1
ATOM 2934 N N . LYS A 1 353 ? 56.696 -0.286 -56.913 1.00 62.88 353 LYS A N 1
ATOM 2935 C CA . LYS A 1 353 ? 55.401 -1.006 -57.019 1.00 62.88 353 LYS A CA 1
ATOM 2936 C C . LYS A 1 353 ? 54.183 -0.112 -56.727 1.00 62.88 353 LYS A C 1
ATOM 2938 O O . LYS A 1 353 ? 53.076 -0.417 -57.167 1.00 62.88 353 LYS A O 1
ATOM 2943 N N . LYS A 1 354 ? 54.397 1.005 -56.026 1.00 59.66 354 LYS A N 1
ATOM 2944 C CA . LYS A 1 354 ? 53.413 2.047 -55.702 1.00 59.66 354 LYS A CA 1
ATOM 2945 C C . LYS A 1 354 ? 52.888 2.841 -56.910 1.00 59.66 354 LYS A C 1
ATOM 2947 O O . LYS A 1 354 ? 51.829 3.447 -56.802 1.00 59.66 354 LYS A O 1
ATOM 2952 N N . PHE A 1 355 ? 53.562 2.815 -58.060 1.00 61.78 355 PHE A N 1
ATOM 2953 C CA . PHE A 1 355 ? 53.216 3.621 -59.243 1.00 61.78 355 PHE A CA 1
ATOM 2954 C C . PHE A 1 355 ? 52.753 2.776 -60.446 1.00 61.78 355 PHE A C 1
ATOM 2956 O O . PHE A 1 355 ? 52.802 3.221 -61.593 1.00 61.78 355 PHE A O 1
ATOM 2963 N N . SER A 1 356 ? 52.250 1.559 -60.208 1.00 64.56 356 SER A N 1
ATOM 2964 C CA . SER A 1 356 ? 51.778 0.644 -61.264 1.00 64.56 356 SER A CA 1
ATOM 2965 C C . SER A 1 356 ? 50.722 1.254 -62.204 1.00 64.56 356 SER A C 1
ATOM 2967 O O . SER A 1 356 ? 50.694 0.917 -63.388 1.00 64.56 356 SER A O 1
ATOM 2969 N N . ARG A 1 357 ? 49.908 2.205 -61.717 1.00 64.38 357 ARG A N 1
ATOM 2970 C CA . ARG A 1 357 ? 48.915 2.953 -62.514 1.00 64.38 357 ARG A CA 1
ATOM 2971 C C . ARG A 1 357 ? 49.552 3.770 -63.648 1.00 64.38 357 ARG A C 1
ATOM 2973 O O . ARG A 1 357 ? 49.021 3.796 -64.754 1.00 64.38 357 ARG A O 1
ATOM 2980 N N . PHE A 1 358 ? 50.733 4.351 -63.429 1.00 68.94 358 PHE A N 1
ATOM 2981 C CA . PHE A 1 358 ? 51.445 5.118 -64.460 1.00 68.94 358 PHE A CA 1
ATOM 2982 C C . PHE A 1 358 ? 51.944 4.234 -65.608 1.00 68.94 358 PHE A C 1
ATOM 2984 O O . PHE A 1 358 ? 52.006 4.685 -66.750 1.00 68.94 358 PHE A O 1
ATOM 2991 N N . LYS A 1 359 ? 52.217 2.948 -65.344 1.00 70.44 359 LYS A N 1
ATOM 2992 C CA . LYS A 1 359 ? 52.613 1.981 -66.379 1.00 70.44 359 LYS A CA 1
ATOM 2993 C C . LYS A 1 359 ? 51.495 1.740 -67.398 1.00 70.44 359 LYS A C 1
ATOM 2995 O O . LYS A 1 359 ? 51.781 1.557 -68.578 1.00 70.44 359 LYS A O 1
ATOM 3000 N N . GLN A 1 360 ? 50.233 1.742 -66.963 1.00 71.56 360 GLN A N 1
ATOM 3001 C CA . GLN A 1 360 ? 49.081 1.589 -67.860 1.00 71.56 360 GLN A CA 1
ATOM 3002 C C . GLN A 1 360 ? 48.873 2.842 -68.718 1.00 71.56 360 GLN A C 1
ATOM 3004 O O . GLN A 1 360 ? 48.681 2.726 -69.925 1.00 71.56 360 GLN A O 1
ATOM 3009 N N . MET A 1 361 ? 49.010 4.031 -68.125 1.00 77.62 361 MET A N 1
ATOM 3010 C CA . MET A 1 361 ? 48.881 5.288 -68.868 1.00 77.62 361 MET A CA 1
ATOM 3011 C C . MET A 1 361 ? 50.004 5.474 -69.894 1.00 77.62 361 MET A C 1
ATOM 3013 O O . MET A 1 361 ? 49.753 5.849 -71.032 1.00 77.62 361 MET A O 1
ATOM 3017 N N . HIS A 1 362 ? 51.240 5.125 -69.535 1.00 75.50 362 HIS A N 1
ATOM 3018 C CA . HIS A 1 362 ? 52.381 5.184 -70.450 1.00 75.50 362 HIS A CA 1
ATOM 3019 C C . HIS A 1 362 ? 52.201 4.272 -71.673 1.00 75.50 362 HIS A C 1
ATOM 3021 O O . HIS A 1 362 ? 52.573 4.622 -72.790 1.00 75.50 362 HIS A O 1
ATOM 3027 N N . ARG A 1 363 ? 51.607 3.091 -71.470 1.00 76.12 363 ARG A N 1
ATOM 3028 C CA . ARG A 1 363 ? 51.262 2.169 -72.557 1.00 76.12 363 ARG A CA 1
ATOM 3029 C C . ARG A 1 363 ? 50.235 2.773 -73.517 1.00 76.12 363 ARG A C 1
ATOM 3031 O O . ARG A 1 363 ? 50.397 2.631 -74.724 1.00 76.12 363 ARG A O 1
ATOM 3038 N N . LEU A 1 364 ? 49.214 3.454 -72.993 1.00 80.38 364 LEU A N 1
ATOM 3039 C CA . LEU A 1 364 ? 48.229 4.166 -73.811 1.00 80.38 364 LEU A CA 1
ATOM 3040 C C . LEU A 1 364 ? 48.873 5.318 -74.594 1.00 80.38 364 LEU A C 1
ATOM 3042 O O . LEU A 1 364 ? 48.679 5.404 -75.801 1.00 80.38 364 LEU A O 1
ATOM 3046 N N . LEU A 1 365 ? 49.683 6.150 -73.931 1.00 82.50 365 LEU A N 1
ATOM 3047 C CA . LEU A 1 365 ? 50.372 7.284 -74.560 1.00 82.50 365 LEU A CA 1
ATOM 3048 C C . LEU A 1 365 ? 51.299 6.852 -75.696 1.00 82.50 365 LEU A C 1
ATOM 3050 O O . LEU A 1 365 ? 51.337 7.502 -76.734 1.00 82.50 365 LEU A O 1
ATOM 3054 N N . TYR A 1 366 ? 52.017 5.740 -75.531 1.00 81.19 366 TYR A N 1
ATOM 3055 C CA . TYR A 1 366 ? 52.814 5.209 -76.631 1.00 81.19 366 TYR A CA 1
ATOM 3056 C C . TYR A 1 366 ? 51.947 4.805 -77.823 1.00 81.19 366 TYR A C 1
ATOM 3058 O O . TYR A 1 366 ? 52.291 5.108 -78.960 1.00 81.19 366 TYR A O 1
ATOM 3066 N N . ARG A 1 367 ? 50.827 4.118 -77.569 1.00 80.31 367 ARG A N 1
ATOM 3067 C CA . ARG A 1 367 ? 49.912 3.694 -78.632 1.00 80.31 367 ARG A CA 1
ATOM 3068 C C . ARG A 1 367 ? 49.361 4.897 -79.400 1.00 80.31 367 ARG A C 1
ATOM 3070 O O . ARG A 1 367 ? 49.310 4.848 -80.622 1.00 80.31 367 ARG A O 1
ATOM 3077 N N . MET A 1 368 ? 49.032 5.980 -78.690 1.00 84.19 368 MET A N 1
ATOM 3078 C CA . MET A 1 368 ? 48.656 7.257 -79.306 1.00 84.19 368 MET A CA 1
ATOM 3079 C 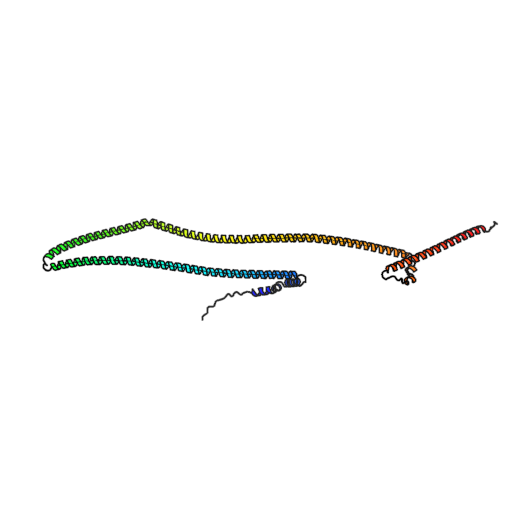C . MET A 1 368 ? 49.781 7.802 -80.192 1.00 84.19 368 MET A C 1
ATOM 3081 O O . MET A 1 368 ? 49.551 8.041 -81.368 1.00 84.19 368 MET A O 1
ATOM 3085 N N . ALA A 1 369 ? 51.011 7.889 -79.677 1.00 84.25 369 ALA A N 1
ATOM 3086 C CA . ALA A 1 369 ? 52.153 8.387 -80.447 1.00 84.25 369 ALA A CA 1
ATOM 3087 C C . ALA A 1 369 ? 52.474 7.531 -81.689 1.00 84.25 369 ALA A C 1
ATOM 3089 O O . ALA A 1 369 ? 52.912 8.061 -82.706 1.00 84.25 369 ALA A O 1
ATOM 3090 N N . GLN A 1 370 ? 52.264 6.211 -81.622 1.00 83.00 370 GLN A N 1
ATOM 3091 C CA . GLN A 1 370 ? 52.397 5.338 -82.789 1.00 83.00 370 GLN A CA 1
ATOM 3092 C C . GLN A 1 370 ? 51.326 5.655 -83.841 1.00 83.00 370 GLN A C 1
ATOM 3094 O O . GLN A 1 370 ? 51.656 5.757 -85.019 1.00 83.00 370 GLN A O 1
ATOM 3099 N N . THR A 1 371 ? 50.076 5.847 -83.410 1.00 84.50 371 THR A N 1
ATOM 3100 C CA . THR A 1 371 ? 48.975 6.221 -84.312 1.00 84.50 371 THR A CA 1
ATOM 3101 C C . THR A 1 371 ? 49.265 7.565 -84.985 1.00 84.50 371 THR A C 1
ATOM 3103 O O . THR A 1 371 ? 49.112 7.685 -86.195 1.00 84.50 371 THR A O 1
ATOM 3106 N N . ASP A 1 372 ? 49.745 8.554 -84.225 1.00 87.56 372 ASP A N 1
ATOM 3107 C CA . ASP A 1 372 ? 50.107 9.875 -84.753 1.00 87.56 372 ASP A CA 1
ATOM 3108 C C . ASP A 1 372 ? 51.217 9.770 -85.813 1.00 87.56 372 ASP A C 1
ATOM 3110 O O . ASP A 1 372 ? 51.096 10.338 -86.894 1.00 87.56 372 ASP A O 1
ATOM 3114 N N . LEU A 1 373 ? 52.255 8.962 -85.562 1.00 87.00 373 LEU A N 1
ATOM 3115 C CA . LEU A 1 373 ? 53.338 8.733 -86.525 1.00 87.00 373 LEU A CA 1
ATOM 3116 C C . LEU A 1 373 ? 52.840 8.077 -87.826 1.00 87.00 373 LEU A C 1
ATOM 3118 O O . LEU A 1 373 ? 53.315 8.401 -88.916 1.00 87.00 373 LEU A O 1
ATOM 3122 N N . GLU A 1 374 ? 51.905 7.131 -87.720 1.00 85.69 374 GLU A N 1
ATOM 3123 C CA . GLU A 1 374 ? 51.295 6.478 -88.880 1.00 85.69 374 GLU A CA 1
ATOM 3124 C C . GLU A 1 374 ? 50.409 7.454 -89.672 1.00 85.69 374 GLU A C 1
ATOM 3126 O O . GLU A 1 374 ? 50.461 7.461 -90.905 1.00 85.69 374 GLU A O 1
ATOM 3131 N N . CYS A 1 375 ? 49.660 8.326 -88.990 1.00 88.69 375 CYS A N 1
ATOM 3132 C CA . CYS A 1 375 ? 48.910 9.417 -89.615 1.00 88.69 375 CYS A CA 1
ATOM 3133 C C . CYS A 1 375 ? 49.837 10.382 -90.370 1.00 88.69 375 CYS A C 1
ATOM 3135 O O . CYS A 1 375 ? 49.611 10.620 -91.558 1.00 88.69 375 CYS A O 1
ATOM 3137 N N . ASP A 1 376 ? 50.915 10.856 -89.737 1.00 92.62 376 ASP A N 1
ATOM 3138 C CA . ASP A 1 376 ? 51.908 11.750 -90.353 1.00 92.62 376 ASP A CA 1
ATOM 3139 C C . ASP A 1 376 ? 52.538 11.117 -91.606 1.00 92.62 376 ASP A C 1
ATOM 3141 O O . ASP A 1 376 ? 52.734 11.768 -92.639 1.00 92.62 376 ASP A O 1
ATOM 3145 N N . TYR A 1 377 ? 52.833 9.814 -91.545 1.00 92.56 377 TYR A N 1
ATOM 3146 C CA . TYR A 1 377 ? 53.329 9.064 -92.696 1.00 92.56 377 TYR A CA 1
ATOM 3147 C C . TYR A 1 377 ? 52.302 9.028 -93.835 1.00 92.56 377 TYR A C 1
ATOM 3149 O O . TYR A 1 377 ? 52.655 9.278 -94.991 1.00 92.56 377 TYR A O 1
ATOM 3157 N N . MET A 1 378 ? 51.033 8.746 -93.529 1.00 92.56 378 MET A N 1
ATOM 3158 C CA . MET A 1 378 ? 49.963 8.712 -94.529 1.00 92.56 378 MET A CA 1
ATOM 3159 C C . MET A 1 378 ? 49.712 10.085 -95.160 1.00 92.56 378 MET A C 1
ATOM 3161 O O . MET A 1 378 ? 49.475 10.155 -96.368 1.00 92.56 378 MET A O 1
ATOM 3165 N N . GLU A 1 379 ? 49.819 11.172 -94.395 1.00 93.44 379 GLU A N 1
ATOM 3166 C CA . GLU A 1 379 ? 49.773 12.539 -94.923 1.00 93.44 379 GLU A CA 1
ATOM 3167 C C . GLU A 1 379 ? 50.933 12.807 -95.888 1.00 93.44 379 GLU A C 1
ATOM 3169 O O . GLU A 1 379 ? 50.701 13.238 -97.019 1.00 93.44 379 GLU A O 1
ATOM 3174 N N . CYS A 1 380 ? 52.165 12.440 -95.519 1.00 93.81 380 CYS A N 1
ATOM 3175 C CA . CYS A 1 380 ? 53.329 12.560 -96.404 1.00 93.81 380 CYS A CA 1
ATOM 3176 C C . CYS A 1 380 ? 53.157 11.765 -97.713 1.00 93.81 380 CYS A C 1
ATOM 3178 O O . CYS A 1 380 ? 53.514 12.236 -98.798 1.00 93.81 380 CYS A O 1
ATOM 3180 N N . VAL A 1 381 ? 52.611 10.547 -97.629 1.00 93.50 381 VAL A N 1
ATOM 3181 C CA . VAL A 1 381 ? 52.328 9.701 -98.798 1.00 93.50 381 VAL A CA 1
ATOM 3182 C C . VAL A 1 381 ? 51.258 10.339 -99.682 1.00 93.50 381 VAL A C 1
ATOM 3184 O O . VAL A 1 381 ? 51.431 10.397 -100.901 1.00 93.50 381 VAL A O 1
ATOM 3187 N N . LYS A 1 382 ? 50.182 10.860 -99.084 1.00 93.81 382 LYS A N 1
ATOM 3188 C CA . LYS A 1 382 ? 49.123 11.580 -99.796 1.00 93.81 382 LYS A CA 1
ATOM 3189 C C . LYS A 1 382 ? 49.684 12.790 -100.542 1.00 93.81 382 LYS A C 1
ATOM 3191 O O . LYS A 1 382 ? 49.459 12.897 -101.744 1.00 93.81 382 LYS A O 1
ATOM 3196 N N . GLU A 1 383 ? 50.465 13.643 -99.880 1.00 94.44 383 GLU A N 1
ATOM 3197 C CA . GLU A 1 383 ? 51.088 14.813 -100.515 1.00 94.44 383 GLU A CA 1
ATOM 3198 C C . GLU A 1 383 ? 51.988 14.429 -101.695 1.00 94.44 383 GLU A C 1
ATOM 3200 O O . GLU A 1 383 ? 52.026 15.119 -102.718 1.00 94.44 383 GLU A O 1
ATOM 3205 N N . LYS A 1 384 ? 52.734 13.324 -101.573 1.00 94.06 384 LYS A N 1
ATOM 3206 C CA . LYS A 1 384 ? 53.571 12.814 -102.662 1.00 94.06 384 LYS A CA 1
ATOM 3207 C C . LYS A 1 384 ? 52.722 12.391 -103.862 1.00 94.06 384 LYS A C 1
ATOM 3209 O O . LYS A 1 384 ? 53.034 12.794 -104.981 1.00 94.06 384 LYS A O 1
ATOM 3214 N N . TYR A 1 385 ? 51.651 11.629 -103.639 1.00 92.69 385 TYR A N 1
ATOM 3215 C CA . TYR A 1 385 ? 50.743 11.214 -104.711 1.00 92.69 385 TYR A CA 1
ATOM 3216 C C . TYR A 1 385 ? 49.994 12.391 -105.338 1.00 92.69 385 TYR A C 1
ATOM 3218 O O . TYR A 1 385 ? 49.794 12.397 -106.547 1.00 92.69 385 TYR A O 1
ATOM 3226 N N . GLU A 1 386 ? 49.620 13.408 -104.562 1.00 93.50 386 GLU A N 1
ATOM 3227 C CA . GLU A 1 386 ? 49.015 14.635 -105.091 1.00 93.50 386 GLU A CA 1
ATOM 3228 C C . GLU A 1 386 ? 49.989 15.393 -106.003 1.00 93.50 386 GLU A C 1
ATOM 3230 O O . GLU A 1 386 ? 49.596 15.838 -107.082 1.00 93.50 386 GLU A O 1
ATOM 3235 N N . LYS A 1 387 ? 51.275 15.476 -105.628 1.00 93.25 387 LYS A N 1
ATOM 3236 C CA . LYS A 1 387 ? 52.326 16.054 -106.483 1.00 93.25 387 LYS A CA 1
ATOM 3237 C C . LYS A 1 387 ? 52.533 15.237 -107.758 1.00 93.25 387 LYS A C 1
ATOM 3239 O O . LYS A 1 387 ? 52.563 15.811 -108.842 1.00 93.25 387 LYS A O 1
ATOM 3244 N N . GLU A 1 388 ? 52.647 13.915 -107.649 1.00 92.44 388 GLU A N 1
ATOM 3245 C CA . GLU A 1 388 ? 52.788 13.030 -108.813 1.00 92.44 388 GLU A CA 1
ATOM 3246 C C . GLU A 1 388 ? 51.571 13.130 -109.742 1.00 92.44 388 GLU A C 1
ATOM 3248 O O . GLU A 1 388 ? 51.730 13.286 -110.952 1.00 92.44 388 GLU A O 1
ATOM 3253 N N . ASN A 1 389 ? 50.354 13.138 -109.194 1.00 92.12 389 ASN A N 1
ATOM 3254 C CA . ASN A 1 389 ? 49.140 13.314 -109.980 1.00 92.12 389 ASN A CA 1
ATOM 3255 C C . ASN A 1 389 ? 49.108 14.685 -110.670 1.00 92.12 389 ASN A C 1
ATOM 3257 O O . ASN A 1 389 ? 48.812 14.748 -111.857 1.00 92.12 389 ASN A O 1
ATOM 3261 N N . ALA A 1 390 ? 49.503 15.765 -109.988 1.00 92.25 390 ALA A N 1
ATOM 3262 C CA . ALA A 1 390 ? 49.623 17.083 -110.610 1.00 92.25 390 ALA A CA 1
ATOM 3263 C C . ALA A 1 390 ? 50.623 17.080 -111.783 1.00 92.25 390 ALA A C 1
ATOM 3265 O O . ALA A 1 390 ? 50.322 17.630 -112.843 1.00 92.25 390 ALA A O 1
ATOM 3266 N N . THR A 1 391 ? 51.771 16.404 -111.638 1.00 92.19 391 THR A N 1
ATOM 3267 C CA . THR A 1 391 ? 52.744 16.261 -112.739 1.00 92.19 391 THR A CA 1
ATOM 3268 C C . THR A 1 391 ? 52.216 15.410 -113.892 1.00 92.19 391 THR A C 1
ATOM 3270 O O . THR A 1 391 ? 52.468 15.730 -115.052 1.00 92.19 391 THR A O 1
ATOM 3273 N N . LEU A 1 392 ? 51.449 14.351 -113.611 1.00 90.88 392 LEU A N 1
ATOM 3274 C CA . LEU A 1 392 ? 50.810 13.527 -114.638 1.00 90.88 392 LEU A CA 1
ATOM 3275 C C . LEU A 1 392 ? 49.709 14.304 -115.364 1.00 90.88 392 LEU A C 1
ATOM 3277 O O . LEU A 1 392 ? 49.632 14.246 -116.587 1.00 90.88 392 LEU A O 1
ATOM 3281 N N . GLU A 1 393 ? 48.891 15.069 -114.643 1.00 90.75 393 GLU A N 1
ATOM 3282 C CA . GLU A 1 393 ? 47.881 15.957 -115.223 1.00 90.75 393 GLU A CA 1
ATOM 3283 C C . GLU A 1 393 ? 48.506 17.045 -116.105 1.00 90.75 393 GLU A C 1
ATOM 3285 O O . GLU A 1 393 ? 47.913 17.445 -117.110 1.00 90.75 393 GLU A O 1
ATOM 3290 N N . GLU A 1 394 ? 49.688 17.545 -115.744 1.00 88.62 394 GLU A N 1
ATOM 3291 C CA . GLU A 1 394 ? 50.462 18.483 -116.560 1.00 88.62 394 GLU A CA 1
ATOM 3292 C C . GLU A 1 394 ? 51.045 17.797 -117.805 1.00 88.62 394 GLU A C 1
ATOM 3294 O O . GLU A 1 394 ? 50.839 18.275 -118.920 1.00 88.62 394 GLU A O 1
ATOM 3299 N N . ALA A 1 395 ? 51.650 16.616 -117.654 1.00 85.69 395 ALA A N 1
ATOM 3300 C CA . ALA A 1 395 ? 52.172 15.831 -118.771 1.00 85.69 395 ALA A CA 1
ATOM 3301 C C . ALA A 1 395 ? 51.071 15.417 -119.765 1.00 85.69 395 ALA A C 1
ATOM 3303 O O . ALA A 1 395 ? 51.259 15.512 -120.978 1.00 85.69 395 ALA A O 1
ATOM 3304 N N . VAL A 1 396 ? 49.896 15.004 -119.279 1.00 86.19 396 VAL A N 1
ATOM 3305 C CA . VAL A 1 396 ? 48.723 14.714 -120.119 1.00 86.19 396 VAL A CA 1
ATOM 3306 C C . VAL A 1 396 ? 48.252 15.979 -120.832 1.00 86.19 396 VAL A C 1
ATOM 3308 O O . VAL A 1 396 ? 47.983 15.928 -122.033 1.00 86.19 396 VAL A O 1
ATOM 3311 N N . ARG A 1 397 ? 48.195 17.128 -120.141 1.00 86.50 397 ARG A N 1
ATOM 3312 C CA . ARG A 1 397 ? 47.885 18.423 -120.771 1.00 86.50 397 ARG A CA 1
ATOM 3313 C C . ARG A 1 397 ? 48.863 18.760 -121.897 1.00 86.50 397 ARG A C 1
ATOM 3315 O O . ARG A 1 397 ? 48.422 19.217 -122.951 1.00 86.50 397 ARG A O 1
ATOM 3322 N N . ASP A 1 398 ? 50.154 18.509 -121.717 1.00 82.62 398 ASP A N 1
ATOM 3323 C CA . ASP A 1 398 ? 51.175 18.781 -122.730 1.00 82.62 398 ASP A CA 1
ATOM 3324 C C . ASP A 1 398 ? 51.138 17.796 -123.906 1.00 82.62 398 ASP A C 1
ATOM 3326 O O . ASP A 1 398 ? 51.261 18.211 -125.060 1.00 82.62 398 ASP A O 1
ATOM 3330 N N . VAL A 1 399 ? 50.883 16.507 -123.660 1.00 80.94 399 VAL A N 1
ATOM 3331 C CA . VAL A 1 399 ? 50.641 15.525 -124.732 1.00 80.94 399 VAL A CA 1
ATOM 3332 C C . VAL A 1 399 ? 49.399 15.900 -125.538 1.00 80.94 399 VAL A C 1
ATOM 3334 O O . VAL A 1 399 ? 49.453 15.874 -126.765 1.00 80.94 399 VAL A O 1
ATOM 3337 N N . LEU A 1 400 ? 48.304 16.303 -124.884 1.00 79.31 400 LEU A N 1
ATOM 3338 C CA . LEU A 1 400 ? 47.088 16.763 -125.563 1.00 79.31 400 LEU A CA 1
ATOM 3339 C C . LEU A 1 400 ? 47.339 18.026 -126.401 1.00 79.31 400 LEU A C 1
ATOM 3341 O O . LEU A 1 400 ? 46.857 18.106 -127.531 1.00 79.31 400 LEU A O 1
ATOM 3345 N N . LYS A 1 401 ? 48.141 18.982 -125.906 1.00 77.06 401 LYS A N 1
ATOM 3346 C CA . LYS A 1 401 ? 48.584 20.143 -126.700 1.00 77.06 401 LYS A CA 1
ATOM 3347 C C . LYS A 1 401 ? 49.394 19.718 -127.928 1.00 77.06 401 LYS A C 1
ATOM 3349 O O . LYS A 1 401 ? 49.137 20.221 -129.014 1.00 77.06 401 LYS A O 1
ATOM 3354 N N . ASN A 1 402 ? 50.328 18.778 -127.779 1.00 67.75 402 ASN A N 1
ATOM 3355 C CA . ASN A 1 402 ? 51.192 18.318 -128.871 1.00 67.75 402 ASN A CA 1
ATOM 3356 C C . ASN A 1 402 ? 50.468 17.434 -129.900 1.00 67.75 402 ASN A C 1
ATOM 3358 O O . ASN A 1 402 ? 50.761 17.532 -131.090 1.00 67.75 402 ASN A O 1
ATOM 3362 N N . TYR A 1 403 ? 49.485 16.629 -129.485 1.00 62.12 403 TYR A N 1
ATOM 3363 C CA . TYR A 1 403 ? 48.594 15.908 -130.403 1.00 62.12 403 TYR A CA 1
ATOM 3364 C C . TYR A 1 403 ? 47.676 16.863 -131.179 1.00 62.12 403 TYR A C 1
ATOM 3366 O O . TYR A 1 403 ? 47.401 16.616 -132.351 1.00 62.12 403 TYR A O 1
ATOM 3374 N N . GLY A 1 404 ? 47.276 17.993 -130.582 1.00 58.38 404 GLY A N 1
ATOM 3375 C CA . GLY A 1 404 ? 46.621 19.090 -131.305 1.00 58.38 404 GLY A CA 1
ATOM 3376 C C . GLY A 1 404 ? 47.485 19.683 -132.430 1.00 58.38 404 GLY A C 1
ATOM 3377 O O . GLY A 1 404 ? 46.950 20.159 -133.427 1.00 58.38 404 GLY A O 1
ATOM 3378 N N . SER A 1 405 ? 48.814 19.591 -132.309 1.00 53.88 405 SER A N 1
ATOM 3379 C CA . SER A 1 405 ? 49.803 20.071 -133.290 1.00 53.88 405 SER A CA 1
ATOM 3380 C C . SER A 1 405 ? 50.229 19.018 -134.325 1.00 53.88 405 SER A C 1
ATOM 3382 O O . SER A 1 405 ? 50.870 19.366 -135.315 1.00 53.88 405 SER A O 1
ATOM 3384 N N . GLN A 1 406 ? 49.903 17.739 -134.105 1.00 50.44 406 GLN A N 1
ATOM 3385 C CA . GLN A 1 406 ? 50.198 16.605 -134.996 1.00 50.44 406 GLN A CA 1
ATOM 3386 C C . GLN A 1 406 ? 48.923 15.903 -135.485 1.00 50.44 406 GLN A C 1
ATOM 3388 O O . GLN A 1 406 ? 48.937 14.708 -135.781 1.00 50.44 406 GLN A O 1
ATOM 3393 N N . ALA A 1 407 ? 47.819 16.641 -135.625 1.00 45.53 407 ALA A N 1
ATOM 3394 C CA . ALA A 1 407 ? 46.743 16.202 -136.499 1.00 45.53 407 ALA A CA 1
ATOM 3395 C C . ALA A 1 407 ? 47.322 16.058 -137.923 1.00 45.53 407 ALA A C 1
ATOM 3397 O O . ALA A 1 407 ? 47.790 17.053 -138.488 1.00 45.53 407 ALA A O 1
ATOM 3398 N N . PRO A 1 408 ? 47.354 14.847 -138.512 1.00 48.59 408 PRO A N 1
ATOM 3399 C CA . PRO A 1 408 ? 47.786 14.683 -139.887 1.00 48.59 408 PRO A CA 1
ATOM 3400 C C . PRO A 1 408 ? 46.864 15.517 -140.771 1.00 48.59 408 PRO A C 1
ATOM 3402 O O . PRO A 1 408 ? 45.641 15.382 -140.727 1.00 48.59 408 PRO A O 1
ATOM 3405 N N . ASN A 1 409 ? 47.479 16.393 -141.559 1.00 51.28 409 ASN A N 1
ATOM 3406 C CA . ASN A 1 409 ? 46.842 17.154 -142.619 1.00 51.28 409 ASN A CA 1
ATOM 3407 C C . ASN A 1 409 ? 46.397 16.147 -143.699 1.00 51.28 409 ASN A C 1
ATOM 3409 O O . ASN A 1 409 ? 47.074 15.952 -144.708 1.00 51.28 409 ASN A O 1
ATOM 3413 N N . PHE A 1 410 ? 45.303 15.426 -143.442 1.00 47.47 410 PHE A N 1
ATOM 3414 C CA . PHE A 1 410 ? 44.586 14.671 -144.459 1.00 47.47 410 PHE A CA 1
ATOM 3415 C C . PHE A 1 410 ? 43.931 15.703 -145.368 1.00 47.47 410 PHE A C 1
ATOM 3417 O O . PHE A 1 410 ? 42.862 16.242 -145.085 1.00 47.47 410 PHE A O 1
ATOM 3424 N N . GLY A 1 411 ? 44.664 16.029 -146.431 1.00 43.06 411 GLY A N 1
ATOM 3425 C CA . GLY A 1 411 ? 44.157 16.790 -147.551 1.00 43.06 411 GLY A CA 1
ATOM 3426 C C . GLY A 1 411 ? 42.929 16.100 -148.129 1.00 43.06 411 GLY A C 1
ATOM 3427 O O . GLY A 1 411 ? 42.912 14.888 -148.332 1.00 43.06 411 GLY A O 1
ATOM 3428 N N . TYR A 1 412 ? 41.918 16.916 -148.394 1.00 42.88 412 TYR A N 1
ATOM 3429 C CA . TYR A 1 412 ? 40.871 16.629 -149.356 1.00 42.88 412 TYR A CA 1
ATOM 3430 C C . TYR A 1 412 ? 41.494 16.148 -150.672 1.00 42.88 412 TYR A C 1
ATOM 3432 O O . TYR A 1 412 ? 42.166 16.940 -151.331 1.00 42.88 412 TYR A O 1
ATOM 3440 N N . TYR A 1 413 ? 41.254 14.884 -151.023 1.00 43.62 413 TYR A N 1
ATOM 3441 C CA . TYR A 1 413 ? 40.846 14.418 -152.352 1.00 43.62 413 TYR A CA 1
ATOM 3442 C C . TYR A 1 413 ? 40.072 13.110 -152.212 1.00 43.62 413 TYR A C 1
ATOM 3444 O O . TYR A 1 413 ? 40.545 12.229 -151.458 1.00 43.62 413 TYR A O 1
#